Protein 3S5B (pdb70)

Structure (mmCIF, N/CA/C/O backbone):
data_3S5B
#
_entry.id   3S5B
#
_cell.length_a   69.221
_cell.length_b   45.379
_cell.length_c   80.310
_cell.angle_alpha   90.000
_cell.angle_beta   104.170
_cell.angle_gamma   90.000
#
_symmetry.space_group_name_H-M   'P 1 21 1'
#
loop_
_entity.id
_entity.type
_entity.pdbx_description
1 polymer 'Endonuclease G'
2 non-polymer 'MAGNESIUM ION'
3 water water
#
loop_
_atom_site.group_PDB
_atom_site.id
_atom_site.type_symbol
_atom_site.label_atom_id
_atom_site.label_alt_id
_atom_site.label_comp_id
_atom_site.label_asym_id
_atom_site.label_entity_id
_atom_site.label_seq_id
_atom_site.pdbx_PDB_ins_code
_atom_site.Cartn_x
_atom_site.Cartn_y
_atom_site.Cartn_z
_atom_site.occupancy
_atom_site.B_iso_or_equiv
_atom_site.auth_seq_id
_atom_site.auth_comp_id
_atom_site.auth_asym_id
_atom_site.auth_atom_id
_atom_site.pdbx_PDB_model_num
ATOM 1 N N . PRO A 1 9 ? 10.892 14.565 11.503 1.00 53.61 63 PRO A N 1
ATOM 2 C CA . PRO A 1 9 ? 10.470 15.703 12.329 1.00 54.31 63 PRO A CA 1
ATOM 3 C C . PRO A 1 9 ? 9.227 15.348 13.138 1.00 53.62 63 PRO A C 1
ATOM 4 O O . PRO A 1 9 ? 9.338 14.837 14.253 1.00 55.12 63 PRO A O 1
ATOM 8 N N . SER A 1 10 ? 8.054 15.619 12.577 1.00 49.17 64 SER A N 1
ATOM 9 C CA . SER A 1 10 ? 6.808 15.159 13.171 1.00 45.99 64 SER A CA 1
ATOM 10 C C . SER A 1 10 ? 6.544 13.736 12.701 1.00 36.95 64 SER A C 1
ATOM 11 O O . SER A 1 10 ? 5.932 12.939 13.408 1.00 28.28 64 SER A O 1
ATOM 14 N N . ARG A 1 11 ? 7.013 13.420 11.498 1.00 28.73 65 ARG A N 1
ATOM 15 C CA . ARG A 1 11 ? 6.868 12.073 10.973 1.00 24.23 65 ARG A CA 1
ATOM 16 C C . ARG A 1 11 ? 7.667 11.085 11.819 1.00 22.40 65 ARG A C 1
ATOM 17 O O . ARG A 1 11 ? 7.210 9.970 12.078 1.00 21.97 65 ARG A O 1
ATOM 25 N N . SER A 1 12 ? 8.860 11.487 12.249 1.00 18.78 66 SER A N 1
ATOM 26 C CA . SER A 1 12 ? 9.688 10.588 13.051 1.00 23.43 66 SER A CA 1
ATOM 27 C C . SER A 1 12 ? 9.042 10.299 14.406 1.00 20.26 66 SER A C 1
ATOM 28 O O . SER A 1 12 ? 9.085 9.173 14.888 1.00 19.60 66 SER A O 1
ATOM 31 N N . ALA A 1 13 ? 8.416 11.305 15.008 1.00 27.17 67 ALA A N 1
ATOM 32 C CA . ALA A 1 13 ? 7.684 11.096 16.258 1.00 20.45 67 ALA A CA 1
ATOM 33 C C . ALA A 1 13 ? 6.475 10.174 16.064 1.00 17.13 67 ALA A C 1
ATOM 34 O O . ALA A 1 13 ? 6.119 9.412 16.961 1.00 21.34 67 ALA A O 1
ATOM 36 N N . GLU A 1 14 ? 5.839 10.245 14.900 1.00 14.08 68 GLU A N 1
ATOM 37 C CA . GLU A 1 14 ? 4.743 9.326 14.583 1.00 17.56 68 GLU A CA 1
ATOM 38 C C . GLU A 1 14 ? 5.284 7.905 14.506 1.00 19.61 68 GLU A C 1
ATOM 39 O O . GLU A 1 14 ? 4.728 6.975 15.090 1.00 15.98 68 GLU A O 1
ATOM 45 N N . ILE A 1 15 ? 6.382 7.746 13.779 1.00 14.28 69 ILE A N 1
ATOM 46 C CA . ILE A 1 15 ? 6.999 6.433 13.623 1.00 9.55 69 ILE A CA 1
ATOM 47 C C . ILE A 1 15 ? 7.460 5.872 14.977 1.00 12.65 69 ILE A C 1
ATOM 48 O O . ILE A 1 15 ? 7.295 4.679 15.258 1.00 11.56 69 ILE A O 1
ATOM 53 N N . MET A 1 16 ? 7.994 6.744 15.830 1.00 11.24 70 MET A N 1
ATOM 54 C CA . MET A 1 16 ? 8.627 6.308 17.078 1.00 11.85 70 MET A CA 1
ATOM 55 C C . MET A 1 16 ? 7.720 6.468 18.298 1.00 13.45 70 MET A C 1
ATOM 56 O O . MET A 1 16 ? 8.189 6.434 19.435 1.00 11.17 70 MET A O 1
ATOM 61 N N . LYS A 1 17 ? 6.427 6.646 18.047 1.00 15.92 71 LYS A N 1
ATOM 62 C CA . LYS A 1 17 ? 5.435 6.899 19.097 1.00 17.67 71 LYS A CA 1
ATOM 63 C C . LYS A 1 17 ? 5.598 6.016 20.334 1.00 18.64 71 LYS A C 1
ATOM 64 O O . LYS A 1 17 ? 5.455 6.487 21.463 1.00 18.83 71 LYS A O 1
ATOM 70 N N . HIS A 1 18 ? 5.884 4.734 20.125 1.00 14.73 72 HIS A N 1
ATOM 71 C CA . HIS A 1 18 ? 5.861 3.777 21.232 1.00 13.73 72 HIS A CA 1
ATOM 72 C C . HIS A 1 18 ? 7.234 3.517 21.858 1.00 17.82 72 HIS A C 1
ATOM 73 O O . HIS A 1 18 ? 7.378 2.675 22.737 1.00 15.22 72 HIS A O 1
ATOM 80 N N . GLY A 1 19 ? 8.237 4.274 21.424 1.00 14.69 73 GLY A N 1
ATOM 81 C CA . GLY A 1 19 ? 9.546 4.203 22.050 1.00 11.44 73 GLY A CA 1
ATOM 82 C C . GLY A 1 19 ? 10.673 3.857 21.103 1.00 12.72 73 GLY A C 1
ATOM 83 O O . GLY A 1 19 ? 10.460 3.184 20.090 1.00 13.14 73 GLY A O 1
ATOM 84 N N . TYR A 1 20 ? 11.874 4.320 21.450 1.00 10.98 74 TYR A N 1
ATOM 85 C CA . TYR A 1 20 ? 13.112 3.958 20.764 1.00 10.73 74 TYR A CA 1
ATOM 86 C C . TYR A 1 20 ? 13.691 2.683 21.359 1.00 10.58 74 TYR A C 1
ATOM 87 O O . TYR A 1 20 ? 13.919 2.613 22.557 1.00 10.94 74 TYR A O 1
ATOM 96 N N . PRO A 1 21 ? 13.936 1.671 20.523 1.00 9.90 75 PRO A N 1
ATOM 97 C CA . PRO A 1 21 ? 14.573 0.454 21.051 1.00 7.42 75 PRO A CA 1
ATOM 98 C C . PRO A 1 21 ? 15.956 0.752 21.640 1.00 8.96 75 PRO A C 1
ATOM 99 O O . PRO A 1 21 ? 16.433 0.043 22.523 1.00 12.04 75 PRO A O 1
ATOM 103 N N . GLY A 1 22 ? 16.591 1.803 21.137 1.00 12.31 76 GLY A N 1
ATOM 104 C CA . GLY A 1 22 ? 17.910 2.213 21.580 1.00 11.08 76 GLY A CA 1
ATOM 105 C C . GLY A 1 22 ? 18.201 3.553 20.939 1.00 9.12 76 GLY A C 1
ATOM 106 O O . GLY A 1 22 ? 17.404 4.024 20.125 1.00 10.52 76 GLY A O 1
ATOM 107 N N . PHE A 1 23 ? 19.331 4.166 21.286 1.00 9.27 77 PHE A N 1
ATOM 108 C CA . PHE A 1 23 ? 19.618 5.517 20.804 1.00 9.61 77 PHE A CA 1
ATOM 109 C C . PHE A 1 23 ? 20.942 5.626 20.055 1.00 10.77 77 PHE A C 1
ATOM 110 O O . PHE A 1 23 ? 21.488 6.720 19.918 1.00 12.84 77 PHE A O 1
ATOM 118 N N . THR A 1 24 ? 21.453 4.497 19.566 1.00 10.58 78 THR A N 1
ATOM 119 C CA . THR A 1 24 ? 22.801 4.454 19.000 1.00 11.21 78 THR A CA 1
ATOM 120 C C . THR A 1 24 ? 22.796 4.818 17.525 1.00 10.50 78 THR A C 1
ATOM 121 O O . THR A 1 24 ? 22.106 4.178 16.727 1.00 11.38 78 THR A O 1
ATOM 125 N N . ASN A 1 25 ? 23.550 5.855 17.171 1.00 8.82 79 ASN A N 1
ATOM 126 C CA . ASN A 1 25 ? 23.699 6.248 15.774 1.00 7.29 79 ASN A CA 1
ATOM 127 C C . ASN A 1 25 ? 22.379 6.236 15.017 1.00 8.93 79 ASN A C 1
ATOM 128 O O . ASN A 1 25 ? 22.223 5.563 13.992 1.00 9.88 79 ASN A O 1
ATOM 133 N N . VAL A 1 26 ? 21.432 7.005 15.530 1.00 10.47 80 VAL A N 1
ATOM 134 C CA . VAL A 1 26 ? 20.096 7.047 14.965 1.00 14.86 80 VAL A CA 1
ATOM 135 C C . VAL A 1 26 ? 20.054 7.953 13.738 1.00 15.45 80 VAL A C 1
ATOM 136 O O . VAL A 1 26 ? 20.628 9.048 13.732 1.00 13.50 80 VAL A O 1
ATOM 140 N N . ARG A 1 27 ? 19.388 7.484 12.690 1.00 12.98 81 ARG A N 1
ATOM 141 C CA . ARG A 1 27 ? 19.150 8.289 11.502 1.00 13.80 81 ARG A CA 1
ATOM 142 C C . ARG A 1 27 ? 17.669 8.240 11.185 1.00 14.61 81 ARG A C 1
ATOM 143 O O . ARG A 1 27 ? 17.049 7.174 11.234 1.00 14.18 81 ARG A O 1
ATOM 151 N N . THR A 1 28 ? 17.105 9.392 10.850 1.00 18.24 82 THR A N 1
ATOM 152 C CA . THR A 1 28 ? 15.702 9.457 10.486 1.00 13.28 82 THR A CA 1
ATOM 153 C C . THR A 1 28 ? 15.606 9.691 8.989 1.00 20.79 82 THR A C 1
ATOM 154 O O . THR A 1 28 ? 16.182 10.643 8.455 1.00 23.47 82 THR A O 1
ATOM 158 N N . TYR A 1 29 ? 14.907 8.792 8.310 1.00 11.91 83 TYR A N 1
ATOM 159 C CA . TYR A 1 29 ? 14.686 8.933 6.881 1.00 18.33 83 TYR A CA 1
ATOM 160 C C . TYR A 1 29 ? 13.289 9.463 6.616 1.00 17.51 83 TYR A C 1
ATOM 161 O O . TYR A 1 29 ? 12.546 9.765 7.548 1.00 19.41 83 TYR A O 1
ATOM 170 N N . GLU A 1 30 ? 12.947 9.599 5.342 1.00 16.81 84 GLU A N 1
ATOM 171 C CA . GLU A 1 30 ? 11.629 10.082 4.948 1.00 19.05 84 GLU A CA 1
ATOM 172 C C . GLU A 1 30 ? 10.517 9.280 5.629 1.00 25.17 84 GLU A C 1
ATOM 173 O O . GLU A 1 30 ? 9.567 9.850 6.182 1.00 20.95 84 GLU A O 1
ATOM 179 N N . ASP A 1 31 ? 10.631 7.955 5.597 1.00 14.88 85 ASP A N 1
ATOM 180 C CA . ASP A 1 31 ? 9.518 7.128 6.065 1.00 14.29 85 ASP A CA 1
ATOM 181 C C . ASP A 1 31 ? 9.932 5.940 6.935 1.00 14.18 85 ASP A C 1
ATOM 182 O O . ASP A 1 31 ? 9.177 4.988 7.084 1.00 15.61 85 ASP A O 1
ATOM 187 N N . PHE A 1 32 ? 11.126 5.998 7.512 1.00 13.72 86 PHE A N 1
ATOM 188 C CA . PHE A 1 32 ? 11.488 5.043 8.562 1.00 16.09 86 PHE A CA 1
ATOM 189 C C . PHE A 1 32 ? 12.622 5.585 9.425 1.00 15.36 86 PHE A C 1
ATOM 190 O O . PHE A 1 32 ? 13.250 6.593 9.088 1.00 12.58 86 PHE A O 1
ATOM 198 N N . VAL A 1 33 ? 12.846 4.936 10.560 1.00 13.76 87 VAL A N 1
ATOM 199 C CA . VAL A 1 33 ? 13.899 5.332 11.481 1.00 11.08 87 VAL A CA 1
ATOM 200 C C . VAL A 1 33 ? 14.838 4.141 11.713 1.00 11.92 87 VAL A C 1
ATOM 201 O O . VAL A 1 33 ? 14.394 3.001 11.844 1.00 9.92 87 VAL A O 1
ATOM 205 N N . LEU A 1 34 ? 16.136 4.419 11.746 1.00 10.05 88 LEU A N 1
ATOM 206 C CA . LEU A 1 34 ? 17.156 3.378 11.780 1.00 14.25 88 LEU A CA 1
ATOM 207 C C . LEU A 1 34 ? 18.245 3.697 12.806 1.00 10.46 88 LEU A C 1
ATOM 208 O O . LEU A 1 34 ? 18.647 4.853 12.968 1.00 12.16 88 LEU A O 1
ATOM 213 N N . SER A 1 35 ? 18.718 2.664 13.502 1.00 9.42 89 SER A N 1
ATOM 214 C CA . SER A 1 35 ? 19.872 2.783 14.391 1.00 8.93 89 SER A CA 1
ATOM 215 C C . SER A 1 35 ? 20.991 1.930 13.822 1.00 9.05 89 SER A C 1
ATOM 216 O O . SER A 1 35 ? 20.782 0.755 13.557 1.00 8.18 89 SER A O 1
ATOM 219 N N . TYR A 1 36 ? 22.175 2.516 13.630 1.00 10.57 90 TYR A N 1
ATOM 220 C CA . TYR A 1 36 ? 23.251 1.844 12.893 1.00 10.71 90 TYR A CA 1
ATOM 221 C C . TYR A 1 36 ? 24.377 1.397 13.825 1.00 13.58 90 TYR A C 1
ATOM 222 O O . TYR A 1 36 ? 24.744 2.111 14.755 1.00 10.09 90 TYR A O 1
ATOM 231 N N . ASP A 1 37 ? 24.920 0.210 13.558 1.00 8.99 91 ASP A N 1
ATOM 232 C CA . ASP A 1 37 ? 25.961 -0.395 14.385 1.00 6.49 91 ASP A CA 1
ATOM 233 C C . ASP A 1 37 ? 27.300 -0.272 13.665 1.00 11.65 91 ASP A C 1
ATOM 234 O O . ASP A 1 37 ? 27.500 -0.899 12.626 1.00 8.30 91 ASP A O 1
ATOM 239 N N . TYR A 1 38 ? 28.210 0.534 14.209 1.00 9.16 92 TYR A N 1
ATOM 240 C CA . TYR A 1 38 ? 29.503 0.781 13.559 1.00 10.83 92 TYR A CA 1
ATOM 241 C C . TYR A 1 38 ? 30.371 -0.469 13.524 1.00 9.02 92 TYR A C 1
ATOM 242 O O . TYR A 1 38 ? 31.270 -0.598 12.689 1.00 10.99 92 TYR A O 1
ATOM 251 N N . LYS A 1 39 ? 30.119 -1.374 14.454 1.00 9.57 93 LYS A N 1
ATOM 252 C CA . LYS A 1 39 ? 30.918 -2.592 14.560 1.00 14.28 93 LYS A CA 1
ATOM 253 C C . LYS A 1 39 ? 30.487 -3.625 13.507 1.00 10.68 93 LYS A C 1
ATOM 254 O O . LYS A 1 39 ? 31.317 -4.242 12.838 1.00 12.64 93 LYS A O 1
ATOM 260 N N . THR A 1 40 ? 29.183 -3.802 13.338 1.00 4.86 94 THR A N 1
ATOM 261 C CA . THR A 1 40 ? 28.687 -4.819 12.402 1.00 6.35 94 THR A CA 1
ATOM 262 C C . THR A 1 40 ? 28.465 -4.308 10.978 1.00 8.60 94 THR A C 1
ATOM 263 O O . THR A 1 40 ? 28.328 -5.104 10.040 1.00 9.58 94 THR A O 1
ATOM 267 N N . ARG A 1 41 ? 28.431 -2.987 10.821 1.00 8.39 95 ARG A N 1
ATOM 268 C CA . ARG A 1 41 ? 28.158 -2.344 9.527 1.00 5.67 95 ARG A CA 1
ATOM 269 C C . ARG A 1 41 ? 26.797 -2.748 8.960 1.00 9.38 95 ARG A C 1
ATOM 270 O O . ARG A 1 41 ? 26.585 -2.840 7.746 1.00 10.51 95 ARG A O 1
ATOM 278 N N . THR A 1 42 ? 25.875 -2.984 9.879 1.00 8.36 96 THR A N 1
ATOM 279 C CA . THR A 1 42 ? 24.474 -3.107 9.534 1.00 10.56 96 THR A CA 1
ATOM 280 C C . THR A 1 42 ? 23.695 -2.527 10.713 1.00 14.66 96 THR A C 1
ATOM 281 O O . THR A 1 42 ? 24.287 -2.117 11.713 1.00 10.68 96 THR A O 1
ATOM 285 N N . ALA A 1 43 ? 22.378 -2.472 10.603 1.00 9.38 97 ALA A N 1
ATOM 286 C CA . ALA A 1 43 ? 21.581 -1.796 11.626 1.00 5.57 97 ALA A CA 1
ATOM 287 C C . ALA A 1 43 ? 21.516 -2.575 12.943 1.00 16.96 97 ALA A C 1
ATOM 288 O O . ALA A 1 43 ? 21.601 -3.803 12.952 1.00 15.79 97 ALA A O 1
ATOM 290 N N . HIS A 1 44 ? 21.369 -1.849 14.051 1.00 9.28 98 HIS A N 1
ATOM 291 C CA . HIS A 1 44 ? 20.847 -2.424 15.297 1.00 6.80 98 HIS A CA 1
ATOM 292 C C . HIS A 1 44 ? 19.354 -2.726 15.168 1.00 7.45 98 HIS A C 1
ATOM 293 O O . HIS A 1 44 ? 18.882 -3.771 15.605 1.00 9.24 98 HIS A O 1
ATOM 300 N N . TRP A 1 45 ? 18.608 -1.766 14.637 1.00 8.73 99 TRP A N 1
ATOM 301 C CA . TRP A 1 45 ? 17.165 -1.912 14.449 1.00 9.73 99 TRP A CA 1
ATOM 302 C C . TRP A 1 45 ? 16.662 -0.867 13.462 1.00 11.07 99 TRP A C 1
ATOM 303 O O . TRP A 1 45 ? 17.326 0.151 13.222 1.00 7.46 99 TRP A O 1
ATOM 314 N N . VAL A 1 46 ? 15.506 -1.143 12.866 1.00 6.66 100 VAL A N 1
ATOM 315 C CA . VAL A 1 46 ? 14.743 -0.138 12.130 1.00 5.44 100 VAL A CA 1
ATOM 316 C C . VAL A 1 46 ? 13.331 -0.168 12.666 1.00 6.61 100 VAL A C 1
ATOM 317 O O . VAL A 1 46 ? 12.848 -1.212 13.109 1.00 7.94 100 VAL A O 1
ATOM 321 N N . CYS A 1 47 ? 12.679 0.986 12.642 1.00 9.99 101 CYS A N 1
ATOM 322 C CA . CYS A 1 47 ? 11.288 1.086 13.041 1.00 10.97 101 CYS A CA 1
ATOM 323 C C . CYS A 1 47 ? 10.467 1.709 11.919 1.00 8.85 101 CYS A C 1
ATOM 324 O O . CYS A 1 47 ? 10.872 2.712 11.307 1.00 10.01 101 CYS A O 1
ATOM 327 N N . GLU A 1 48 ? 9.308 1.108 11.670 1.00 6.11 102 GLU A N 1
ATOM 328 C CA . GLU A 1 48 ? 8.371 1.541 10.637 1.00 10.00 102 GLU A CA 1
ATOM 329 C C . GLU A 1 48 ? 6.964 1.696 11.210 1.00 10.22 102 GLU A C 1
ATOM 330 O O . GLU A 1 48 ? 6.543 0.914 12.063 1.00 11.08 102 GLU A O 1
ATOM 336 N N . HIS A 1 49 ? 6.235 2.695 10.718 1.00 15.39 103 HIS A N 1
ATOM 337 C CA . HIS A 1 49 ? 4.827 2.869 11.053 1.00 12.17 103 HIS A CA 1
ATOM 338 C C . HIS A 1 49 ? 3.978 2.770 9.789 1.00 17.70 103 HIS A C 1
ATOM 339 O O . HIS A 1 49 ? 4.129 3.574 8.863 1.00 15.41 103 HIS A O 1
ATOM 346 N N . LEU A 1 50 ? 3.105 1.765 9.745 1.00 13.76 104 LEU A N 1
ATOM 347 C CA . LEU A 1 50 ? 2.258 1.529 8.574 1.00 16.52 104 LEU A CA 1
ATOM 348 C C . LEU A 1 50 ? 0.795 1.838 8.873 1.00 15.65 104 LEU A C 1
ATOM 349 O O . LEU A 1 50 ? 0.332 1.650 9.992 1.00 15.22 104 LEU A O 1
ATOM 354 N N . THR A 1 51 ? 0.081 2.333 7.862 1.00 18.23 105 THR A N 1
ATOM 355 C CA . THR A 1 51 ? -1.366 2.479 7.905 1.00 21.31 105 THR A CA 1
ATOM 356 C C . THR A 1 51 ? -1.905 1.974 6.578 1.00 20.16 105 THR A C 1
ATOM 357 O O . THR A 1 51 ? -1.164 1.863 5.600 1.00 18.96 105 THR A O 1
ATOM 361 N N . PRO A 1 52 ? -3.197 1.645 6.539 1.00 20.81 106 PRO A N 1
ATOM 362 C CA . PRO A 1 52 ? -3.798 1.229 5.270 1.00 21.31 106 PRO A CA 1
ATOM 363 C C . PRO A 1 52 ? -3.525 2.246 4.166 1.00 27.56 106 PRO A C 1
ATOM 364 O O . PRO A 1 52 ? -3.176 1.869 3.048 1.00 29.97 106 PRO A O 1
ATOM 368 N N . GLU A 1 53 ? -3.671 3.527 4.491 1.00 31.12 107 GLU A N 1
ATOM 369 C CA . GLU A 1 53 ? -3.484 4.594 3.513 1.00 31.41 107 GLU A CA 1
ATOM 370 C C . GLU A 1 53 ? -2.039 4.659 3.029 1.00 31.09 107 GLU A C 1
ATOM 371 O O . GLU A 1 53 ? -1.782 4.868 1.843 1.00 31.57 107 GLU A O 1
ATOM 373 N N . ARG A 1 54 ? -1.097 4.480 3.948 1.00 28.62 108 ARG A N 1
ATOM 374 C CA . ARG A 1 54 ? 0.322 4.516 3.599 1.00 22.16 108 ARG A CA 1
ATOM 375 C C . ARG A 1 54 ? 0.764 3.278 2.813 1.00 26.20 108 ARG A C 1
ATOM 376 O O . ARG A 1 54 ? 1.808 3.288 2.166 1.00 25.75 108 ARG A O 1
ATOM 384 N N . LEU A 1 55 ? -0.034 2.216 2.865 1.00 25.97 109 LEU A N 1
ATOM 385 C CA . LEU A 1 55 ? 0.282 1.003 2.118 1.00 30.17 109 LEU A CA 1
ATOM 386 C C . LEU A 1 55 ? -0.400 0.988 0.755 1.00 43.28 109 LEU A C 1
ATOM 387 O O . LEU A 1 55 ? 0.154 0.464 -0.211 1.00 49.22 109 LEU A O 1
ATOM 392 N N . VAL A 1 61 ? 5.508 5.872 -8.756 1.00 26.29 115 VAL A N 1
ATOM 393 C CA . VAL A 1 61 ? 6.650 5.319 -8.025 1.00 36.92 115 VAL A CA 1
ATOM 394 C C . VAL A 1 61 ? 7.135 4.034 -8.691 1.00 40.95 115 VAL A C 1
ATOM 395 O O . VAL A 1 61 ? 6.337 3.146 -9.006 1.00 45.78 115 VAL A O 1
ATOM 399 N N . ASP A 1 62 ? 8.445 3.948 -8.907 1.00 33.40 116 ASP A N 1
ATOM 400 C CA . ASP A 1 62 ? 9.038 2.856 -9.673 1.00 38.39 116 ASP A CA 1
ATOM 401 C C . ASP A 1 62 ? 10.253 2.292 -8.941 1.00 37.84 116 ASP A C 1
ATOM 402 O O . ASP A 1 62 ? 11.327 2.892 -8.963 1.00 36.58 116 ASP A O 1
ATOM 407 N N . ARG A 1 63 ? 10.079 1.141 -8.298 1.00 35.75 117 ARG A N 1
ATOM 408 C CA . ARG A 1 63 ? 11.148 0.534 -7.505 1.00 36.75 117 ARG A CA 1
ATOM 409 C C . ARG A 1 63 ? 12.370 0.219 -8.355 1.00 43.75 117 ARG A C 1
ATOM 410 O O . ARG A 1 63 ? 13.473 0.054 -7.834 1.00 39.29 117 ARG A O 1
ATOM 412 N N . LYS A 1 64 ? 12.169 0.145 -9.667 1.00 48.22 118 LYS A N 1
ATOM 413 C CA . LYS A 1 64 ? 13.256 -0.146 -10.596 1.00 52.00 118 LYS A CA 1
ATOM 414 C C . LYS A 1 64 ? 14.266 0.996 -10.654 1.00 47.76 118 LYS A C 1
ATOM 415 O O . LYS A 1 64 ? 15.424 0.796 -11.020 1.00 47.09 118 LYS A O 1
ATOM 417 N N . LEU A 1 65 ? 13.822 2.194 -10.292 1.00 41.46 119 LEU A N 1
ATOM 418 C CA . LEU A 1 65 ? 14.695 3.359 -10.311 1.00 38.73 119 LEU A CA 1
ATOM 419 C C . LEU A 1 65 ? 15.620 3.381 -9.099 1.00 31.75 119 LEU A C 1
ATOM 420 O O . LEU A 1 65 ? 16.522 4.212 -9.014 1.00 34.99 119 LEU A O 1
ATOM 425 N N . CYS A 1 66 ? 15.393 2.463 -8.166 1.00 28.34 120 CYS A N 1
ATOM 426 C CA . CYS A 1 66 ? 16.148 2.443 -6.915 1.00 21.46 120 CYS A CA 1
ATOM 427 C C . CYS A 1 66 ? 17.557 1.888 -7.079 1.00 25.43 120 CYS A C 1
ATOM 428 O O . CYS A 1 66 ? 17.820 1.070 -7.960 1.00 35.15 120 CYS A O 1
ATOM 431 N N . GLU A 1 67 ? 18.449 2.327 -6.197 1.00 23.43 121 GLU A N 1
ATOM 432 C CA . GLU A 1 67 ? 19.864 1.991 -6.281 1.00 24.46 121 GLU A CA 1
ATOM 433 C C . GLU A 1 67 ? 20.403 1.589 -4.914 1.00 17.54 121 GLU A C 1
ATOM 434 O O . GLU A 1 67 ? 20.288 2.342 -3.952 1.00 15.73 121 GLU A O 1
ATOM 440 N N . PHE A 1 68 ? 20.980 0.393 -4.825 1.00 14.42 122 PHE A N 1
ATOM 441 C CA . PHE A 1 68 ? 21.714 0.014 -3.625 1.00 13.21 122 PHE A CA 1
ATOM 442 C C . PHE A 1 68 ? 22.928 0.936 -3.523 1.00 21.21 122 PHE A C 1
ATOM 443 O O . PHE A 1 68 ? 23.766 0.969 -4.429 1.00 19.04 122 PHE A O 1
ATOM 451 N N . LYS A 1 69 ? 23.029 1.675 -2.424 1.00 18.89 123 LYS A N 1
ATOM 452 C CA . LYS A 1 69 ? 24.185 2.536 -2.202 1.00 16.34 123 LYS A CA 1
ATOM 453 C C . LYS A 1 69 ? 24.335 2.844 -0.718 1.00 12.51 123 LYS A C 1
ATOM 454 O O . LYS A 1 69 ? 23.372 2.727 0.041 1.00 15.71 123 LYS A O 1
ATOM 460 N N . PRO A 1 70 ? 25.545 3.247 -0.298 1.00 16.45 124 PRO A N 1
ATOM 461 C CA . PRO A 1 70 ? 25.795 3.559 1.115 1.00 11.41 124 PRO A CA 1
ATOM 462 C C . PRO A 1 70 ? 25.134 4.868 1.518 1.00 15.19 124 PRO A C 1
ATOM 463 O O . PRO A 1 70 ? 24.982 5.759 0.676 1.00 14.72 124 PRO A O 1
ATOM 467 N N . ASP A 1 71 ? 24.727 4.969 2.781 1.00 13.17 125 ASP A N 1
ATOM 468 C CA . ASP A 1 71 ? 24.279 6.234 3.341 1.00 19.89 125 ASP A CA 1
ATOM 469 C C . ASP A 1 71 ? 25.523 6.909 3.874 1.00 21.98 125 ASP A C 1
ATOM 470 O O . ASP A 1 71 ? 26.074 6.489 4.890 1.00 17.65 125 ASP A O 1
ATOM 475 N N . ILE A 1 72 ? 25.974 7.952 3.188 1.00 19.80 126 ILE A N 1
ATOM 476 C CA . ILE A 1 72 ? 27.257 8.557 3.530 1.00 17.25 126 ILE A CA 1
ATOM 477 C C . ILE A 1 72 ? 27.171 9.632 4.619 1.00 19.13 126 ILE A C 1
ATOM 478 O O . ILE A 1 72 ? 28.120 10.382 4.828 1.00 24.96 126 ILE A O 1
ATOM 483 N N . THR A 1 73 ? 26.043 9.702 5.320 1.00 17.87 127 THR A N 1
ATOM 484 C CA . THR A 1 73 ? 25.961 10.547 6.505 1.00 24.96 127 THR A CA 1
ATOM 485 C C . THR A 1 73 ? 26.666 9.883 7.684 1.00 22.24 127 THR A C 1
ATOM 486 O O . THR A 1 73 ? 26.902 10.527 8.703 1.00 18.37 127 THR A O 1
ATOM 490 N N . PHE A 1 74 ? 26.991 8.597 7.551 1.00 14.71 128 PHE A N 1
ATOM 491 C CA . PHE A 1 74 ? 27.818 7.916 8.557 1.00 13.75 128 PHE A CA 1
ATOM 492 C C . PHE A 1 74 ? 29.290 8.048 8.183 1.00 16.96 128 PHE A C 1
ATOM 493 O O . PHE A 1 74 ? 29.617 8.265 7.015 1.00 17.50 128 PHE A O 1
ATOM 501 N N . PRO A 1 75 ? 30.188 7.903 9.170 1.00 18.07 129 PRO A N 1
ATOM 502 C CA . PRO A 1 75 ? 31.622 8.026 8.890 1.00 17.33 129 PRO A CA 1
ATOM 503 C C . PRO A 1 75 ? 32.073 6.977 7.891 1.00 13.79 129 PRO A C 1
ATOM 504 O O . PRO A 1 75 ? 31.606 5.846 7.942 1.00 15.47 129 PRO A O 1
ATOM 508 N N . GLN A 1 76 ? 32.976 7.357 6.993 1.00 9.07 130 GLN A N 1
ATOM 509 C CA . GLN A 1 76 ? 33.419 6.486 5.916 1.00 15.30 130 GLN A CA 1
ATOM 510 C C . GLN A 1 76 ? 33.979 5.173 6.420 1.00 13.10 130 GLN A C 1
ATOM 511 O O . GLN A 1 76 ? 33.760 4.120 5.818 1.00 14.82 130 GLN A O 1
ATOM 517 N N . LYS A 1 77 ? 34.695 5.231 7.533 1.00 14.04 131 LYS A N 1
ATOM 518 C CA . LYS A 1 77 ? 35.366 4.046 8.043 1.00 15.96 131 LYS A CA 1
ATOM 519 C C . LYS A 1 77 ? 34.381 2.988 8.526 1.00 14.79 131 LYS A C 1
ATOM 520 O O . LYS A 1 77 ? 34.760 1.837 8.720 1.00 11.77 131 LYS A O 1
ATOM 526 N N . PHE A 1 78 ? 33.122 3.382 8.712 1.00 12.64 132 PHE A N 1
ATOM 527 C CA . PHE A 1 78 ? 32.098 2.468 9.212 1.00 14.10 132 PHE A CA 1
ATOM 528 C C . PHE A 1 78 ? 31.032 2.092 8.190 1.00 9.76 132 PHE A C 1
ATOM 529 O O . PHE A 1 78 ? 30.000 1.518 8.553 1.00 11.31 132 PHE A O 1
ATOM 537 N N . LEU A 1 79 ? 31.277 2.398 6.919 1.00 9.76 133 LEU A N 1
ATOM 538 C CA . LEU A 1 79 ? 30.333 2.049 5.865 1.00 12.71 133 LEU A CA 1
ATOM 539 C C . LEU A 1 79 ? 30.520 0.636 5.332 1.00 14.75 133 LEU A C 1
ATOM 540 O O . LEU A 1 79 ? 31.633 0.109 5.306 1.00 15.41 133 LEU A O 1
ATOM 545 N N . SER A 1 80 ? 29.414 0.033 4.908 1.00 9.49 134 SER A N 1
ATOM 546 C CA . SER A 1 80 ? 29.459 -1.162 4.073 1.00 11.83 134 SER A CA 1
ATOM 547 C C . SER A 1 80 ? 29.239 -0.718 2.631 1.00 17.21 134 SER A C 1
ATOM 548 O O . SER A 1 80 ? 28.758 0.397 2.392 1.00 14.59 134 SER A O 1
ATOM 551 N N . GLN A 1 81 ? 29.574 -1.587 1.676 1.00 15.56 135 GLN A N 1
ATOM 552 C CA . GLN A 1 81 ? 29.518 -1.244 0.254 1.00 12.00 135 GLN A CA 1
ATOM 553 C C . GLN A 1 81 ? 28.953 -2.403 -0.566 1.00 12.06 135 GLN A C 1
ATOM 554 O O . GLN A 1 81 ? 28.911 -3.542 -0.097 1.00 15.60 135 GLN A O 1
ATOM 560 N N . ASN A 1 82 ? 28.549 -2.139 -1.806 1.00 8.37 136 ASN A N 1
ATOM 561 C CA . ASN A 1 82 ? 28.018 -3.233 -2.610 1.00 8.91 136 ASN A CA 1
ATOM 562 C C . ASN A 1 82 ? 29.057 -4.327 -2.813 1.00 15.62 136 ASN A C 1
ATOM 563 O O . ASN A 1 82 ? 28.722 -5.511 -2.880 1.00 19.05 136 ASN A O 1
ATOM 568 N N . THR A 1 83 ? 30.324 -3.935 -2.892 1.00 10.42 137 THR A N 1
ATOM 569 C CA . THR A 1 83 ? 31.379 -4.917 -3.088 1.00 14.55 137 THR A CA 1
ATOM 570 C C . THR A 1 83 ? 31.467 -5.927 -1.935 1.00 17.89 137 THR A C 1
ATOM 571 O O . THR A 1 83 ? 31.947 -7.044 -2.124 1.00 14.40 137 THR A O 1
ATOM 575 N N . ASP A 1 84 ? 31.006 -5.547 -0.745 1.00 12.82 138 ASP A N 1
ATOM 576 C CA . ASP A 1 84 ? 31.031 -6.474 0.389 1.00 12.57 138 ASP A CA 1
ATOM 577 C C . ASP A 1 84 ? 30.020 -7.598 0.207 1.00 14.97 138 ASP A C 1
ATOM 578 O O . ASP A 1 84 ? 30.280 -8.734 0.603 1.00 14.57 138 ASP A O 1
ATOM 583 N N . TYR A 1 85 ? 28.885 -7.273 -0.405 1.00 12.68 139 TYR A N 1
ATOM 584 C CA . TYR A 1 85 ? 27.812 -8.234 -0.665 1.00 13.27 139 TYR A CA 1
ATOM 585 C C . TYR A 1 85 ? 28.007 -8.997 -1.974 1.00 15.95 139 TYR A C 1
ATOM 586 O O . TYR A 1 85 ? 27.518 -10.113 -2.124 1.00 14.17 139 TYR A O 1
ATOM 595 N N . LYS A 1 86 ? 28.713 -8.390 -2.927 1.00 12.86 140 LYS A N 1
ATOM 596 C CA . LYS A 1 86 ? 28.917 -9.011 -4.232 1.00 15.96 140 LYS A CA 1
ATOM 597 C C . LYS A 1 86 ? 29.795 -10.257 -4.118 1.00 15.30 140 LYS A C 1
ATOM 598 O O . LYS A 1 86 ? 30.844 -10.224 -3.483 1.00 24.24 140 LYS A O 1
ATOM 604 N N . CYS A 1 87 ? 29.357 -11.353 -4.730 1.00 20.93 141 CYS A N 1
ATOM 605 C CA . CYS A 1 87 ? 30.109 -12.609 -4.697 1.00 28.38 141 CYS A CA 1
ATOM 606 C C . CYS A 1 87 ? 30.299 -13.159 -3.281 1.00 25.20 141 CYS A C 1
ATOM 607 O O . CYS A 1 87 ? 31.216 -13.946 -3.032 1.00 27.32 141 CYS A O 1
ATOM 610 N N . SER A 1 88 ? 29.433 -12.752 -2.358 1.00 12.78 142 SER A N 1
ATOM 611 C CA . SER A 1 88 ? 29.549 -13.186 -0.962 1.00 16.46 142 SER A CA 1
ATOM 612 C C . SER A 1 88 ? 28.725 -14.437 -0.689 1.00 18.18 142 SER A C 1
ATOM 613 O O . SER A 1 88 ? 28.968 -15.141 0.297 1.00 23.27 142 SER A O 1
ATOM 616 N N . GLY A 1 89 ? 27.741 -14.693 -1.547 1.00 18.94 143 GLY A N 1
ATOM 617 C CA . GLY A 1 89 ? 26.787 -15.771 -1.335 1.00 19.29 143 GLY A CA 1
ATOM 618 C C . GLY A 1 89 ? 25.550 -15.304 -0.579 1.00 22.62 143 GLY A C 1
ATOM 619 O O . GLY A 1 89 ? 24.665 -16.103 -0.249 1.00 23.91 143 GLY A O 1
ATOM 620 N N . PHE A 1 90 ? 25.493 -14.006 -0.292 1.00 18.20 144 PHE A N 1
ATOM 621 C CA . PHE A 1 90 ? 24.358 -13.416 0.428 1.00 12.53 144 PHE A CA 1
ATOM 622 C C . PHE A 1 90 ? 23.699 -12.304 -0.368 1.00 18.96 144 PHE A C 1
ATOM 623 O O . PHE A 1 90 ? 24.346 -11.633 -1.166 1.00 17.44 144 PHE A O 1
ATOM 631 N N . ASP A 1 91 ? 22.402 -12.122 -0.154 1.00 14.48 145 ASP A N 1
ATOM 632 C CA . ASP A 1 91 ? 21.698 -10.980 -0.719 1.00 15.66 145 ASP A CA 1
ATOM 633 C C . ASP A 1 91 ? 21.867 -9.760 0.173 1.00 9.79 145 ASP A C 1
ATOM 634 O O . ASP A 1 91 ? 22.103 -9.879 1.374 1.00 10.80 145 ASP A O 1
ATOM 639 N N . ARG A 1 92 ? 21.734 -8.585 -0.428 1.00 11.29 146 ARG A N 1
ATOM 640 C CA . ARG A 1 92 ? 21.483 -7.364 0.318 1.00 9.08 146 ARG A CA 1
ATOM 641 C C . ARG A 1 92 ? 20.032 -7.405 0.770 1.00 10.34 146 ARG A C 1
ATOM 642 O O . ARG A 1 92 ? 19.130 -7.162 -0.029 1.00 15.81 146 ARG A O 1
ATOM 650 N N . GLY A 1 93 ? 19.816 -7.730 2.045 1.00 10.11 147 GLY A N 1
ATOM 651 C CA . GLY A 1 93 ? 18.471 -7.919 2.573 1.00 7.50 147 GLY A CA 1
ATOM 652 C C . GLY A 1 93 ? 17.998 -6.708 3.347 1.00 10.00 147 GLY A C 1
ATOM 653 O O . GLY A 1 93 ? 18.560 -6.382 4.391 1.00 9.33 147 GLY A O 1
ATOM 654 N N . HIS A 1 94 ? 16.967 -6.036 2.837 1.00 8.87 148 HIS A N 1
ATOM 655 C CA . HIS A 1 94 ? 16.466 -4.807 3.462 1.00 11.90 148 HIS A CA 1
ATOM 656 C C . HIS A 1 94 ? 15.649 -5.097 4.717 1.00 11.84 148 HIS A C 1
ATOM 657 O O . HIS A 1 94 ? 14.761 -5.953 4.703 1.00 11.48 148 HIS A O 1
ATOM 659 N N . LEU A 1 95 ? 15.967 -4.383 5.799 1.00 13.15 149 LEU A N 1
ATOM 660 C CA . LEU A 1 95 ? 15.286 -4.545 7.074 1.00 8.83 149 LEU A CA 1
ATOM 661 C C . LEU A 1 95 ? 13.951 -3.814 7.022 1.00 14.11 149 LEU A C 1
ATOM 662 O O . LEU A 1 95 ? 12.907 -4.392 7.318 1.00 13.20 149 LEU A O 1
ATOM 667 N N . ALA A 1 96 ? 13.987 -2.544 6.624 1.00 8.71 150 ALA A N 1
ATOM 668 C CA . ALA A 1 96 ? 12.762 -1.810 6.340 1.00 5.66 150 ALA A CA 1
ATOM 669 C C . ALA A 1 96 ? 12.458 -2.084 4.883 1.00 8.37 150 ALA A C 1
ATOM 670 O O . ALA A 1 96 ? 13.177 -1.608 4.010 1.00 11.48 150 ALA A O 1
ATOM 672 N N . ALA A 1 97 ? 11.411 -2.868 4.633 1.00 8.68 151 ALA A N 1
ATOM 673 C CA . ALA A 1 97 ? 11.141 -3.425 3.302 1.00 14.86 151 ALA A CA 1
ATOM 674 C C . ALA A 1 97 ? 10.722 -2.347 2.319 1.00 17.40 151 ALA A C 1
ATOM 675 O O . ALA A 1 97 ? 9.959 -1.456 2.667 1.00 12.53 151 ALA A O 1
ATOM 677 N N . ALA A 1 98 ? 11.217 -2.432 1.086 1.00 16.05 152 ALA A N 1
ATOM 678 C CA . ALA A 1 98 ? 10.829 -1.473 0.061 1.00 16.79 152 ALA A CA 1
ATOM 679 C C . ALA A 1 98 ? 9.308 -1.490 -0.112 1.00 20.64 152 ALA A C 1
ATOM 680 O O . ALA A 1 98 ? 8.677 -0.450 -0.356 1.00 18.99 152 ALA A O 1
ATOM 682 N N . GLY A 1 99 ? 8.713 -2.673 0.041 1.00 18.60 153 GLY A N 1
ATOM 683 C CA . GLY A 1 99 ? 7.285 -2.825 -0.178 1.00 15.32 153 GLY A CA 1
ATOM 684 C C . GLY A 1 99 ? 6.429 -2.069 0.831 1.00 17.76 153 GLY A C 1
ATOM 685 O O . GLY A 1 99 ? 5.221 -1.894 0.632 1.00 19.94 153 GLY A O 1
ATOM 686 N N . ASN A 1 100 ? 7.048 -1.623 1.919 1.00 13.14 154 ASN A N 1
ATOM 687 C CA . ASN A 1 100 ? 6.320 -0.906 2.967 1.00 13.52 154 ASN A CA 1
ATOM 688 C C . ASN A 1 100 ? 6.315 0.590 2.739 1.00 17.36 154 ASN A C 1
ATOM 689 O O . ASN A 1 100 ? 5.668 1.324 3.488 1.00 14.27 154 ASN A O 1
ATOM 694 N N . HIS A 1 101 ? 7.053 1.052 1.731 1.00 18.62 155 HIS A N 1
ATOM 695 C CA . HIS A 1 101 ? 7.257 2.488 1.556 1.00 19.36 155 HIS A CA 1
ATOM 696 C C . HIS A 1 101 ? 7.123 2.931 0.108 1.00 28.07 155 HIS A C 1
ATOM 697 O O . HIS A 1 101 ? 8.082 3.394 -0.504 1.00 36.99 155 HIS A O 1
ATOM 704 N N . ARG A 1 102 ? 5.915 2.796 -0.427 1.00 31.66 156 ARG A N 1
ATOM 705 C CA . ARG A 1 102 ? 5.673 3.048 -1.842 1.00 38.37 156 ARG A CA 1
ATOM 706 C C . ARG A 1 102 ? 4.899 4.340 -2.074 1.00 36.29 156 ARG A C 1
ATOM 707 O O . ARG A 1 102 ? 4.348 4.553 -3.152 1.00 41.32 156 ARG A O 1
ATOM 709 N N . LYS A 1 103 ? 4.868 5.204 -1.064 1.00 37.65 157 LYS A N 1
ATOM 710 C CA . LYS A 1 103 ? 4.129 6.459 -1.157 1.00 42.56 157 LYS A CA 1
ATOM 711 C C . LYS A 1 103 ? 4.855 7.512 -2.000 1.00 40.49 157 LYS A C 1
ATOM 712 O O . LYS A 1 103 ? 4.217 8.362 -2.616 1.00 41.05 157 LYS A O 1
ATOM 718 N N . SER A 1 104 ? 6.183 7.458 -2.023 1.00 36.72 158 SER A N 1
ATOM 719 C CA . SER A 1 104 ? 6.973 8.363 -2.859 1.00 34.68 158 SER A CA 1
ATOM 720 C C . SER A 1 104 ? 8.291 7.724 -3.284 1.00 31.62 158 SER A C 1
ATOM 721 O O . SER A 1 104 ? 8.768 6.785 -2.649 1.00 26.73 158 SER A O 1
ATOM 724 N N . GLN A 1 105 ? 8.876 8.228 -4.365 1.00 26.12 159 GLN A N 1
ATOM 725 C CA . GLN A 1 105 ? 10.142 7.687 -4.850 1.00 26.27 159 GLN A CA 1
ATOM 726 C C . GLN A 1 105 ? 11.255 7.863 -3.824 1.00 20.59 159 GLN A C 1
ATOM 727 O O . GLN A 1 105 ? 12.139 7.014 -3.703 1.00 24.77 159 GLN A O 1
ATOM 733 N N . LEU A 1 106 ? 11.227 8.978 -3.098 1.00 17.92 160 LEU A N 1
ATOM 734 C CA . LEU A 1 106 ? 12.250 9.244 -2.086 1.00 20.95 160 LEU A CA 1
ATOM 735 C C . LEU A 1 106 ? 12.175 8.247 -0.937 1.00 20.14 160 LEU A C 1
ATOM 736 O O . LEU A 1 106 ? 13.207 7.795 -0.430 1.00 18.79 160 LEU A O 1
ATOM 741 N N . ALA A 1 107 ? 10.957 7.908 -0.522 1.00 25.56 161 ALA A N 1
ATOM 742 C CA . ALA A 1 107 ? 10.769 6.964 0.585 1.00 17.14 161 ALA A CA 1
ATOM 743 C C . ALA A 1 107 ? 11.353 5.596 0.248 1.00 14.61 161 ALA A C 1
ATOM 744 O O . ALA A 1 107 ? 12.129 5.027 1.025 1.00 15.87 161 ALA A O 1
ATOM 746 N N . VAL A 1 108 ? 10.972 5.069 -0.912 1.00 20.48 162 VAL A N 1
ATOM 747 C CA . VAL A 1 108 ? 11.435 3.752 -1.346 1.00 19.39 162 VAL A CA 1
ATOM 748 C C . VAL A 1 108 ? 12.924 3.762 -1.724 1.00 14.81 162 VAL A C 1
ATOM 749 O O . VAL A 1 108 ? 13.646 2.818 -1.425 1.00 14.27 162 VAL A O 1
ATOM 753 N N . ASP A 1 109 ? 13.389 4.823 -2.380 1.00 11.55 163 ASP A N 1
ATOM 754 C CA . ASP A 1 109 ? 14.823 4.958 -2.648 1.00 17.21 163 ASP A CA 1
ATOM 755 C C . ASP A 1 109 ? 15.670 4.713 -1.404 1.00 20.48 163 ASP A C 1
ATOM 756 O O . ASP A 1 109 ? 16.691 4.027 -1.474 1.00 17.72 163 ASP A O 1
ATOM 761 N N . GLN A 1 110 ? 15.255 5.300 -0.280 1.00 16.05 164 GLN A N 1
ATOM 762 C CA . GLN A 1 110 ? 16.027 5.240 0.968 1.00 17.14 164 GLN A CA 1
ATOM 763 C C . GLN A 1 110 ? 16.046 3.856 1.622 1.00 14.57 164 GLN A C 1
ATOM 764 O O . GLN A 1 110 ? 16.912 3.569 2.451 1.00 17.58 164 GLN A O 1
ATOM 770 N N . THR A 1 111 ? 15.103 2.995 1.258 1.00 12.29 165 THR A N 1
ATOM 771 C CA . THR A 1 111 ? 15.138 1.624 1.762 1.00 13.07 165 THR A CA 1
ATOM 772 C C . THR A 1 111 ? 16.289 0.846 1.127 1.00 10.89 165 THR A C 1
ATOM 773 O O . THR A 1 111 ? 16.651 -0.239 1.596 1.00 11.63 165 THR A O 1
ATOM 777 N N . PHE A 1 112 ? 16.866 1.406 0.063 1.00 13.94 166 PHE A N 1
ATOM 778 C CA . PHE A 1 112 ? 17.988 0.754 -0.612 1.00 15.03 166 PHE A CA 1
ATOM 779 C C . PHE A 1 112 ? 19.357 1.247 -0.131 1.00 14.66 166 PHE A C 1
ATOM 780 O O . PHE A 1 112 ? 20.379 0.878 -0.703 1.00 15.48 166 PHE A O 1
ATOM 788 N N . TYR A 1 113 ? 19.371 2.065 0.923 1.00 10.16 167 TYR A N 1
ATOM 789 C CA . TYR A 1 113 ? 20.628 2.440 1.583 1.00 15.73 167 TYR A CA 1
ATOM 790 C C . TYR A 1 113 ? 21.213 1.215 2.280 1.00 15.05 167 TYR A C 1
ATOM 791 O O . TYR A 1 113 ? 20.490 0.451 2.907 1.00 11.15 167 TYR A O 1
ATOM 800 N N . LEU A 1 114 ? 22.525 1.040 2.178 1.00 14.71 168 LEU A N 1
ATOM 801 C CA . LEU A 1 114 ? 23.184 -0.132 2.745 1.00 15.26 168 LEU A CA 1
ATOM 802 C C . LEU A 1 114 ? 23.118 -0.180 4.268 1.00 12.90 168 LEU A C 1
ATOM 803 O O . LEU A 1 114 ? 23.336 -1.222 4.872 1.00 13.83 168 LEU A O 1
ATOM 808 N N . SER A 1 115 ? 22.810 0.952 4.887 1.00 9.00 169 SER A N 1
ATOM 809 C CA . SER A 1 115 ? 22.633 0.989 6.335 1.00 11.15 169 SER A CA 1
ATOM 810 C C . SER A 1 115 ? 21.402 0.169 6.734 1.00 12.47 169 SER A C 1
ATOM 811 O O . SER A 1 115 ? 21.302 -0.326 7.865 1.00 10.64 169 SER A O 1
ATOM 814 N N . ASN A 1 116 ? 20.477 0.041 5.788 1.00 11.29 170 ASN A N 1
ATOM 815 C CA . ASN A 1 116 ? 19.217 -0.672 5.983 1.00 10.53 170 ASN A CA 1
ATOM 816 C C . ASN A 1 116 ? 19.321 -2.106 5.476 1.00 9.63 170 ASN A C 1
ATOM 817 O O . ASN A 1 116 ? 18.322 -2.818 5.395 1.00 11.39 170 ASN A O 1
ATOM 822 N N . MET A 1 117 ? 20.532 -2.527 5.121 1.00 9.53 171 MET A N 1
ATOM 823 C CA . MET A 1 117 ? 20.745 -3.884 4.621 1.00 9.18 171 MET A CA 1
ATOM 824 C C . MET A 1 117 ? 21.522 -4.738 5.612 1.00 9.70 171 MET A C 1
ATOM 825 O O . MET A 1 117 ? 22.386 -4.235 6.327 1.00 9.32 171 MET A O 1
ATOM 830 N N . SER A 1 118 ? 21.190 -6.026 5.659 1.00 7.45 172 SER A N 1
ATOM 831 C CA . SER A 1 118 ? 22.022 -7.026 6.326 1.00 3.91 172 SER A CA 1
ATOM 832 C C . SER A 1 118 ? 22.239 -8.159 5.338 1.00 4.37 172 SER A C 1
ATOM 833 O O . SER A 1 118 ? 21.383 -8.408 4.478 1.00 8.52 172 SER A O 1
ATOM 836 N N . PRO A 1 119 ? 23.367 -8.875 5.461 1.00 6.28 173 PRO A N 1
ATOM 837 C CA . PRO A 1 119 ? 23.556 -10.021 4.568 1.00 6.18 173 PRO A CA 1
ATOM 838 C C . PRO A 1 119 ? 22.542 -11.117 4.874 1.00 8.78 173 PRO A C 1
ATOM 839 O O . PRO A 1 119 ? 22.463 -11.571 6.017 1.00 10.95 173 PRO A O 1
ATOM 843 N N . GLN A 1 120 ? 21.755 -11.513 3.876 1.00 7.67 174 GLN A N 1
ATOM 844 C CA . GLN A 1 120 ? 20.730 -12.522 4.091 1.00 6.47 174 GLN A CA 1
ATOM 845 C C . GLN A 1 120 ? 20.848 -13.663 3.099 1.00 14.64 174 GLN A C 1
ATOM 846 O O . GLN A 1 120 ? 21.158 -13.446 1.937 1.00 14.19 174 GLN A O 1
ATOM 852 N N . VAL A 1 121 ? 20.602 -14.881 3.568 1.00 10.51 175 VAL A N 1
ATOM 853 C CA . VAL A 1 121 ? 20.437 -16.005 2.654 1.00 12.86 175 VAL A CA 1
ATOM 854 C C . VAL A 1 121 ? 19.328 -15.623 1.678 1.00 14.30 175 VAL A C 1
ATOM 855 O O . VAL A 1 121 ? 18.330 -15.011 2.066 1.00 16.11 175 VAL A O 1
ATOM 859 N N . GLY A 1 122 ? 19.525 -15.944 0.402 1.00 12.23 176 GLY A N 1
ATOM 860 C CA . GLY A 1 122 ? 18.640 -15.466 -0.644 1.00 12.04 176 GLY A CA 1
ATOM 861 C C . GLY A 1 122 ? 17.461 -16.394 -0.843 1.00 17.18 176 GLY A C 1
ATOM 862 O O . GLY A 1 122 ? 16.430 -16.255 -0.182 1.00 16.30 176 GLY A O 1
ATOM 863 N N . ARG A 1 123 ? 17.609 -17.349 -1.753 1.00 16.52 177 ARG A N 1
ATOM 864 C CA . ARG A 1 123 ? 16.584 -18.377 -1.904 1.00 18.79 177 ARG A CA 1
ATOM 865 C C . ARG A 1 123 ? 16.404 -19.141 -0.599 1.00 17.14 177 ARG A C 1
ATOM 866 O O . ARG A 1 123 ? 17.376 -19.567 0.040 1.00 20.24 177 ARG A O 1
ATOM 874 N N . GLY A 1 124 ? 15.151 -19.297 -0.187 1.00 14.84 178 GLY A N 1
ATOM 875 C CA . GLY A 1 124 ? 14.861 -19.974 1.057 1.00 10.15 178 GLY A CA 1
ATOM 876 C C . GLY A 1 124 ? 14.741 -19.027 2.240 1.00 11.86 178 GLY A C 1
ATOM 877 O O . GLY A 1 124 ? 14.354 -19.440 3.320 1.00 16.51 178 GLY A O 1
ATOM 878 N N . PHE A 1 125 ? 15.101 -17.760 2.054 1.00 18.09 179 PHE A N 1
ATOM 879 C CA . PHE A 1 125 ? 14.979 -16.802 3.155 1.00 17.44 179 PHE A CA 1
ATOM 880 C C . PHE A 1 125 ? 14.530 -15.425 2.677 1.00 18.24 179 PHE A C 1
ATOM 881 O O . PHE A 1 125 ? 13.333 -15.153 2.639 1.00 14.72 179 PHE A O 1
ATOM 889 N N . ASN A 1 126 ? 15.481 -14.571 2.303 1.00 19.23 180 ASN A N 1
ATOM 890 C CA . ASN A 1 126 ? 15.171 -13.215 1.839 1.00 14.06 180 ASN A CA 1
ATOM 891 C C . ASN A 1 126 ? 14.093 -13.218 0.756 1.00 16.01 180 ASN A C 1
ATOM 892 O O . ASN A 1 126 ? 13.147 -12.423 0.794 1.00 14.23 180 ASN A O 1
ATOM 897 N N . ARG A 1 127 ? 14.231 -14.139 -0.191 1.00 15.59 181 ARG A N 1
ATOM 898 C CA . ARG A 1 127 ? 13.342 -14.194 -1.344 1.00 15.79 181 ARG A CA 1
ATOM 899 C C . ARG A 1 127 ? 12.068 -14.983 -1.080 1.00 18.49 181 ARG A C 1
ATOM 900 O O . ARG A 1 127 ? 11.112 -14.906 -1.858 1.00 21.87 181 ARG A O 1
ATOM 908 N N . ASP A 1 128 ? 12.052 -15.717 0.025 1.00 16.62 182 ASP A N 1
ATOM 909 C CA . ASP A 1 128 ? 10.963 -16.632 0.323 1.00 14.29 182 ASP A CA 1
ATOM 910 C C . ASP A 1 128 ? 10.382 -16.430 1.733 1.00 15.50 182 ASP A C 1
ATOM 911 O O . ASP A 1 128 ? 9.552 -15.541 1.939 1.00 14.29 182 ASP A O 1
ATOM 916 N N . LYS A 1 129 ? 10.823 -17.224 2.707 1.00 18.48 183 LYS A N 1
ATOM 917 C CA . LYS A 1 129 ? 10.143 -17.238 4.008 1.00 17.05 183 LYS A CA 1
ATOM 918 C C . LYS A 1 129 ? 10.181 -15.893 4.738 1.00 19.33 183 LYS A C 1
ATOM 919 O O . LYS A 1 129 ? 9.201 -15.501 5.380 1.00 13.74 183 LYS A O 1
ATOM 925 N N . TRP A 1 130 ? 11.314 -15.197 4.662 1.00 10.82 184 TRP A N 1
ATOM 926 C CA . TRP A 1 130 ? 11.403 -13.872 5.262 1.00 11.19 184 TRP A CA 1
ATOM 927 C C . TRP A 1 130 ? 10.430 -12.927 4.560 1.00 12.62 184 TRP A C 1
ATOM 928 O O . TRP A 1 130 ? 9.751 -12.128 5.200 1.00 12.22 184 TRP A O 1
ATOM 939 N N . ASN A 1 131 ? 10.353 -13.032 3.239 1.00 14.77 185 ASN A N 1
ATOM 940 C CA . ASN A 1 131 ? 9.406 -12.230 2.465 1.00 9.85 185 ASN A CA 1
ATOM 941 C C . ASN A 1 131 ? 7.964 -12.564 2.870 1.00 13.19 185 ASN A C 1
ATOM 942 O O . ASN A 1 131 ? 7.104 -11.682 2.926 1.00 18.39 185 ASN A O 1
ATOM 947 N N . ASP A 1 132 ? 7.711 -13.836 3.165 1.00 8.83 186 ASP A N 1
ATOM 948 C CA . ASP A 1 132 ? 6.383 -14.272 3.590 1.00 14.03 186 ASP A CA 1
ATOM 949 C C . ASP A 1 132 ? 5.981 -13.495 4.836 1.00 16.78 186 ASP A C 1
ATOM 950 O O . ASP A 1 132 ? 4.849 -13.018 4.952 1.00 14.93 186 ASP A O 1
ATOM 955 N N . LEU A 1 133 ? 6.924 -13.367 5.765 1.00 11.63 187 LEU A N 1
ATOM 956 C CA . LEU A 1 133 ? 6.671 -12.655 7.012 1.00 11.59 187 LEU A CA 1
ATOM 957 C C . LEU A 1 133 ? 6.393 -11.174 6.759 1.00 11.22 187 LEU A C 1
ATOM 958 O O . LEU A 1 133 ? 5.483 -10.591 7.346 1.00 12.93 187 LEU A O 1
ATOM 963 N N . GLU A 1 134 ? 7.190 -10.563 5.890 1.00 11.90 188 GLU A N 1
ATOM 964 C CA . GLU A 1 134 ? 6.950 -9.186 5.484 1.00 12.61 188 GLU A CA 1
ATOM 965 C C . GLU A 1 134 ? 5.555 -9.016 4.889 1.00 17.26 188 GLU A C 1
ATOM 966 O O . GLU A 1 134 ? 4.834 -8.078 5.224 1.00 14.48 188 GLU A O 1
ATOM 972 N N . MET A 1 135 ? 5.176 -9.927 4.001 1.00 13.19 189 MET A N 1
ATOM 973 C CA . MET A 1 135 ? 3.851 -9.867 3.393 1.00 13.18 189 MET A CA 1
ATOM 974 C C . MET A 1 135 ? 2.752 -10.006 4.440 1.00 16.12 189 MET A C 1
ATOM 975 O O . MET A 1 135 ? 1.726 -9.323 4.372 1.00 14.03 189 MET A O 1
ATOM 980 N N . HIS A 1 136 ? 2.970 -10.883 5.413 1.00 15.26 190 HIS A N 1
ATOM 981 C CA . HIS A 1 136 ? 2.014 -11.033 6.498 1.00 13.97 190 HIS A CA 1
ATOM 982 C C . HIS A 1 136 ? 1.755 -9.722 7.240 1.00 16.07 190 HIS A C 1
ATOM 983 O O . HIS A 1 136 ? 0.605 -9.384 7.531 1.00 14.23 190 HIS A O 1
ATOM 990 N N . CYS A 1 137 ? 2.821 -8.994 7.559 1.00 15.49 191 CYS A N 1
ATOM 991 C CA . CYS A 1 137 ? 2.688 -7.766 8.335 1.00 10.09 191 CYS A CA 1
ATOM 992 C C . CYS A 1 137 ? 1.913 -6.706 7.569 1.00 11.83 191 CYS A C 1
ATOM 993 O O . CYS A 1 137 ? 1.167 -5.933 8.156 1.00 13.55 191 CYS A O 1
ATOM 996 N N . ARG A 1 138 ? 2.106 -6.684 6.258 1.00 17.26 192 ARG A N 1
ATOM 997 C CA . ARG A 1 138 ? 1.398 -5.771 5.377 1.00 20.22 192 ARG A CA 1
ATOM 998 C C . ARG A 1 138 ? -0.074 -6.175 5.286 1.00 19.34 192 ARG A C 1
ATOM 999 O O . ARG A 1 138 ? -0.965 -5.330 5.363 1.00 16.71 192 ARG A O 1
ATOM 1007 N N . ARG A 1 139 ? -0.329 -7.473 5.133 1.00 15.96 193 ARG A N 1
ATOM 1008 C CA . ARG A 1 139 ? -1.704 -7.964 5.029 1.00 17.22 193 ARG A CA 1
ATOM 1009 C C . ARG A 1 139 ? -2.514 -7.547 6.253 1.00 18.35 193 ARG A C 1
ATOM 1010 O O . ARG A 1 139 ? -3.650 -7.068 6.138 1.00 20.88 193 ARG A O 1
ATOM 1018 N N . VAL A 1 140 ? -1.925 -7.752 7.425 1.00 15.28 194 VAL A N 1
ATOM 1019 C CA . VAL A 1 140 ? -2.587 -7.430 8.682 1.00 20.50 194 VAL A CA 1
ATOM 1020 C C . VAL A 1 140 ? -2.662 -5.917 8.863 1.00 18.15 194 VAL A C 1
ATOM 1021 O O . VAL A 1 140 ? -3.702 -5.378 9.255 1.00 18.62 194 VAL A O 1
ATOM 1025 N N . ALA A 1 141 ? -1.561 -5.234 8.556 1.00 16.19 195 ALA A N 1
ATOM 1026 C CA . ALA A 1 141 ? -1.507 -3.781 8.658 1.00 15.29 195 ALA A CA 1
ATOM 1027 C C . ALA A 1 141 ? -2.645 -3.107 7.888 1.00 22.92 195 ALA A C 1
ATOM 1028 O O . ALA A 1 141 ? -3.175 -2.078 8.312 1.00 20.32 195 ALA A O 1
ATOM 1030 N N . LYS A 1 142 ? -3.027 -3.684 6.755 1.00 20.90 196 LYS A N 1
ATOM 1031 C CA . LYS A 1 142 ? -4.107 -3.098 5.961 1.00 28.45 196 LYS A CA 1
ATOM 1032 C C . LYS A 1 142 ? -5.483 -3.192 6.633 1.00 26.77 196 LYS A C 1
ATOM 1033 O O . LYS A 1 142 ? -6.413 -2.484 6.248 1.00 32.27 196 LYS A O 1
ATOM 1039 N N . LYS A 1 143 ? -5.610 -4.060 7.633 1.00 17.56 197 LYS A N 1
ATOM 1040 C CA . LYS A 1 143 ? -6.876 -4.215 8.354 1.00 21.60 197 LYS A CA 1
ATOM 1041 C C . LYS A 1 143 ? -6.819 -3.531 9.720 1.00 21.70 197 LYS A C 1
ATOM 1042 O O . LYS A 1 143 ? -7.745 -3.653 10.527 1.00 24.02 197 LYS A O 1
ATOM 1048 N N . MET A 1 144 ? -5.719 -2.834 9.982 1.00 21.42 198 MET A N 1
ATOM 1049 C CA . MET A 1 144 ? -5.488 -2.233 11.289 1.00 20.40 198 MET A CA 1
ATOM 1050 C C . MET A 1 144 ? -5.500 -0.716 11.203 1.00 25.82 198 MET A C 1
ATOM 1051 O O . MET A 1 144 ? -5.448 -0.146 10.111 1.00 27.01 198 MET A O 1
ATOM 1056 N N . ILE A 1 145 ? -5.565 -0.069 12.360 1.00 20.13 199 ILE A N 1
ATOM 1057 C CA . ILE A 1 145 ? -5.574 1.385 12.422 1.00 21.84 199 ILE A CA 1
ATOM 1058 C C . ILE A 1 145 ? -4.175 1.941 12.191 1.00 21.65 199 ILE A C 1
ATOM 1059 O O . ILE A 1 145 ? -3.943 2.750 11.288 1.00 23.93 199 ILE A O 1
ATOM 1064 N N . ASN A 1 146 ? -3.258 1.512 13.046 1.00 19.23 200 ASN A N 1
ATOM 1065 C CA . ASN A 1 146 ? -1.840 1.826 12.936 1.00 16.27 200 ASN A CA 1
ATOM 1066 C C . ASN A 1 146 ? -1.074 0.525 13.155 1.00 15.12 200 ASN A C 1
ATOM 1067 O O . ASN A 1 146 ? -1.522 -0.336 13.914 1.00 17.07 200 ASN A O 1
ATOM 1072 N N . SER A 1 147 ? 0.062 0.365 12.485 1.00 14.09 201 SER A N 1
ATOM 1073 C CA . SER A 1 147 ? 0.951 -0.759 12.771 1.00 10.23 201 SER A CA 1
ATOM 1074 C C . SER A 1 147 ? 2.383 -0.281 12.924 1.00 13.42 201 SER A C 1
ATOM 1075 O O . SER A 1 147 ? 2.813 0.640 12.227 1.00 14.58 201 SER A O 1
ATOM 1078 N N . TYR A 1 148 ? 3.110 -0.908 13.842 1.00 13.64 202 TYR A N 1
ATOM 1079 C CA . TYR A 1 148 ? 4.504 -0.563 14.107 1.00 11.21 202 TYR A CA 1
ATOM 1080 C C . TYR A 1 148 ? 5.342 -1.812 14.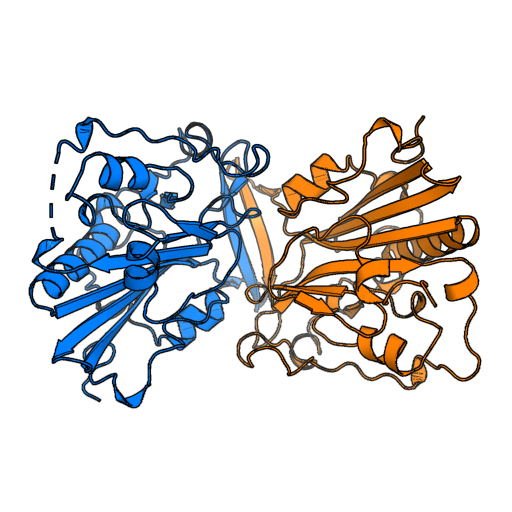032 1.00 15.18 202 TYR A C 1
ATOM 1081 O O . TYR A 1 148 ? 5.037 -2.811 14.672 1.00 13.41 202 TYR A O 1
ATOM 1090 N N . ILE A 1 149 ? 6.410 -1.748 13.254 1.00 10.98 203 ILE A N 1
ATOM 1091 C CA . ILE A 1 149 ? 7.255 -2.911 13.064 1.00 7.35 203 ILE A CA 1
ATOM 1092 C C . ILE A 1 149 ? 8.691 -2.575 13.450 1.00 9.80 203 ILE A C 1
ATOM 1093 O O . ILE A 1 149 ? 9.254 -1.609 12.924 1.00 9.53 203 ILE A O 1
ATOM 1098 N N . ILE A 1 150 ? 9.276 -3.350 14.370 1.00 6.03 204 ILE A N 1
ATOM 1099 C CA . ILE A 1 150 ? 10.715 -3.234 14.656 1.00 7.62 204 ILE A CA 1
ATOM 1100 C C . ILE A 1 150 ? 11.405 -4.450 14.044 1.00 12.11 204 ILE A C 1
ATOM 1101 O O . ILE A 1 150 ? 10.978 -5.569 14.268 1.00 9.41 204 ILE A O 1
ATOM 1106 N N . THR A 1 151 ? 12.488 -4.238 13.303 1.00 10.23 205 THR A N 1
ATOM 1107 C CA . THR A 1 151 ? 13.175 -5.339 12.621 1.00 5.44 205 THR A CA 1
ATOM 1108 C C . THR A 1 151 ? 14.663 -5.186 12.861 1.00 3.18 205 THR A C 1
ATOM 1109 O O . THR A 1 151 ? 15.172 -4.067 12.850 1.00 8.23 205 THR A O 1
ATOM 1113 N N . GLY A 1 152 ? 15.377 -6.289 13.059 1.00 8.56 206 GLY A N 1
ATOM 1114 C CA . GLY A 1 152 ? 16.814 -6.176 13.275 1.00 7.41 206 GLY A CA 1
ATOM 1115 C C . GLY A 1 152 ? 17.527 -7.505 13.274 1.00 6.94 206 GLY A C 1
ATOM 1116 O O . GLY A 1 152 ? 16.888 -8.549 13.323 1.00 8.27 206 GLY A O 1
ATOM 1117 N N . PRO A 1 153 ? 18.860 -7.475 13.206 1.00 8.81 207 PRO A N 1
ATOM 1118 C CA . PRO A 1 153 ? 19.666 -8.701 13.211 1.00 11.66 207 PRO A CA 1
ATOM 1119 C C . PRO A 1 153 ? 19.948 -9.209 14.624 1.00 11.22 207 PRO A C 1
ATOM 1120 O O . PRO A 1 153 ? 19.924 -8.440 15.578 1.00 11.03 207 PRO A O 1
ATOM 1124 N N . LEU A 1 154 ? 20.201 -10.507 14.747 1.00 6.79 208 LEU A N 1
ATOM 1125 C CA . LEU A 1 154 ? 20.609 -11.098 16.010 1.00 5.37 208 LEU A CA 1
ATOM 1126 C C . LEU A 1 154 ? 21.861 -11.938 15.791 1.00 3.63 208 LEU A C 1
ATOM 1127 O O . LEU A 1 154 ? 22.125 -12.404 14.686 1.00 6.87 208 LEU A O 1
ATOM 1132 N N . TYR A 1 155 ? 22.631 -12.140 16.855 1.00 7.50 209 TYR A N 1
ATOM 1133 C CA . TYR A 1 155 ? 23.826 -12.954 16.759 1.00 3.81 209 TYR A CA 1
ATOM 1134 C C . TYR A 1 155 ? 23.741 -13.883 17.948 1.00 7.11 209 TYR A C 1
ATOM 1135 O O . TYR A 1 155 ? 24.098 -13.510 19.070 1.00 7.74 209 TYR A O 1
ATOM 1144 N N . LEU A 1 156 ? 23.209 -15.083 17.713 1.00 6.68 210 LEU A N 1
ATOM 1145 C CA . LEU A 1 156 ? 22.818 -15.969 18.815 1.00 4.78 210 LEU A CA 1
ATOM 1146 C C . LEU A 1 156 ? 23.823 -17.094 19.066 1.00 5.92 210 LEU A C 1
ATOM 1147 O O . LEU A 1 156 ? 24.408 -17.651 18.127 1.00 9.41 210 LEU A O 1
ATOM 1152 N N . PRO A 1 157 ? 24.022 -17.428 20.344 1.00 7.51 211 PRO A N 1
ATOM 1153 C CA . PRO A 1 157 ? 24.980 -18.473 20.700 1.00 11.23 211 PRO A CA 1
ATOM 1154 C C . PRO A 1 157 ? 24.421 -19.851 20.408 1.00 13.74 211 PRO A C 1
ATOM 1155 O O . PRO A 1 157 ? 23.197 -20.033 20.362 1.00 10.51 211 PRO A O 1
ATOM 1159 N N . LYS A 1 158 ? 25.320 -20.805 20.185 1.00 10.37 212 LYS A N 1
ATOM 1160 C CA . LYS A 1 158 ? 24.958 -22.209 20.084 1.00 10.93 212 LYS A CA 1
ATOM 1161 C C . LYS A 1 158 ? 25.921 -23.017 20.940 1.00 16.62 212 LYS A C 1
ATOM 1162 O O . LYS A 1 158 ? 27.074 -22.633 21.117 1.00 9.09 212 LYS A O 1
ATOM 1168 N N . LEU A 1 159 ? 25.441 -24.141 21.460 1.00 9.04 213 LEU A N 1
ATOM 1169 C CA . LEU A 1 159 ? 26.290 -25.053 22.203 1.00 8.10 213 LEU A CA 1
ATOM 1170 C C . LEU A 1 159 ? 27.205 -25.801 21.249 1.00 13.82 213 LEU A C 1
ATOM 1171 O O . LEU A 1 159 ? 26.769 -26.237 20.190 1.00 13.70 213 LEU A O 1
ATOM 1176 N N . GLU A 1 160 ? 28.473 -25.953 21.617 1.00 13.09 214 GLU A N 1
ATOM 1177 C CA . GLU A 1 160 ? 29.407 -26.702 20.780 1.00 11.60 214 GLU A CA 1
ATOM 1178 C C . GLU A 1 160 ? 29.873 -27.973 21.463 1.00 9.84 214 GLU A C 1
ATOM 1179 O O . GLU A 1 160 ? 29.462 -28.255 22.581 1.00 9.29 214 GLU A O 1
ATOM 1185 N N . GLY A 1 161 ? 30.719 -28.732 20.771 1.00 9.62 215 GLY A N 1
ATOM 1186 C CA . GLY A 1 161 ? 31.158 -30.046 21.233 1.00 8.84 215 GLY A CA 1
ATOM 1187 C C . GLY A 1 161 ? 31.942 -30.102 22.530 1.00 12.32 215 GLY A C 1
ATOM 1188 O O . GLY A 1 161 ? 32.122 -31.183 23.103 1.00 9.44 215 GLY A O 1
ATOM 1189 N N . ASP A 1 162 ? 32.399 -28.957 23.018 1.00 11.02 216 ASP A N 1
ATOM 1190 C CA . ASP A 1 162 ? 33.099 -28.933 24.299 1.00 8.49 216 ASP A CA 1
ATOM 1191 C C . ASP A 1 162 ? 32.153 -28.625 25.460 1.00 11.57 216 ASP A C 1
ATOM 1192 O O . ASP A 1 162 ? 32.581 -28.513 26.612 1.00 11.79 216 ASP A O 1
ATOM 1197 N N . GLY A 1 163 ? 30.867 -28.500 25.150 1.00 12.12 217 GLY A N 1
ATOM 1198 C CA . GLY A 1 163 ? 29.867 -28.190 26.154 1.00 10.00 217 GLY A CA 1
ATOM 1199 C C . GLY A 1 163 ? 29.734 -26.714 26.469 1.00 12.06 217 GLY A C 1
ATOM 1200 O O . GLY A 1 163 ? 28.949 -26.334 27.338 1.00 13.51 217 GLY A O 1
ATOM 1201 N N . LYS A 1 164 ? 30.494 -25.879 25.759 1.00 8.37 218 LYS A N 1
ATOM 1202 C CA . LYS A 1 164 ? 30.442 -24.433 25.950 1.00 7.42 218 LYS A CA 1
ATOM 1203 C C . LYS A 1 164 ? 29.593 -23.755 24.878 1.00 9.17 218 LYS A C 1
ATOM 1204 O O . LYS A 1 164 ? 29.313 -24.347 23.840 1.00 10.20 218 LYS A O 1
ATOM 1210 N N . LYS A 1 165 ? 29.180 -22.517 25.149 1.00 6.93 219 LYS A N 1
ATOM 1211 C CA . LYS A 1 165 ? 28.346 -21.743 24.223 1.00 5.05 219 LYS A CA 1
ATOM 1212 C C . LYS A 1 165 ? 29.176 -20.705 23.492 1.00 4.82 219 LYS A C 1
ATOM 1213 O O . LYS A 1 165 ? 29.925 -19.952 24.114 1.00 6.20 219 LYS A O 1
ATOM 1219 N N . TYR A 1 166 ? 28.998 -20.635 22.179 1.00 3.81 220 TYR A N 1
ATOM 1220 C CA . TYR A 1 166 ? 29.725 -19.662 21.366 1.00 5.34 220 TYR A CA 1
ATOM 1221 C C . TYR A 1 166 ? 28.790 -18.881 20.456 1.00 8.25 220 TYR A C 1
ATOM 1222 O O . TYR A 1 166 ? 27.827 -19.433 19.915 1.00 7.42 220 TYR A O 1
ATOM 1231 N N . ILE A 1 167 ? 29.077 -17.594 20.286 1.00 3.89 221 ILE A N 1
ATOM 1232 C CA . ILE A 1 167 ? 28.481 -16.840 19.202 1.00 3.94 221 ILE A CA 1
ATOM 1233 C C . ILE A 1 167 ? 29.459 -16.880 18.035 1.00 11.08 221 ILE A C 1
ATOM 1234 O O . ILE A 1 167 ? 30.638 -16.553 18.186 1.00 6.39 221 ILE A O 1
ATOM 1239 N N . LYS A 1 168 ? 28.985 -17.325 16.880 1.00 5.20 222 LYS A N 1
ATOM 1240 C CA . LYS A 1 168 ? 29.856 -17.418 15.720 1.00 5.38 222 LYS A CA 1
ATOM 1241 C C . LYS A 1 168 ? 29.094 -16.909 14.515 1.00 7.06 222 LYS A C 1
ATOM 1242 O O . LYS A 1 168 ? 27.993 -17.370 14.221 1.00 9.08 222 LYS A O 1
ATOM 1248 N N . TYR A 1 169 ? 29.655 -15.919 13.842 1.00 7.66 223 TYR A N 1
ATOM 1249 C CA . TYR A 1 169 ? 29.009 -15.412 12.654 1.00 9.06 223 TYR A CA 1
ATOM 1250 C C . TYR A 1 169 ? 30.039 -15.004 11.612 1.00 11.26 223 TYR A C 1
ATOM 1251 O O . TYR A 1 169 ? 31.143 -14.551 11.945 1.00 6.43 223 TYR A O 1
ATOM 1260 N N . GLN A 1 170 ? 29.674 -15.204 10.354 1.00 7.81 224 GLN A N 1
ATOM 1261 C CA . GLN A 1 170 ? 30.533 -14.833 9.239 1.00 6.60 224 GLN A CA 1
ATOM 1262 C C . GLN A 1 170 ? 30.590 -13.311 9.097 1.00 7.54 224 GLN A C 1
ATOM 1263 O O . GLN A 1 170 ? 29.634 -12.617 9.441 1.00 9.03 224 GLN A O 1
ATOM 1269 N N . VAL A 1 171 ? 31.719 -12.788 8.611 1.00 7.57 225 VAL A N 1
ATOM 1270 C CA . VAL A 1 171 ? 31.780 -11.388 8.188 1.00 10.99 225 VAL A CA 1
ATOM 1271 C C . VAL A 1 171 ? 32.205 -11.400 6.722 1.00 5.45 225 VAL A C 1
ATOM 1272 O O . VAL A 1 171 ? 33.030 -12.220 6.314 1.00 9.77 225 VAL A O 1
ATOM 1276 N N . ILE A 1 172 ? 31.622 -10.522 5.915 1.00 6.70 226 ILE A N 1
ATOM 1277 C CA . ILE A 1 172 ? 31.906 -10.577 4.484 1.00 6.09 226 ILE A CA 1
ATOM 1278 C C . ILE A 1 172 ? 32.502 -9.287 3.931 1.00 11.91 226 ILE A C 1
ATOM 1279 O O . ILE A 1 172 ? 32.227 -8.183 4.426 1.00 10.52 226 ILE A O 1
ATOM 1284 N N . GLY A 1 173 ? 33.318 -9.446 2.891 1.00 11.98 227 GLY A N 1
ATOM 1285 C CA . GLY A 1 173 ? 33.889 -8.321 2.174 1.00 11.69 227 GLY A CA 1
ATOM 1286 C C . GLY A 1 173 ? 35.053 -7.668 2.879 1.00 9.57 227 GLY A C 1
ATOM 1287 O O . GLY A 1 173 ? 35.385 -8.002 4.013 1.00 11.47 227 GLY A O 1
ATOM 1288 N N . ASP A 1 174 ? 35.684 -6.712 2.206 1.00 10.59 228 ASP A N 1
ATOM 1289 C CA . ASP A 1 174 ? 36.792 -5.984 2.815 1.00 12.38 228 ASP A CA 1
ATOM 1290 C C . ASP A 1 174 ? 36.385 -5.273 4.103 1.00 13.55 228 ASP A C 1
ATOM 1291 O O . ASP A 1 174 ? 37.214 -5.032 4.982 1.00 14.45 228 ASP A O 1
ATOM 1296 N N . ASN A 1 175 ? 35.109 -4.927 4.219 1.00 10.56 229 ASN A N 1
ATOM 1297 C CA . ASN A 1 175 ? 34.644 -4.186 5.384 1.00 13.39 229 ASN A CA 1
ATOM 1298 C C . ASN A 1 175 ? 34.149 -5.071 6.528 1.00 12.61 229 ASN A C 1
ATOM 1299 O O . ASN A 1 175 ? 33.740 -4.569 7.579 1.00 12.96 229 ASN A O 1
ATOM 1304 N N . ASN A 1 176 ? 34.194 -6.387 6.333 1.00 8.53 230 ASN A N 1
ATOM 1305 C CA . ASN A 1 176 ? 33.807 -7.306 7.397 1.00 11.12 230 ASN A CA 1
ATOM 1306 C C . ASN A 1 176 ? 32.410 -7.002 7.898 1.00 9.30 230 ASN A C 1
ATOM 1307 O O . ASN A 1 176 ? 32.195 -6.791 9.100 1.00 10.90 230 ASN A O 1
ATOM 1312 N N . VAL A 1 177 ? 31.463 -6.981 6.969 1.00 9.19 231 VAL A N 1
ATOM 1313 C CA . VAL A 1 177 ? 30.065 -6.792 7.323 1.00 10.88 231 VAL A CA 1
ATOM 1314 C C . VAL A 1 177 ? 29.537 -8.071 7.974 1.00 8.55 231 VAL A C 1
ATOM 1315 O O . VAL A 1 177 ? 29.696 -9.162 7.433 1.00 10.10 231 VAL A O 1
ATOM 1319 N N . ALA A 1 178 ? 28.906 -7.935 9.132 1.00 10.10 232 ALA A N 1
ATOM 1320 C CA . ALA A 1 178 ? 28.441 -9.110 9.868 1.00 7.18 232 ALA A CA 1
ATOM 1321 C C . ALA A 1 178 ? 27.274 -9.777 9.168 1.00 11.25 232 ALA A C 1
ATOM 1322 O O . ALA A 1 178 ? 26.354 -9.104 8.695 1.00 11.05 232 ALA A O 1
ATOM 1324 N N . VAL A 1 179 ? 27.310 -11.103 9.131 1.00 10.55 233 VAL A N 1
ATOM 1325 C CA . VAL A 1 179 ? 26.186 -11.899 8.663 1.00 2.48 233 VAL A CA 1
ATOM 1326 C C . VAL A 1 179 ? 25.444 -12.403 9.905 1.00 5.69 233 VAL A C 1
ATOM 1327 O O . VAL A 1 179 ? 25.933 -13.284 10.606 1.00 9.35 233 VAL A O 1
ATOM 1331 N N . PRO A 1 180 ? 24.270 -11.826 10.201 1.00 10.16 234 PRO A N 1
ATOM 1332 C CA . PRO A 1 180 ? 23.522 -12.215 11.404 1.00 4.69 234 PRO A CA 1
ATOM 1333 C C . PRO A 1 180 ? 23.165 -13.697 11.392 1.00 6.64 234 PRO A C 1
ATOM 1334 O O . PRO A 1 180 ? 22.967 -14.298 10.326 1.00 9.15 234 PRO A O 1
ATOM 1338 N N . THR A 1 181 ? 23.094 -14.299 12.572 1.00 7.10 235 THR A N 1
ATOM 1339 C CA . THR A 1 181 ? 22.697 -15.702 12.650 1.00 6.92 235 THR A CA 1
ATOM 1340 C C . THR A 1 181 ? 21.188 -15.817 12.447 1.00 7.58 235 THR A C 1
ATOM 1341 O O . THR A 1 181 ? 20.690 -16.820 11.933 1.00 7.93 235 THR A O 1
ATOM 1345 N N . HIS A 1 182 ? 20.470 -14.784 12.882 1.00 5.38 236 HIS A N 1
ATOM 1346 C CA . HIS A 1 182 ? 19.014 -14.767 12.868 1.00 10.04 236 HIS A CA 1
ATOM 1347 C C . HIS A 1 182 ? 18.537 -13.339 12.683 1.00 12.01 236 HIS A C 1
ATOM 1348 O O . HIS A 1 182 ? 19.305 -12.386 12.847 1.00 11.61 236 HIS A O 1
ATOM 1355 N N . PHE A 1 183 ? 17.256 -13.175 12.374 1.00 6.47 237 PHE A N 1
ATOM 1356 C CA . PHE A 1 183 ? 16.676 -11.836 12.410 1.00 5.72 237 PHE A CA 1
ATOM 1357 C C . PHE A 1 183 ? 15.442 -11.828 13.285 1.00 5.13 237 PHE A C 1
ATOM 1358 O O . PHE A 1 183 ? 14.761 -12.837 13.391 1.00 7.98 237 PHE A O 1
ATOM 1366 N N . PHE A 1 184 ? 15.150 -10.687 13.905 1.00 7.12 238 PHE A N 1
ATOM 1367 C CA . PHE A 1 184 ? 13.900 -10.547 14.642 1.00 9.54 238 PHE A CA 1
ATOM 1368 C C . PHE A 1 184 ? 12.916 -9.621 13.927 1.00 7.62 238 PHE A C 1
ATOM 1369 O O . PHE A 1 184 ? 13.311 -8.726 13.178 1.00 9.43 238 PHE A O 1
ATOM 1377 N N . LYS A 1 185 ? 11.632 -9.847 14.150 1.00 6.95 239 LYS A N 1
ATOM 1378 C CA . LYS A 1 185 ? 10.641 -8.868 13.742 1.00 5.28 239 LYS A CA 1
ATOM 1379 C C . LYS A 1 185 ? 9.580 -8.814 14.806 1.00 6.48 239 LYS A C 1
ATOM 1380 O O . LYS A 1 185 ? 9.064 -9.850 15.228 1.00 9.50 239 LYS A O 1
ATOM 1386 N N . VAL A 1 186 ? 9.272 -7.608 15.259 1.00 8.11 240 VAL A N 1
ATOM 1387 C CA . VAL A 1 186 ? 8.219 -7.427 16.250 1.00 9.99 240 VAL A CA 1
ATOM 1388 C C . VAL A 1 186 ? 7.177 -6.489 15.667 1.00 11.32 240 VAL A C 1
ATOM 1389 O O . VAL A 1 186 ? 7.496 -5.352 15.306 1.00 10.94 240 VAL A O 1
ATOM 1393 N N . ALA A 1 187 ? 5.942 -6.975 15.549 1.00 8.46 241 ALA A N 1
ATOM 1394 C CA . ALA A 1 187 ? 4.857 -6.182 14.987 1.00 7.26 241 ALA A CA 1
ATOM 1395 C C . ALA A 1 187 ? 3.848 -5.820 16.061 1.00 13.10 241 ALA A C 1
ATOM 1396 O O . ALA A 1 187 ? 3.494 -6.651 16.887 1.00 11.34 241 ALA A O 1
ATOM 1398 N N . LEU A 1 188 ? 3.379 -4.576 16.023 1.00 10.72 242 LEU A N 1
ATOM 1399 C CA . LEU A 1 188 ? 2.362 -4.098 16.947 1.00 10.83 242 LEU A CA 1
ATOM 1400 C C . LEU A 1 188 ? 1.216 -3.539 16.106 1.00 14.94 242 LEU A C 1
ATOM 1401 O O . LEU A 1 188 ? 1.393 -2.579 15.355 1.00 12.76 242 LEU A O 1
ATOM 1406 N N . PHE A 1 189 ? 0.047 -4.163 16.216 1.00 13.24 243 PHE A N 1
ATOM 1407 C CA . PHE A 1 189 ? -1.101 -3.807 15.395 1.00 12.51 243 PHE A CA 1
ATOM 1408 C C . PHE A 1 189 ? -2.196 -3.164 16.231 1.00 12.24 243 PHE A C 1
ATOM 1409 O O . PHE A 1 189 ? -2.710 -3.781 17.160 1.00 15.17 243 PHE A O 1
ATOM 1417 N N . GLU A 1 190 ? -2.551 -1.925 15.905 1.00 13.14 244 GLU A N 1
ATOM 1418 C CA . GLU A 1 190 ? -3.622 -1.251 16.633 1.00 11.56 244 GLU A CA 1
ATOM 1419 C C . GLU A 1 190 ? -4.987 -1.674 16.072 1.00 11.29 244 GLU A C 1
ATOM 1420 O O . GLU A 1 190 ? -5.433 -1.173 15.050 1.00 11.44 244 GLU A O 1
ATOM 1426 N N . VAL A 1 191 ? -5.636 -2.613 16.758 1.00 16.40 245 VAL A N 1
ATOM 1427 C CA . VAL A 1 191 ? -6.877 -3.213 16.279 1.00 16.21 245 VAL A CA 1
ATOM 1428 C C . VAL A 1 191 ? -8.100 -2.344 16.550 1.00 17.30 245 VAL A C 1
ATOM 1429 O O . VAL A 1 191 ? -8.994 -2.254 15.723 1.00 15.03 245 VAL A O 1
ATOM 1433 N N . THR A 1 192 ? -8.137 -1.756 17.739 1.00 13.61 246 THR A N 1
ATOM 1434 C CA . THR A 1 192 ? -9.158 -0.805 18.141 1.00 17.23 246 THR A CA 1
ATOM 1435 C C . THR A 1 192 ? -8.366 0.358 18.706 1.00 13.38 246 THR A C 1
ATOM 1436 O O . THR A 1 192 ? -7.221 0.170 19.113 1.00 15.37 246 THR A O 1
ATOM 1440 N N . PRO A 1 193 ? -8.956 1.563 18.731 1.00 17.59 247 PRO A N 1
ATOM 1441 C CA . PRO A 1 193 ? -8.154 2.679 19.247 1.00 14.25 247 PRO A CA 1
ATOM 1442 C C . PRO A 1 193 ? -7.547 2.404 20.625 1.00 13.60 247 PRO A C 1
ATOM 1443 O O . PRO A 1 193 ? -8.271 2.112 21.574 1.00 17.24 247 PRO A O 1
ATOM 1447 N N . GLY A 1 194 ? -6.221 2.499 20.717 1.00 16.87 248 GLY A N 1
ATOM 1448 C CA . GLY A 1 194 ? -5.503 2.330 21.970 1.00 14.88 248 GLY A CA 1
ATOM 1449 C C . GLY A 1 194 ? -5.329 0.888 22.428 1.00 16.96 248 GLY A C 1
ATOM 1450 O O . GLY A 1 194 ? -4.809 0.636 23.515 1.00 19.36 248 GLY A O 1
ATOM 1451 N N . LYS A 1 195 ? -5.768 -0.065 21.609 1.00 20.30 249 LYS A N 1
ATOM 1452 C CA . LYS A 1 195 ? -5.595 -1.478 21.943 1.00 17.63 249 LYS A CA 1
ATOM 1453 C C . LYS A 1 195 ? -4.811 -2.212 20.856 1.00 15.24 249 LYS A C 1
ATOM 1454 O O . LYS A 1 195 ? -5.085 -2.051 19.673 1.00 15.46 249 LYS A O 1
ATOM 1460 N N . PHE A 1 196 ? -3.859 -3.043 21.263 1.00 10.31 250 PHE A N 1
ATOM 1461 C CA . PHE A 1 196 ? -2.879 -3.571 20.319 1.00 12.53 250 PHE A CA 1
ATOM 1462 C C . PHE A 1 196 ? -2.716 -5.084 20.341 1.00 17.19 250 PHE A C 1
ATOM 1463 O O . PHE A 1 196 ? -2.778 -5.703 21.395 1.00 13.98 250 PHE A O 1
ATOM 1471 N N . GLU A 1 197 ? -2.472 -5.658 19.163 1.00 13.38 251 GLU A N 1
ATOM 1472 C CA . GLU A 1 197 ? -2.031 -7.045 19.054 1.00 11.12 251 GLU A CA 1
ATOM 1473 C C . GLU A 1 197 ? -0.529 -7.047 18.819 1.00 16.00 251 GLU A C 1
ATOM 1474 O O . GLU A 1 197 ? -0.020 -6.300 17.982 1.00 12.53 251 GLU A O 1
ATOM 1480 N N . LEU A 1 198 ? 0.175 -7.872 19.583 1.00 8.53 252 LEU A N 1
ATOM 1481 C CA . LEU A 1 198 ? 1.628 -7.955 19.508 1.00 7.14 252 LEU A CA 1
ATOM 1482 C C . LEU A 1 198 ? 2.010 -9.299 18.890 1.00 9.41 252 LEU A C 1
ATOM 1483 O O . LEU A 1 198 ? 1.414 -10.318 19.225 1.00 10.53 252 LEU A O 1
ATOM 1488 N N . GLU A 1 199 ? 2.986 -9.295 17.983 1.00 7.81 253 GLU A N 1
ATOM 1489 C CA . GLU A 1 199 ? 3.520 -10.534 17.411 1.00 10.38 253 GLU A CA 1
ATOM 1490 C C . GLU A 1 199 ? 5.033 -10.428 17.351 1.00 11.82 253 GLU A C 1
ATOM 1491 O O . GLU A 1 199 ? 5.565 -9.465 16.788 1.00 9.93 253 GLU A O 1
ATOM 1497 N N . SER A 1 200 ? 5.722 -11.408 17.937 1.00 10.44 254 SER A N 1
ATOM 1498 C CA . SER A 1 200 ? 7.192 -11.412 17.955 1.00 6.83 254 SER A CA 1
ATOM 1499 C C . SER A 1 200 ? 7.740 -12.676 17.297 1.00 10.84 254 SER A C 1
ATOM 1500 O O . SER A 1 200 ? 7.302 -13.789 17.617 1.00 8.05 254 SER A O 1
ATOM 1503 N N . TYR A 1 201 ? 8.698 -12.486 16.391 1.00 9.33 255 TYR A N 1
ATOM 1504 C CA . TYR A 1 201 ? 9.294 -13.568 15.603 1.00 7.58 255 TYR A CA 1
ATOM 1505 C C . TYR A 1 201 ? 10.812 -13.516 15.657 1.00 11.76 255 TYR A C 1
ATOM 1506 O O . TYR A 1 201 ? 11.392 -12.440 15.648 1.00 7.89 255 TYR A O 1
ATOM 1515 N N . ILE A 1 202 ? 11.442 -14.685 15.684 1.00 9.04 256 ILE A N 1
ATOM 1516 C CA . ILE A 1 202 ? 12.870 -14.805 15.395 1.00 11.52 256 ILE A CA 1
ATOM 1517 C C . ILE A 1 202 ? 13.054 -15.911 14.365 1.00 11.09 256 ILE A C 1
ATOM 1518 O O . ILE A 1 202 ? 12.617 -17.043 14.577 1.00 9.17 256 ILE A O 1
ATOM 1523 N N . LEU A 1 203 ? 13.688 -15.575 13.243 1.00 9.94 257 LEU A N 1
ATOM 1524 C CA . LEU A 1 203 ? 13.936 -16.537 12.172 1.00 7.57 257 LEU A CA 1
ATOM 1525 C C . LEU A 1 203 ? 15.429 -16.696 11.948 1.00 7.70 257 LEU A C 1
ATOM 1526 O O . LEU A 1 203 ? 16.174 -15.718 12.008 1.00 11.23 257 LEU A O 1
ATOM 1531 N N . PRO A 1 204 ? 15.878 -17.929 11.691 1.00 5.43 258 PRO A N 1
ATOM 1532 C CA . PRO A 1 204 ? 17.291 -18.155 11.375 1.00 9.67 258 PRO A CA 1
ATOM 1533 C C . PRO A 1 204 ? 17.633 -17.582 10.000 1.00 10.42 258 PRO A C 1
ATOM 1534 O O . PRO A 1 204 ? 16.801 -17.646 9.101 1.00 13.44 258 PRO A O 1
ATOM 1538 N N . ASN A 1 205 ? 18.832 -17.019 9.854 1.00 5.69 259 ASN A N 1
ATOM 1539 C CA . ASN A 1 205 ? 19.355 -16.596 8.556 1.00 8.13 259 ASN A CA 1
ATOM 1540 C C . ASN A 1 205 ? 19.823 -17.838 7.815 1.00 11.98 259 ASN A C 1
ATOM 1541 O O . ASN A 1 205 ? 21.009 -18.160 7.819 1.00 11.18 259 ASN A O 1
ATOM 1546 N N . ALA A 1 206 ? 18.874 -18.546 7.205 1.00 10.96 260 ALA A N 1
ATOM 1547 C CA . ALA A 1 206 ? 19.127 -19.870 6.643 1.00 10.67 260 ALA A CA 1
ATOM 1548 C C . ALA A 1 206 ? 18.000 -20.234 5.696 1.00 12.74 260 ALA A C 1
ATOM 1549 O O . ALA A 1 206 ? 16.952 -19.590 5.697 1.00 11.65 260 ALA A O 1
ATOM 1551 N N . VAL A 1 207 ? 18.216 -21.261 4.880 1.00 15.90 261 VAL A N 1
ATOM 1552 C CA . VAL A 1 207 ? 17.144 -21.790 4.049 1.00 16.51 261 VAL A CA 1
ATOM 1553 C C . VAL A 1 207 ? 16.047 -22.364 4.935 1.00 13.75 261 VAL A C 1
ATOM 1554 O O . VAL A 1 207 ? 16.297 -2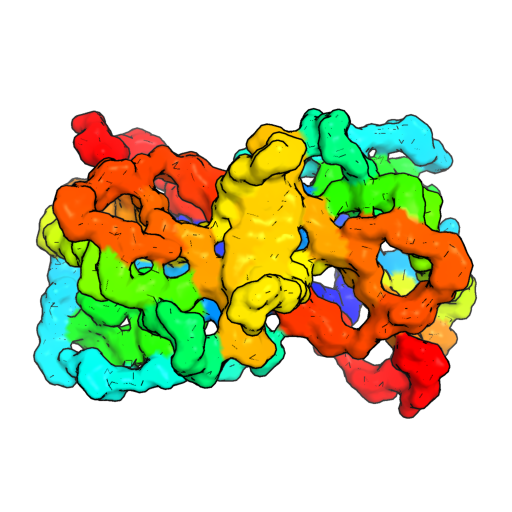3.269 5.739 1.00 16.25 261 VAL A O 1
ATOM 1558 N N . ILE A 1 208 ? 14.836 -21.829 4.788 1.00 10.26 262 ILE A N 1
ATOM 1559 C CA . ILE A 1 208 ? 13.669 -22.338 5.500 1.00 14.62 262 ILE A CA 1
ATOM 1560 C C . ILE A 1 208 ? 12.689 -22.945 4.496 1.00 13.44 262 ILE A C 1
ATOM 1561 O O . ILE A 1 208 ? 12.450 -22.378 3.426 1.00 19.10 262 ILE A O 1
ATOM 1566 N N . GLU A 1 209 ? 12.129 -24.106 4.830 1.00 18.99 263 GLU A N 1
ATOM 1567 C CA . GLU A 1 209 ? 11.133 -24.726 3.968 1.00 19.06 263 GLU A CA 1
ATOM 1568 C C . GLU A 1 209 ? 9.910 -23.822 3.790 1.00 21.50 263 GLU A C 1
ATOM 1569 O O . GLU A 1 209 ? 9.437 -23.211 4.746 1.00 23.86 263 GLU A O 1
ATOM 1575 N N . ASP A 1 210 ? 9.413 -23.731 2.562 1.00 27.46 264 ASP A N 1
ATOM 1576 C CA . ASP A 1 210 ? 8.224 -22.931 2.273 1.00 30.00 264 ASP A CA 1
ATOM 1577 C C . ASP A 1 210 ? 7.020 -23.368 3.104 1.00 29.82 264 ASP A C 1
ATOM 1578 O O . ASP A 1 210 ? 6.138 -22.567 3.395 1.00 31.75 264 ASP A O 1
ATOM 1583 N N . THR A 1 211 ? 6.997 -24.635 3.497 1.00 31.86 265 THR A N 1
ATOM 1584 C CA . THR A 1 211 ? 5.871 -25.189 4.244 1.00 31.84 265 THR A CA 1
ATOM 1585 C C . THR A 1 211 ? 5.838 -24.764 5.715 1.00 26.55 265 THR A C 1
ATOM 1586 O O . THR A 1 211 ? 4.840 -24.975 6.400 1.00 20.43 265 THR A O 1
ATOM 1590 N N . VAL A 1 212 ? 6.919 -24.169 6.211 1.00 21.39 266 VAL A N 1
ATOM 1591 C CA . VAL A 1 212 ? 6.940 -23.763 7.614 1.00 19.78 266 VAL A CA 1
ATOM 1592 C C . VAL A 1 212 ? 6.122 -22.493 7.850 1.00 17.16 266 VAL A C 1
ATOM 1593 O O . VAL A 1 212 ? 6.426 -21.435 7.305 1.00 21.67 266 VAL A O 1
ATOM 1597 N N . GLU A 1 213 ? 5.071 -22.605 8.653 1.00 17.46 267 GLU A N 1
ATOM 1598 C CA . GLU A 1 213 ? 4.239 -21.445 8.977 1.00 24.10 267 GLU A CA 1
ATOM 1599 C C . GLU A 1 213 ? 5.003 -20.484 9.882 1.00 19.31 267 GLU A C 1
ATOM 1600 O O . GLU A 1 213 ? 5.761 -20.907 10.758 1.00 14.36 267 GLU A O 1
ATOM 1606 N N . ILE A 1 214 ? 4.805 -19.187 9.674 1.00 16.39 268 ILE A N 1
ATOM 1607 C CA . ILE A 1 214 ? 5.580 -18.207 10.427 1.00 15.09 268 ILE A CA 1
ATOM 1608 C C . ILE A 1 214 ? 5.336 -18.284 11.928 1.00 18.71 268 ILE A C 1
ATOM 1609 O O . ILE A 1 214 ? 6.195 -17.877 12.704 1.00 15.65 268 ILE A O 1
ATOM 1614 N N . SER A 1 215 ? 4.188 -18.819 12.345 1.00 15.28 269 SER A N 1
ATOM 1615 C CA . SER A 1 215 ? 3.903 -18.930 13.779 1.00 15.44 269 SER A CA 1
ATOM 1616 C C . SER A 1 215 ? 4.879 -19.861 14.491 1.00 12.01 269 SER A C 1
ATOM 1617 O O . SER A 1 215 ? 4.990 -19.840 15.717 1.00 13.31 269 SER A O 1
ATOM 1620 N N . LYS A 1 216 ? 5.565 -20.704 13.728 1.00 16.44 270 LYS A N 1
ATOM 1621 C CA . LYS A 1 216 ? 6.573 -21.587 14.303 1.00 16.79 270 LYS A CA 1
ATOM 1622 C C . LYS A 1 216 ? 7.751 -20.769 14.826 1.00 10.28 270 LYS A C 1
ATOM 1623 O O . LYS A 1 216 ? 8.564 -21.257 15.616 1.00 13.08 270 LYS A O 1
ATOM 1629 N N . PHE A 1 217 ? 7.846 -19.524 14.378 1.00 10.66 271 PHE A N 1
ATOM 1630 C CA . PHE A 1 217 ? 8.958 -18.670 14.786 1.00 10.18 271 PHE A CA 1
ATOM 1631 C C . PHE A 1 217 ? 8.549 -17.652 15.836 1.00 12.86 271 PHE A C 1
ATOM 1632 O O . PHE A 1 217 ? 9.337 -16.764 16.187 1.00 10.78 271 PHE A O 1
ATOM 1640 N N . HIS A 1 218 ? 7.325 -17.783 16.344 1.00 12.43 272 HIS A N 1
ATOM 1641 C CA . HIS A 1 218 ? 6.901 -16.967 17.481 1.00 11.77 272 HIS A CA 1
ATOM 1642 C C . HIS A 1 218 ? 7.844 -17.166 18.662 1.00 14.64 272 HIS A C 1
ATOM 1643 O O . HIS A 1 218 ? 8.246 -18.296 18.963 1.00 13.50 272 HIS A O 1
ATOM 1650 N N . VAL A 1 219 ? 8.179 -16.065 19.331 1.00 10.38 273 VAL A N 1
ATOM 1651 C CA . VAL A 1 219 ? 8.967 -16.080 20.564 1.00 6.26 273 VAL A CA 1
ATOM 1652 C C . VAL A 1 219 ? 8.387 -15.036 21.520 1.00 7.32 273 VAL A C 1
ATOM 1653 O O . VAL A 1 219 ? 7.661 -14.140 21.089 1.00 8.83 273 VAL A O 1
ATOM 1657 N N . PRO A 1 220 ? 8.698 -15.139 22.819 1.00 12.73 274 PRO A N 1
ATOM 1658 C CA . PRO A 1 220 ? 8.278 -14.043 23.701 1.00 11.26 274 PRO A CA 1
ATOM 1659 C C . PRO A 1 220 ? 9.056 -12.785 23.331 1.00 13.56 274 PRO A C 1
ATOM 1660 O O . PRO A 1 220 ? 10.194 -12.887 22.874 1.00 11.91 274 PRO A O 1
ATOM 1664 N N . LEU A 1 221 ? 8.446 -11.614 23.479 1.00 9.78 275 LEU A N 1
ATOM 1665 C CA . LEU A 1 221 ? 9.172 -10.380 23.191 1.00 7.62 275 LEU A CA 1
ATOM 1666 C C . LEU A 1 221 ? 10.450 -10.308 24.021 1.00 10.59 275 LEU A C 1
ATOM 1667 O O . LEU A 1 221 ? 11.455 -9.742 23.598 1.00 12.15 275 LEU A O 1
ATOM 1672 N N . ASP A 1 222 ? 10.407 -10.875 25.218 1.00 12.94 276 ASP A N 1
ATOM 1673 C CA . ASP A 1 222 ? 11.571 -10.825 26.095 1.00 14.94 276 ASP A CA 1
ATOM 1674 C C . ASP A 1 222 ? 12.788 -11.411 25.395 1.00 10.53 276 ASP A C 1
ATOM 1675 O O . ASP A 1 222 ? 13.909 -10.924 25.562 1.00 14.50 276 ASP A O 1
ATOM 1680 N N . ALA A 1 223 ? 12.564 -12.451 24.600 1.00 11.79 277 ALA A N 1
ATOM 1681 C CA . ALA A 1 223 ? 13.651 -13.127 23.902 1.00 13.13 277 ALA A CA 1
ATOM 1682 C C . ALA A 1 223 ? 14.335 -12.176 22.918 1.00 10.53 277 ALA A C 1
ATOM 1683 O O . ALA A 1 223 ? 15.565 -12.138 22.820 1.00 10.47 277 ALA A O 1
ATOM 1685 N N . VAL A 1 224 ? 13.526 -11.431 22.175 1.00 8.42 278 VAL A N 1
ATOM 1686 C CA . VAL A 1 224 ? 14.056 -10.453 21.234 1.00 5.92 278 VAL A CA 1
ATOM 1687 C C . VAL A 1 224 ? 14.871 -9.400 21.964 1.00 6.43 278 VAL A C 1
ATOM 1688 O O . VAL A 1 224 ? 16.008 -9.115 21.593 1.00 8.91 278 VAL A O 1
ATOM 1692 N N . GLU A 1 225 ? 14.271 -8.804 22.994 1.00 8.95 279 GLU A N 1
ATOM 1693 C CA . GLU A 1 225 ? 14.932 -7.752 23.757 1.00 10.05 279 GLU A CA 1
ATOM 1694 C C . GLU A 1 225 ? 16.243 -8.219 24.365 1.00 9.00 279 GLU A C 1
ATOM 1695 O O . GLU A 1 225 ? 17.288 -7.557 24.255 1.00 8.69 279 GLU A O 1
ATOM 1701 N N . ARG A 1 226 ? 16.171 -9.352 25.044 1.00 7.49 280 ARG A N 1
ATOM 1702 C CA . ARG A 1 226 ? 17.328 -9.875 25.751 1.00 6.79 280 ARG A CA 1
ATOM 1703 C C . ARG A 1 226 ? 18.470 -10.190 24.774 1.00 10.74 280 ARG A C 1
ATOM 1704 O O . ARG A 1 226 ? 19.637 -9.923 25.075 1.00 15.20 280 ARG A O 1
ATOM 1712 N N . SER A 1 227 ? 18.132 -10.760 23.617 1.00 10.80 281 SER A N 1
ATOM 1713 C CA . SER A 1 227 ? 19.137 -11.136 22.616 1.00 8.44 281 SER A CA 1
ATOM 1714 C C . SER A 1 227 ? 19.719 -9.948 21.843 1.00 9.74 281 SER A C 1
ATOM 1715 O O . SER A 1 227 ? 20.905 -9.921 21.546 1.00 11.79 281 SER A O 1
ATOM 1718 N N . ALA A 1 228 ? 18.881 -8.976 21.511 1.00 13.54 282 ALA A N 1
ATOM 1719 C CA . ALA A 1 228 ? 19.303 -7.831 20.709 1.00 6.88 282 ALA A CA 1
ATOM 1720 C C . ALA A 1 228 ? 19.965 -6.736 21.557 1.00 8.02 282 ALA A C 1
ATOM 1721 O O . ALA A 1 228 ? 20.694 -5.893 21.043 1.00 11.53 282 ALA A O 1
ATOM 1723 N N . GLY A 1 229 ? 19.693 -6.744 22.855 1.00 9.77 283 GLY A N 1
ATOM 1724 C CA . GLY A 1 229 ? 20.105 -5.646 23.703 1.00 4.57 283 GLY A CA 1
ATOM 1725 C C . GLY A 1 229 ? 19.276 -4.402 23.444 1.00 12.46 283 GLY A C 1
ATOM 1726 O O . GLY A 1 229 ? 19.797 -3.283 23.430 1.00 8.79 283 GLY A O 1
ATOM 1727 N N . LEU A 1 230 ? 17.979 -4.594 23.234 1.00 8.80 284 LEU A N 1
ATOM 1728 C CA . LEU A 1 230 ? 17.080 -3.476 22.980 1.00 7.64 284 LEU A CA 1
ATOM 1729 C C . LEU A 1 230 ? 15.876 -3.518 23.910 1.00 10.90 284 LEU A C 1
ATOM 1730 O O . LEU A 1 230 ? 15.545 -4.559 24.464 1.00 12.70 284 LEU A O 1
ATOM 1735 N N . GLU A 1 231 ? 15.232 -2.370 24.082 1.00 11.73 285 GLU A N 1
ATOM 1736 C CA . GLU A 1 231 ? 13.993 -2.294 24.842 1.00 10.89 285 GLU A CA 1
ATOM 1737 C C . GLU A 1 231 ? 12.871 -1.864 23.913 1.00 12.61 285 GLU A C 1
ATOM 1738 O O . GLU A 1 231 ? 12.840 -0.733 23.445 1.00 11.32 285 GLU A O 1
ATOM 1744 N N . ILE A 1 232 ? 11.953 -2.788 23.640 1.00 11.57 286 ILE A N 1
ATOM 1745 C CA . ILE A 1 232 ? 11.003 -2.611 22.553 1.00 15.10 286 ILE A CA 1
ATOM 1746 C C . ILE A 1 232 ? 9.611 -2.209 23.030 1.00 18.00 286 ILE A C 1
ATOM 1747 O O . ILE A 1 232 ? 9.051 -2.834 23.932 1.00 16.14 286 ILE A O 1
ATOM 1752 N N . PHE A 1 233 ? 9.061 -1.175 22.397 1.00 13.74 287 PHE A N 1
ATOM 1753 C CA . PHE A 1 233 ? 7.751 -0.623 22.754 1.00 15.80 287 PHE A CA 1
ATOM 1754 C C . PHE A 1 233 ? 7.668 -0.326 24.243 1.00 17.81 287 PHE A C 1
ATOM 1755 O O . PHE A 1 233 ? 6.671 -0.629 24.895 1.00 20.20 287 PHE A O 1
ATOM 1763 N N . ALA A 1 234 ? 8.722 0.294 24.766 1.00 18.12 288 ALA A N 1
ATOM 1764 C CA . ALA A 1 234 ? 8.852 0.512 26.202 1.00 23.68 288 ALA A CA 1
ATOM 1765 C C . ALA A 1 234 ? 7.920 1.608 26.719 1.00 22.22 288 ALA A C 1
ATOM 1766 O O . ALA A 1 234 ? 7.674 1.707 27.919 1.00 24.49 288 ALA A O 1
ATOM 1768 N N . ARG A 1 235 ? 7.412 2.434 25.813 1.00 17.25 289 ARG A N 1
ATOM 1769 C CA . ARG A 1 235 ? 6.474 3.483 26.199 1.00 22.98 289 ARG A CA 1
ATOM 1770 C C . ARG A 1 235 ? 5.051 2.944 26.301 1.00 30.09 289 ARG A C 1
ATOM 1771 O O . ARG A 1 235 ? 4.137 3.644 26.742 1.00 25.94 289 ARG A O 1
ATOM 1779 N N . LEU A 1 236 ? 4.865 1.693 25.901 1.00 22.79 290 LEU A N 1
ATOM 1780 C CA . LEU A 1 236 ? 3.523 1.153 25.783 1.00 21.63 290 LEU A CA 1
ATOM 1781 C C . LEU A 1 236 ? 3.064 0.422 27.041 1.00 16.47 290 LEU A C 1
ATOM 1782 O O . LEU A 1 236 ? 3.767 -0.430 27.577 1.00 17.54 290 LEU A O 1
ATOM 1787 N N . ASP A 1 237 ? 1.867 0.765 27.504 1.00 21.58 291 ASP A N 1
ATOM 1788 C CA . ASP A 1 237 ? 1.281 0.124 28.677 1.00 25.44 291 ASP A CA 1
ATOM 1789 C C . ASP A 1 237 ? 0.921 -1.322 28.361 1.00 24.51 291 ASP A C 1
ATOM 1790 O O . ASP A 1 237 ? 0.106 -1.580 27.481 1.00 26.61 291 ASP A O 1
ATOM 1795 N N . PRO A 1 238 ? 1.533 -2.271 29.082 1.00 32.98 292 PRO A N 1
ATOM 1796 C CA . PRO A 1 238 ? 1.289 -3.707 28.878 1.00 33.44 292 PRO A CA 1
ATOM 1797 C C . PRO A 1 238 ? -0.192 -4.072 28.901 1.00 27.06 292 PRO A C 1
ATOM 1798 O O . PRO A 1 238 ? -0.593 -5.031 28.243 1.00 22.55 292 PRO A O 1
ATOM 1802 N N . LYS A 1 239 ? -0.995 -3.320 29.644 1.00 24.37 293 LYS A N 1
ATOM 1803 C CA . LYS A 1 239 ? -2.425 -3.589 29.713 1.00 20.67 293 LYS A CA 1
ATOM 1804 C C . LYS A 1 239 ? -3.156 -3.244 28.415 1.00 19.10 293 LYS A C 1
ATOM 1805 O O . LYS A 1 239 ? -4.307 -3.638 28.219 1.00 20.23 293 LYS A O 1
ATOM 1811 N N . SER A 1 240 ? -2.502 -2.500 27.532 1.00 20.84 294 SER A N 1
ATOM 1812 C CA . SER A 1 240 ? -3.129 -2.156 26.260 1.00 20.95 294 SER A CA 1
ATOM 1813 C C . SER A 1 240 ? -2.832 -3.203 25.180 1.00 18.13 294 SER A C 1
ATOM 1814 O O . SER A 1 240 ? -3.324 -3.107 24.052 1.00 18.32 294 SER A O 1
ATOM 1817 N N . ILE A 1 241 ? -2.016 -4.191 25.531 1.00 16.79 295 ILE A N 1
ATOM 1818 C CA . ILE A 1 241 ? -1.817 -5.358 24.676 1.00 16.66 295 ILE A CA 1
ATOM 1819 C C . ILE A 1 241 ? -2.955 -6.349 24.915 1.00 21.74 295 ILE A C 1
ATOM 1820 O O . ILE A 1 241 ? -3.063 -6.936 25.991 1.00 31.25 295 ILE A O 1
ATOM 1825 N N . VAL A 1 242 ? -3.801 -6.540 23.910 1.00 16.50 296 VAL A N 1
ATOM 1826 C CA . VAL A 1 242 ? -4.978 -7.389 24.068 1.00 13.42 296 VAL A CA 1
ATOM 1827 C C . VAL A 1 242 ? -4.812 -8.733 23.369 1.00 11.38 296 VAL A C 1
ATOM 1828 O O . VAL A 1 242 ? -5.682 -9.603 23.456 1.00 16.00 296 VAL A O 1
ATOM 1832 N N . LYS A 1 243 ? -3.695 -8.903 22.682 1.00 14.84 297 LYS A N 1
ATOM 1833 C CA . LYS A 1 243 ? -3.398 -10.175 22.032 1.00 19.18 297 LYS A CA 1
ATOM 1834 C C . LYS A 1 243 ? -1.893 -10.271 21.823 1.00 15.17 297 LYS A C 1
ATOM 1835 O O . LYS A 1 243 ? -1.239 -9.282 21.517 1.00 11.32 297 LYS A O 1
ATOM 1841 N N . GLU A 1 244 ? -1.343 -11.460 22.016 1.00 12.14 298 GLU A N 1
ATOM 1842 C CA . GLU A 1 244 ? 0.099 -11.637 21.988 1.00 9.68 298 GLU A CA 1
ATOM 1843 C C . GLU A 1 244 ? 0.416 -12.962 21.303 1.00 15.63 298 GLU A C 1
ATOM 1844 O O . GLU A 1 244 ? 0.049 -14.024 21.795 1.00 14.45 298 GLU A O 1
ATOM 1850 N N . ASN A 1 245 ? 1.074 -12.882 20.150 1.00 11.03 299 ASN A N 1
ATOM 1851 C CA . ASN A 1 245 ? 1.362 -14.061 19.342 1.00 11.92 299 ASN A CA 1
ATOM 1852 C C . ASN A 1 245 ? 0.116 -14.887 19.024 1.00 17.18 299 ASN A C 1
ATOM 1853 O O . ASN A 1 245 ? 0.173 -16.118 18.975 1.00 14.93 299 ASN A O 1
ATOM 1858 N N . GLY A 1 246 ? -1.009 -14.206 18.807 1.00 14.20 300 GLY A N 1
ATOM 1859 C CA . GLY A 1 246 ? -2.240 -14.883 18.434 1.00 13.50 300 GLY A CA 1
ATOM 1860 C C . GLY A 1 246 ? -3.075 -15.335 19.621 1.00 13.30 300 GLY A C 1
ATOM 1861 O O . GLY A 1 246 ? -4.145 -15.905 19.441 1.00 20.46 300 GLY A O 1
ATOM 1862 N N . ALA A 1 247 ? -2.603 -15.071 20.836 1.00 16.31 301 ALA A N 1
ATOM 1863 C CA . ALA A 1 247 ? -3.347 -15.462 22.036 1.00 18.81 301 ALA A CA 1
ATOM 1864 C C . ALA A 1 247 ? -3.971 -14.255 22.739 1.00 17.79 301 ALA A C 1
ATOM 1865 O O . ALA A 1 247 ? -3.307 -13.246 22.985 1.00 19.42 301 ALA A O 1
ATOM 1867 N N . LYS A 1 248 ? -5.250 -14.361 23.079 1.00 15.27 302 LYS A N 1
ATOM 1868 C CA . LYS A 1 248 ? -5.957 -13.234 23.686 1.00 21.54 302 LYS A CA 1
ATOM 1869 C C . LYS A 1 248 ? -5.474 -12.943 25.098 1.00 29.23 302 LYS A C 1
ATOM 1870 O O . LYS A 1 248 ? -5.175 -13.854 25.865 1.00 30.47 302 LYS A O 1
ATOM 1876 N N . LYS A 1 249 ? -5.393 -11.655 25.415 1.00 25.48 303 LYS A N 1
ATOM 1877 C CA . LYS A 1 249 ? -4.976 -11.179 26.727 1.00 27.08 303 LYS A CA 1
ATOM 1878 C C . LYS A 1 249 ? -6.021 -10.199 27.261 1.00 28.01 303 LYS A C 1
ATOM 1879 O O . LYS A 1 249 ? -6.125 -9.978 28.466 1.00 33.92 303 LYS A O 1
ATOM 1885 N N . HIS B 1 6 ? 38.126 27.816 41.514 1.00 28.70 60 HIS B N 1
ATOM 1886 C CA . HIS B 1 6 ? 36.704 27.971 41.213 1.00 20.88 60 HIS B CA 1
ATOM 1887 C C . HIS B 1 6 ? 36.382 27.391 39.841 1.00 21.19 60 HIS B C 1
ATOM 1888 O O . HIS B 1 6 ? 35.406 26.656 39.675 1.00 20.08 60 HIS B O 1
ATOM 1895 N N . GLY B 1 7 ? 37.210 27.717 38.853 1.00 17.73 61 GLY B N 1
ATOM 1896 C CA . GLY B 1 7 ? 36.977 27.252 37.499 1.00 20.42 61 GLY B CA 1
ATOM 1897 C C . GLY B 1 7 ? 37.475 25.839 37.225 1.00 20.65 61 GLY B C 1
ATOM 1898 O O . GLY B 1 7 ? 37.324 25.338 36.112 1.00 20.82 61 GLY B O 1
ATOM 1899 N N . SER B 1 8 ? 38.071 25.192 38.224 1.00 18.21 62 SER B N 1
ATOM 1900 C CA . SER B 1 8 ? 38.526 23.809 38.045 1.00 22.77 62 SER B CA 1
ATOM 1901 C C . SER B 1 8 ? 37.363 22.944 37.538 1.00 20.77 62 SER B C 1
ATOM 1902 O O . SER B 1 8 ? 36.284 22.961 38.121 1.00 23.73 62 SER B O 1
ATOM 1905 N N . PRO B 1 9 ? 37.578 22.185 36.447 1.00 16.56 63 PRO B N 1
ATOM 1906 C CA . PRO B 1 9 ? 36.457 21.536 35.756 1.00 16.82 63 PRO B CA 1
ATOM 1907 C C . PRO B 1 9 ? 35.764 20.463 36.596 1.00 17.37 63 PRO B C 1
ATOM 1908 O O . PRO B 1 9 ? 36.378 19.836 37.460 1.00 17.65 63 PRO B O 1
ATOM 1912 N N . SER B 1 10 ? 34.480 20.259 36.336 1.00 12.94 64 SER B N 1
ATOM 1913 C CA . SER B 1 10 ? 33.776 19.116 36.909 1.00 16.91 64 SER B CA 1
ATOM 1914 C C . SER B 1 10 ? 34.389 17.822 36.381 1.00 16.48 64 SER B C 1
ATOM 1915 O O . SER B 1 10 ? 34.933 17.786 35.274 1.00 14.18 64 SER B O 1
ATOM 1918 N N . ARG B 1 11 ? 34.278 16.748 37.162 1.00 14.66 65 ARG B N 1
ATOM 1919 C CA . ARG B 1 11 ? 35.095 15.564 36.916 1.00 13.96 65 ARG B CA 1
ATOM 1920 C C . ARG B 1 11 ? 34.822 14.880 35.577 1.00 14.26 65 ARG B C 1
ATOM 1921 O O . ARG B 1 11 ? 35.758 14.537 34.852 1.00 14.13 65 ARG B O 1
ATOM 1929 N N . SER B 1 12 ? 33.557 14.679 35.231 1.00 13.69 66 SER B N 1
ATOM 1930 C CA . SER B 1 12 ? 33.271 13.968 33.989 1.00 14.86 66 SER B CA 1
ATOM 1931 C C . SER B 1 12 ? 33.755 14.792 32.787 1.00 12.05 66 SER B C 1
ATOM 1932 O O . SER B 1 12 ? 34.313 14.251 31.831 1.00 12.09 66 SER B O 1
ATOM 1935 N N . ALA B 1 13 ? 33.570 16.106 32.851 1.00 10.26 67 ALA B N 1
ATOM 1936 C CA . ALA B 1 13 ? 34.055 16.983 31.777 1.00 7.27 67 ALA B CA 1
ATOM 1937 C C . ALA B 1 13 ? 35.569 16.890 31.645 1.00 14.22 67 ALA B C 1
ATOM 1938 O O . ALA B 1 13 ? 36.112 16.904 30.538 1.00 14.64 67 ALA B O 1
ATOM 1940 N N . GLU B 1 14 ? 36.246 16.805 32.786 1.00 10.18 68 GLU B N 1
ATOM 1941 C CA . GLU B 1 14 ? 37.701 16.715 32.816 1.00 7.34 68 GLU B CA 1
ATOM 1942 C C . GLU B 1 14 ? 38.153 15.393 32.211 1.00 12.09 68 GLU B C 1
ATOM 1943 O O . GLU B 1 14 ? 39.126 15.335 31.474 1.00 11.75 68 GLU B O 1
ATOM 1949 N N . ILE B 1 15 ? 37.430 14.328 32.527 1.00 8.47 69 ILE B N 1
ATOM 1950 C CA . ILE B 1 15 ? 37.777 13.008 31.994 1.00 4.28 69 ILE B CA 1
ATOM 1951 C C . ILE B 1 15 ? 37.550 12.954 30.480 1.00 8.18 69 ILE B C 1
ATOM 1952 O O . ILE B 1 15 ? 38.365 12.381 29.741 1.00 10.28 69 ILE B O 1
ATOM 1957 N N . MET B 1 16 ? 36.470 13.586 30.015 1.00 6.97 70 MET B N 1
ATOM 1958 C CA . MET B 1 16 ? 36.059 13.474 28.613 1.00 7.07 70 MET B CA 1
ATOM 1959 C C . MET B 1 16 ? 36.485 14.662 27.750 1.00 6.41 70 MET B C 1
ATOM 1960 O O . MET B 1 16 ? 35.908 14.896 26.700 1.00 11.52 70 MET B O 1
ATOM 1965 N N . LYS B 1 17 ? 37.517 15.386 28.186 1.00 6.69 71 LYS B N 1
ATOM 1966 C CA . LYS B 1 17 ? 37.966 16.593 27.498 1.00 7.12 71 LYS B CA 1
ATOM 1967 C C . LYS B 1 17 ? 38.182 16.350 26.013 1.00 6.15 71 LYS B C 1
ATOM 1968 O O . LYS B 1 17 ? 37.883 17.198 25.196 1.00 8.22 71 LYS B O 1
ATOM 1974 N N . HIS B 1 18 ? 38.709 15.180 25.674 1.00 9.36 72 HIS B N 1
ATOM 1975 C CA . HIS B 1 18 ? 39.065 14.885 24.298 1.00 12.10 72 HIS B CA 1
ATOM 1976 C C . HIS B 1 18 ? 38.032 14.040 23.550 1.00 13.26 72 HIS B C 1
ATOM 1977 O O . HIS B 1 18 ? 38.326 13.490 22.498 1.00 10.36 72 HIS B O 1
ATOM 1984 N N . GLY B 1 19 ? 36.819 13.966 24.084 1.00 8.69 73 GLY B N 1
ATOM 1985 C CA . GLY B 1 19 ? 35.705 13.452 23.311 1.00 10.68 73 GLY B CA 1
ATOM 1986 C C . GLY B 1 19 ? 35.168 12.095 23.730 1.00 7.71 73 GLY B C 1
ATOM 1987 O O . GLY B 1 19 ? 35.915 11.216 24.179 1.00 8.46 73 GLY B O 1
ATOM 1988 N N . TYR B 1 20 ? 33.854 11.933 23.584 1.00 9.87 74 TYR B N 1
ATOM 1989 C CA . TYR B 1 20 ? 33.207 10.631 23.777 1.00 11.33 74 TYR B CA 1
ATOM 1990 C C . TYR B 1 20 ? 33.415 9.749 22.548 1.00 8.96 74 TYR B C 1
ATOM 1991 O O . TYR B 1 20 ? 33.009 10.129 21.452 1.00 10.25 74 TYR B O 1
ATOM 2000 N N . PRO B 1 21 ? 34.007 8.554 22.730 1.00 6.48 75 PRO B N 1
ATOM 2001 C CA . PRO B 1 21 ? 34.226 7.616 21.616 1.00 8.51 75 PRO B CA 1
ATOM 2002 C C . PRO B 1 21 ? 32.902 7.103 21.057 1.00 8.93 75 PRO B C 1
ATOM 2003 O O . PRO B 1 21 ? 32.837 6.647 19.907 1.00 10.65 75 PRO B O 1
ATOM 2007 N N . GLY B 1 22 ? 31.863 7.188 21.883 1.00 9.69 76 GLY B N 1
ATOM 2008 C CA . GLY B 1 22 ? 30.520 6.754 21.541 1.00 9.34 76 GLY B CA 1
ATOM 2009 C C . GLY B 1 22 ? 29.581 7.243 22.629 1.00 9.74 76 GLY B C 1
ATOM 2010 O O . GLY B 1 22 ? 30.045 7.758 23.646 1.00 11.20 76 GLY B O 1
ATOM 2011 N N . PHE B 1 23 ? 28.272 7.095 22.440 1.00 9.10 77 PHE B N 1
ATOM 2012 C CA . PHE B 1 23 ? 27.323 7.703 23.383 1.00 6.69 77 PHE B CA 1
ATOM 2013 C C . PHE B 1 23 ? 26.287 6.718 23.921 1.00 13.02 77 PHE B C 1
ATOM 2014 O O . PHE B 1 23 ? 25.269 7.109 24.491 1.00 16.12 77 PHE B O 1
ATOM 2022 N N . THR B 1 24 ? 26.562 5.438 23.745 1.00 9.77 78 THR B N 1
ATOM 2023 C CA . THR B 1 24 ? 25.616 4.385 24.107 1.00 8.26 78 THR B CA 1
ATOM 2024 C C . THR B 1 24 ? 25.613 4.009 25.596 1.00 8.89 78 THR B C 1
ATOM 2025 O O . THR B 1 24 ? 26.647 3.624 26.141 1.00 11.58 78 THR B O 1
ATOM 2029 N N . ASN B 1 25 ? 24.455 4.094 26.254 1.00 6.98 79 ASN B N 1
ATOM 2030 C CA . ASN B 1 25 ? 24.357 3.615 27.631 1.00 10.06 79 ASN B CA 1
ATOM 2031 C C . ASN B 1 25 ? 25.532 4.086 28.512 1.00 8.65 79 ASN B C 1
ATOM 2032 O O . ASN B 1 25 ? 26.234 3.276 29.125 1.00 8.22 79 ASN B O 1
ATOM 2037 N N . VAL B 1 26 ? 25.720 5.401 28.578 1.00 8.54 80 VAL B N 1
ATOM 2038 C CA . VAL B 1 26 ? 26.826 6.004 29.310 1.00 6.49 80 VAL B CA 1
ATOM 2039 C C . VAL B 1 26 ? 26.542 6.078 30.802 1.00 10.69 80 VAL B C 1
ATOM 2040 O O . VAL B 1 26 ? 25.433 6.419 31.219 1.00 13.73 80 VAL B O 1
ATOM 2044 N N . ARG B 1 27 ? 27.543 5.719 31.595 1.00 6.06 81 ARG B N 1
ATOM 2045 C CA . ARG B 1 27 ? 27.503 5.876 33.044 1.00 10.25 81 ARG B CA 1
ATOM 2046 C C . ARG B 1 27 ? 28.702 6.699 33.452 1.00 10.29 81 ARG B C 1
ATOM 2047 O O . ARG B 1 27 ? 29.842 6.339 33.137 1.00 8.95 81 ARG B O 1
ATOM 2055 N N . THR B 1 28 ? 28.459 7.789 34.171 1.00 9.51 82 THR B N 1
ATOM 2056 C CA . THR B 1 28 ? 29.546 8.574 34.710 1.00 11.00 82 THR B CA 1
ATOM 2057 C C . THR B 1 28 ? 29.753 8.167 36.161 1.00 19.18 82 THR B C 1
ATOM 2058 O O . THR B 1 28 ? 28.940 8.473 37.030 1.00 26.29 82 THR B O 1
ATOM 2062 N N . TYR B 1 29 ? 30.838 7.453 36.417 1.00 9.93 83 TYR B N 1
ATOM 2063 C CA . TYR B 1 29 ? 31.185 7.084 37.783 1.00 8.74 83 TYR B CA 1
ATOM 2064 C C . TYR B 1 29 ? 32.008 8.197 38.454 1.00 11.93 83 TYR B C 1
ATOM 2065 O O . TYR B 1 29 ? 32.241 9.263 37.861 1.00 9.14 83 TYR B O 1
ATOM 2074 N N . GLU B 1 30 ? 32.426 7.980 39.695 1.00 10.69 84 GLU B N 1
ATOM 2075 C CA . GLU B 1 30 ? 33.131 9.026 40.425 1.00 12.83 84 GLU B CA 1
ATOM 2076 C C . GLU B 1 30 ? 34.421 9.445 39.725 1.00 15.72 84 GLU B C 1
ATOM 2077 O O . GLU B 1 30 ? 34.752 10.632 39.678 1.00 12.4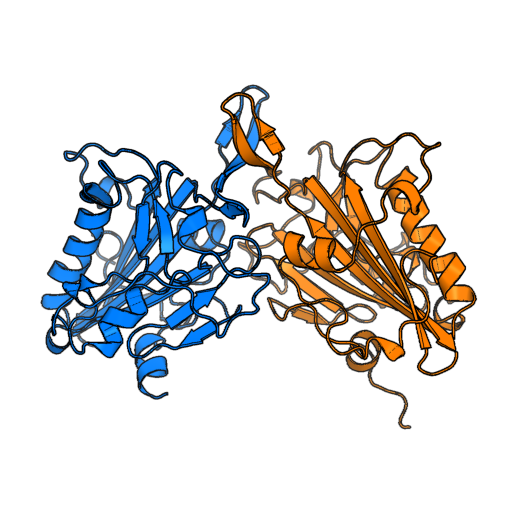9 84 GLU B O 1
ATOM 2083 N N . ASP B 1 31 ? 35.152 8.478 39.172 1.00 11.16 85 ASP B N 1
ATOM 2084 C CA . ASP B 1 31 ? 36.473 8.780 38.651 1.00 10.29 85 ASP B CA 1
ATOM 2085 C C . ASP B 1 31 ? 36.775 8.115 37.310 1.00 10.90 85 ASP B C 1
ATOM 2086 O O . ASP B 1 31 ? 37.933 8.035 36.896 1.00 13.37 85 ASP B O 1
ATOM 2091 N N . PHE B 1 32 ? 35.734 7.621 36.645 1.00 8.70 86 PHE B N 1
ATOM 2092 C CA . PHE B 1 32 ? 35.863 7.172 35.258 1.00 6.09 86 PHE B CA 1
ATOM 2093 C C . PHE B 1 32 ? 34.516 7.238 34.550 1.00 11.56 86 PHE B C 1
ATOM 2094 O O . PHE B 1 32 ? 33.488 7.418 35.194 1.00 10.17 86 PHE B O 1
ATOM 2102 N N . VAL B 1 33 ? 34.535 7.157 33.222 1.00 6.51 87 VAL B N 1
ATOM 2103 C CA . VAL B 1 33 ? 33.300 7.177 32.434 1.00 5.49 87 VAL B CA 1
ATOM 2104 C C . VAL B 1 33 ? 33.224 5.889 31.609 1.00 4.88 87 VAL B C 1
ATOM 2105 O O . VAL B 1 33 ? 34.239 5.389 31.115 1.00 7.95 87 VAL B O 1
ATOM 2109 N N . LEU B 1 34 ? 32.021 5.351 31.481 1.00 4.84 88 LEU B N 1
ATOM 2110 C CA . LEU B 1 34 ? 31.834 4.041 30.899 1.00 4.35 88 LEU B CA 1
ATOM 2111 C C . LEU B 1 34 ? 30.644 4.061 29.938 1.00 5.97 88 LEU B C 1
ATOM 2112 O O . LEU B 1 34 ? 29.637 4.725 30.200 1.00 6.70 88 LEU B O 1
ATOM 2117 N N . SER B 1 35 ? 30.780 3.333 28.833 1.00 4.46 89 SER B N 1
ATOM 2118 C CA . SER B 1 35 ? 29.684 3.070 27.896 1.00 2.85 89 SER B CA 1
ATOM 2119 C C . SER B 1 35 ? 29.396 1.572 27.939 1.00 5.34 89 SER B C 1
ATOM 2120 O O . SER B 1 35 ? 30.309 0.765 27.761 1.00 9.27 89 SER B O 1
ATOM 2123 N N . TYR B 1 36 ? 28.145 1.198 28.223 1.00 5.08 90 TYR B N 1
ATOM 2124 C CA . TYR B 1 36 ? 27.806 -0.210 28.468 1.00 4.04 90 TYR B CA 1
ATOM 2125 C C . TYR B 1 36 ? 27.079 -0.834 27.273 1.00 9.34 90 TYR B C 1
ATOM 2126 O O . TYR B 1 36 ? 26.195 -0.219 26.700 1.00 7.29 90 TYR B O 1
ATOM 2135 N N . ASP B 1 37 ? 27.461 -2.056 26.910 1.00 3.86 91 ASP B N 1
ATOM 2136 C CA . ASP B 1 37 ? 26.861 -2.753 25.771 1.00 7.50 91 ASP B CA 1
ATOM 2137 C C . ASP B 1 37 ? 25.832 -3.766 26.258 1.00 11.40 91 ASP B C 1
ATOM 2138 O O . ASP B 1 37 ? 26.198 -4.793 26.817 1.00 7.56 91 ASP B O 1
ATOM 2143 N N . TYR B 1 38 ? 24.549 -3.475 26.046 1.00 5.60 92 TYR B N 1
ATOM 2144 C CA . TYR B 1 38 ? 23.472 -4.399 26.433 1.00 4.02 92 TYR B CA 1
ATOM 2145 C C . TYR B 1 38 ? 23.555 -5.778 25.752 1.00 8.14 92 TYR B C 1
ATOM 2146 O O . TYR B 1 38 ? 23.016 -6.762 26.266 1.00 9.82 92 TYR B O 1
ATOM 2155 N N . LYS B 1 39 ? 24.185 -5.845 24.583 1.00 4.51 93 LYS B N 1
ATOM 2156 C CA . LYS B 1 39 ? 24.239 -7.102 23.832 1.00 9.99 93 LYS B CA 1
ATOM 2157 C C . LYS B 1 39 ? 25.296 -8.042 24.412 1.00 10.70 93 LYS B C 1
ATOM 2158 O O . LYS B 1 39 ? 25.064 -9.240 24.568 1.00 11.70 93 LYS B O 1
ATOM 2164 N N . THR B 1 40 ? 26.452 -7.486 24.756 1.00 9.13 94 THR B N 1
ATOM 2165 C CA . THR B 1 40 ? 27.579 -8.280 25.245 1.00 9.21 94 THR B CA 1
ATOM 2166 C C . THR B 1 40 ? 27.646 -8.410 26.775 1.00 7.19 94 THR B C 1
ATOM 2167 O O . THR B 1 40 ? 28.367 -9.262 27.303 1.00 9.74 94 THR B O 1
ATOM 2171 N N . ARG B 1 41 ? 26.885 -7.570 27.482 1.00 6.02 95 ARG B N 1
ATOM 2172 C CA . ARG B 1 41 ? 26.912 -7.528 28.939 1.00 2.22 95 ARG B CA 1
ATOM 2173 C C . ARG B 1 41 ? 28.302 -7.163 29.463 1.00 4.89 95 ARG B C 1
ATOM 2174 O O . ARG B 1 41 ? 28.730 -7.640 30.514 1.00 8.02 95 ARG B O 1
ATOM 2182 N N . THR B 1 42 ? 29.002 -6.317 28.711 1.00 7.11 96 THR B N 1
ATOM 2183 C CA . THR B 1 42 ? 30.256 -5.713 29.169 1.00 5.82 96 THR B CA 1
ATOM 2184 C C . THR B 1 42 ? 30.367 -4.350 28.487 1.00 7.31 96 THR B C 1
ATOM 2185 O O . THR B 1 42 ? 29.500 -3.983 27.686 1.00 8.50 96 THR B O 1
ATOM 2189 N N . ALA B 1 43 ? 31.407 -3.591 28.808 1.00 4.04 97 ALA B N 1
ATOM 2190 C CA . ALA B 1 43 ? 31.521 -2.228 28.277 1.00 6.32 97 ALA B CA 1
ATOM 2191 C C . ALA B 1 43 ? 31.808 -2.191 26.777 1.00 8.72 97 ALA B C 1
ATOM 2192 O O . ALA B 1 43 ? 32.432 -3.104 26.247 1.00 8.70 97 ALA B O 1
ATOM 2194 N N . HIS B 1 44 ? 31.330 -1.145 26.102 1.00 7.30 98 HIS B N 1
ATOM 2195 C CA . HIS B 1 44 ? 31.857 -0.745 24.796 1.00 6.60 98 HIS B CA 1
ATOM 2196 C C . HIS B 1 44 ? 33.259 -0.128 24.985 1.00 10.41 98 HIS B C 1
ATOM 2197 O O . HIS B 1 44 ? 34.206 -0.411 24.231 1.00 9.80 98 HIS B O 1
ATOM 2204 N N . TRP B 1 45 ? 33.365 0.761 25.969 1.00 4.45 99 TRP B N 1
ATOM 2205 C CA . TRP B 1 45 ? 34.620 1.476 26.270 1.00 3.96 99 TRP B CA 1
ATOM 2206 C C . TRP B 1 45 ? 34.564 2.083 27.661 1.00 6.84 99 TRP B C 1
ATOM 2207 O O . TRP B 1 45 ? 33.478 2.293 28.214 1.00 6.82 99 TRP B O 1
ATOM 2218 N N . VAL B 1 46 ? 35.734 2.368 28.228 1.00 3.55 100 VAL B N 1
ATOM 2219 C CA . VAL B 1 46 ? 35.835 3.233 29.409 1.00 2.10 100 VAL B CA 1
ATOM 2220 C C . VAL B 1 46 ? 36.893 4.291 29.127 1.00 2.97 100 VAL B C 1
ATOM 2221 O O . VAL B 1 46 ? 37.786 4.082 28.313 1.00 5.40 100 VAL B O 1
ATOM 2225 N N . CYS B 1 47 ? 36.761 5.438 29.775 1.00 4.96 101 CYS B N 1
ATOM 2226 C CA . CYS B 1 47 ? 37.729 6.518 29.635 1.00 7.01 101 CYS B CA 1
ATOM 2227 C C . CYS B 1 47 ? 38.158 6.978 31.027 1.00 8.53 101 CYS B C 1
ATOM 2228 O O . CYS B 1 47 ? 37.327 7.106 31.942 1.00 5.94 101 CYS B O 1
ATOM 2231 N N . GLU B 1 48 ? 39.460 7.200 31.182 1.00 5.02 102 GLU B N 1
ATOM 2232 C CA . GLU B 1 48 ? 40.045 7.627 32.443 1.00 5.83 102 GLU B CA 1
ATOM 2233 C C . GLU B 1 48 ? 40.973 8.792 32.200 1.00 8.63 102 GLU B C 1
ATOM 2234 O O . GLU B 1 48 ? 41.589 8.907 31.138 1.00 5.20 102 GLU B O 1
ATOM 2240 N N . HIS B 1 49 ? 41.090 9.653 33.200 1.00 6.15 103 HIS B N 1
ATOM 2241 C CA . HIS B 1 49 ? 42.049 10.741 33.127 1.00 11.26 103 HIS B CA 1
ATOM 2242 C C . HIS B 1 49 ? 42.961 10.675 34.333 1.00 12.01 103 HIS B C 1
ATOM 2243 O O . HIS B 1 49 ? 42.486 10.614 35.468 1.00 11.11 103 HIS B O 1
ATOM 2250 N N . LEU B 1 50 ? 44.270 10.665 34.086 1.00 12.52 104 LEU B N 1
ATOM 2251 C CA . LEU B 1 50 ? 45.250 10.608 35.165 1.00 12.28 104 LEU B CA 1
ATOM 2252 C C . LEU B 1 50 ? 46.135 11.853 35.145 1.00 17.32 104 LEU B C 1
ATOM 2253 O O . LEU B 1 50 ? 46.241 12.528 34.120 1.00 14.75 104 LEU B O 1
ATOM 2258 N N . THR B 1 51 ? 46.731 12.161 36.296 1.00 12.95 105 THR B N 1
ATOM 2259 C CA . THR B 1 51 ? 47.761 13.184 36.427 1.00 14.45 105 THR B CA 1
ATOM 2260 C C . THR B 1 51 ? 48.732 12.665 37.486 1.00 11.25 105 THR B C 1
ATOM 2261 O O . THR B 1 51 ? 48.379 11.778 38.260 1.00 13.51 105 THR B O 1
ATOM 2265 N N . PRO B 1 52 ? 49.952 13.217 37.538 1.00 16.89 106 PRO B N 1
ATOM 2266 C CA . PRO B 1 52 ? 50.870 12.702 38.563 1.00 13.58 106 PRO B CA 1
ATOM 2267 C C . PRO B 1 52 ? 50.255 12.792 39.954 1.00 14.18 106 PRO B C 1
ATOM 2268 O O . PRO B 1 52 ? 50.443 11.880 40.769 1.00 19.46 106 PRO B O 1
ATOM 2272 N N . GLU B 1 53 ? 49.508 13.863 40.220 1.00 14.10 107 GLU B N 1
ATOM 2273 C CA . GLU B 1 53 ? 48.910 14.028 41.539 1.00 20.57 107 GLU B CA 1
ATOM 2274 C C . GLU B 1 53 ? 47.857 12.964 41.803 1.00 17.93 107 GLU B C 1
ATOM 2275 O O . GLU B 1 53 ? 47.767 12.426 42.910 1.00 20.52 107 GLU B O 1
ATOM 2281 N N . ARG B 1 54 ? 47.055 12.658 40.788 1.00 15.20 108 ARG B N 1
ATOM 2282 C CA . ARG B 1 54 ? 46.011 11.653 40.961 1.00 14.73 108 ARG B CA 1
ATOM 2283 C C . ARG B 1 54 ? 46.580 10.249 41.153 1.00 20.49 108 ARG B C 1
ATOM 2284 O O . ARG B 1 54 ? 45.875 9.338 41.582 1.00 17.57 108 ARG B O 1
ATOM 2292 N N . LEU B 1 55 ? 47.855 10.068 40.835 1.00 18.48 109 LEU B N 1
ATOM 2293 C CA . LEU B 1 55 ? 48.479 8.760 41.019 1.00 20.10 109 LEU B CA 1
ATOM 2294 C C . LEU B 1 55 ? 49.186 8.668 42.361 1.00 21.50 109 LEU B C 1
ATOM 2295 O O . LEU B 1 55 ? 49.890 7.702 42.633 1.00 18.46 109 LEU B O 1
ATOM 2300 N N . LYS B 1 56 ? 48.981 9.681 43.197 1.00 23.69 110 LYS B N 1
ATOM 2301 C CA . LYS B 1 56 ? 49.455 9.661 44.575 1.00 23.67 110 LYS B CA 1
ATOM 2302 C C . LYS B 1 56 ? 48.344 9.142 45.485 1.00 25.18 110 LYS B C 1
ATOM 2303 O O . LYS B 1 56 ? 47.340 9.817 45.708 1.00 25.15 110 LYS B O 1
ATOM 2309 N N . HIS B 1 57 ? 48.550 7.937 46.005 1.00 20.91 111 HIS B N 1
ATOM 2310 C CA . HIS B 1 57 ? 47.573 7.217 46.817 1.00 25.06 111 HIS B CA 1
ATOM 2311 C C . HIS B 1 57 ? 47.112 7.991 48.056 1.00 22.74 111 HIS B C 1
ATOM 2312 O O . HIS B 1 57 ? 47.928 8.441 48.861 1.00 24.04 111 HIS B O 1
ATOM 2319 N N . ALA B 1 58 ? 45.799 8.153 48.201 1.00 17.72 112 ALA B N 1
ATOM 2320 C CA . ALA B 1 58 ? 45.242 8.687 49.436 1.00 13.01 112 ALA B CA 1
ATOM 2321 C C . ALA B 1 58 ? 45.277 7.583 50.485 1.00 20.35 112 ALA B C 1
ATOM 2322 O O . ALA B 1 58 ? 44.638 6.544 50.317 1.00 23.88 112 ALA B O 1
ATOM 2324 N N . GLU B 1 59 ? 46.037 7.802 51.554 1.00 16.71 113 GLU B N 1
ATOM 2325 C CA . GLU B 1 59 ? 46.213 6.790 52.591 1.00 15.44 113 GLU B CA 1
ATOM 2326 C C . GLU B 1 59 ? 44.892 6.419 53.217 1.00 20.27 113 GLU B C 1
ATOM 2327 O O . GLU B 1 59 ? 44.098 7.297 53.563 1.00 15.27 113 GLU B O 1
ATOM 2333 N N . GLY B 1 60 ? 44.671 5.117 53.376 1.00 15.85 114 GLY B N 1
ATOM 2334 C CA . GLY B 1 60 ? 43.428 4.617 53.940 1.00 15.44 114 GLY B CA 1
ATOM 2335 C C . GLY B 1 60 ? 42.482 4.047 52.902 1.00 11.58 114 GLY B C 1
ATOM 2336 O O . GLY B 1 60 ? 41.584 3.275 53.237 1.00 20.75 114 GLY B O 1
ATOM 2337 N N . VAL B 1 61 ? 42.661 4.450 51.646 1.00 11.41 115 VAL B N 1
ATOM 2338 C CA . VAL B 1 61 ? 41.911 3.869 50.527 1.00 17.73 115 VAL B CA 1
ATOM 2339 C C . VAL B 1 61 ? 42.447 2.470 50.254 1.00 27.85 115 VAL B C 1
ATOM 2340 O O . VAL B 1 61 ? 43.643 2.302 50.001 1.00 26.90 115 VAL B O 1
ATOM 2344 N N . ASP B 1 62 ? 41.568 1.472 50.299 1.00 24.59 116 ASP B N 1
ATOM 2345 C CA . ASP B 1 62 ? 42.007 0.081 50.243 1.00 26.08 116 ASP B CA 1
ATOM 2346 C C . ASP B 1 62 ? 41.179 -0.796 49.296 1.00 26.88 116 ASP B C 1
ATOM 2347 O O . ASP B 1 62 ? 40.001 -1.062 49.551 1.00 21.61 116 ASP B O 1
ATOM 2352 N N . ARG B 1 63 ? 41.809 -1.250 48.213 1.00 24.32 117 ARG B N 1
ATOM 2353 C CA . ARG B 1 63 ? 41.188 -2.199 47.285 1.00 25.76 117 ARG B CA 1
ATOM 2354 C C . ARG B 1 63 ? 40.643 -3.432 48.002 1.00 25.58 117 ARG B C 1
ATOM 2355 O O . ARG B 1 63 ? 39.699 -4.074 47.530 1.00 25.39 117 ARG B O 1
ATOM 2363 N N . LYS B 1 64 ? 41.248 -3.770 49.134 1.00 28.82 118 LYS B N 1
ATOM 2364 C CA . LYS B 1 64 ? 40.818 -4.931 49.906 1.00 36.28 118 LYS B CA 1
ATOM 2365 C C . LYS B 1 64 ? 39.387 -4.799 50.415 1.00 32.17 118 LYS B C 1
ATOM 2366 O O . LYS B 1 64 ? 38.771 -5.790 50.799 1.00 31.01 118 LYS B O 1
ATOM 2372 N N . LEU B 1 65 ? 38.859 -3.580 50.415 1.00 24.06 119 LEU B N 1
ATOM 2373 C CA . LEU B 1 65 ? 37.511 -3.332 50.916 1.00 21.80 119 LEU B CA 1
ATOM 2374 C C . LEU B 1 65 ? 36.449 -3.356 49.808 1.00 22.95 119 LEU B C 1
ATOM 2375 O O . LEU B 1 65 ? 35.256 -3.249 50.081 1.00 28.87 119 LEU B O 1
ATOM 2380 N N . CYS B 1 66 ? 36.884 -3.485 48.561 1.00 20.18 120 CYS B N 1
ATOM 2381 C CA . CYS B 1 66 ? 35.963 -3.468 47.426 1.00 15.04 120 CYS B CA 1
ATOM 2382 C C . CYS B 1 66 ? 35.321 -4.831 47.184 1.00 20.92 120 CYS B C 1
ATOM 2383 O O . CYS B 1 66 ? 35.908 -5.866 47.493 1.00 27.25 120 CYS B O 1
ATOM 2386 N N . GLU B 1 67 ? 34.124 -4.822 46.611 1.00 19.67 121 GLU B N 1
ATOM 2387 C CA . GLU B 1 67 ? 33.414 -6.057 46.275 1.00 22.13 121 GLU B CA 1
ATOM 2388 C C . GLU B 1 67 ? 32.996 -6.069 44.808 1.00 15.00 121 GLU B C 1
ATOM 2389 O O . GLU B 1 67 ? 32.474 -5.082 44.297 1.00 13.37 121 GLU B O 1
ATOM 2395 N N . PHE B 1 68 ? 33.218 -7.185 44.121 1.00 10.88 122 PHE B N 1
ATOM 2396 C CA . PHE B 1 68 ? 32.688 -7.314 42.769 1.00 5.28 122 PHE B CA 1
ATOM 2397 C C . PHE B 1 68 ? 31.168 -7.336 42.846 1.00 10.84 122 PHE B C 1
ATOM 2398 O O . PHE B 1 68 ? 30.597 -8.110 43.621 1.00 9.78 122 PHE B O 1
ATOM 2406 N N . LYS B 1 69 ? 30.500 -6.516 42.037 1.00 8.23 123 LYS B N 1
ATOM 2407 C CA . LYS B 1 69 ? 29.035 -6.470 42.089 1.00 11.03 123 LYS B CA 1
ATOM 2408 C C . LYS B 1 69 ? 28.454 -5.810 40.851 1.00 6.51 123 LYS B C 1
ATOM 2409 O O . LYS B 1 69 ? 29.093 -4.940 40.249 1.00 6.56 123 LYS B O 1
ATOM 2415 N N . PRO B 1 70 ? 27.235 -6.213 40.459 1.00 10.83 124 PRO B N 1
ATOM 2416 C CA . PRO B 1 70 ? 26.622 -5.584 39.289 1.00 8.67 124 PRO B CA 1
ATOM 2417 C C . PRO B 1 70 ? 26.234 -4.132 39.593 1.00 14.67 124 PRO B C 1
ATOM 2418 O O . PRO B 1 70 ? 25.965 -3.787 40.752 1.00 8.26 124 PRO B O 1
ATOM 2422 N N . ASP B 1 71 ? 26.262 -3.289 38.564 1.00 10.18 125 ASP B N 1
ATOM 2423 C CA . ASP B 1 71 ? 25.673 -1.958 38.633 1.00 6.56 125 ASP B CA 1
ATOM 2424 C C . ASP B 1 71 ? 24.211 -2.143 38.274 1.00 9.29 125 ASP B C 1
ATOM 2425 O O . ASP B 1 71 ? 23.871 -2.332 37.109 1.00 6.86 125 ASP B O 1
ATOM 2430 N N . ILE B 1 72 ? 23.347 -2.129 39.284 1.00 8.33 126 ILE B N 1
ATOM 2431 C CA . ILE B 1 72 ? 21.951 -2.491 39.061 1.00 14.17 126 ILE B CA 1
ATOM 2432 C C . ILE B 1 72 ? 21.102 -1.349 38.496 1.00 15.01 126 ILE B C 1
ATOM 2433 O O . ILE B 1 72 ? 19.872 -1.440 38.487 1.00 17.18 126 ILE B O 1
ATOM 2438 N N . THR B 1 73 ? 21.754 -0.297 38.000 1.00 10.59 127 THR B N 1
ATOM 2439 C CA . THR B 1 73 ? 21.024 0.799 37.372 1.00 11.58 127 THR B CA 1
ATOM 2440 C C . THR B 1 73 ? 20.746 0.550 35.883 1.00 18.44 127 THR B C 1
ATOM 2441 O O . THR B 1 73 ? 20.011 1.310 35.251 1.00 17.64 127 THR B O 1
ATOM 2445 N N . PHE B 1 74 ? 21.334 -0.512 35.329 1.00 12.00 128 PHE B N 1
ATOM 2446 C CA . PHE B 1 74 ? 20.969 -0.980 33.998 1.00 11.61 128 PHE B CA 1
ATOM 2447 C C . PHE B 1 74 ? 19.795 -1.962 34.088 1.00 14.38 128 PHE B C 1
ATOM 2448 O O . PHE B 1 74 ? 19.573 -2.600 35.129 1.00 9.51 128 PHE B O 1
ATOM 2456 N N . PRO B 1 75 ? 19.025 -2.086 32.999 1.00 13.53 129 PRO B N 1
ATOM 2457 C CA . PRO B 1 75 ? 17.896 -3.026 33.026 1.00 14.43 129 PRO B CA 1
ATOM 2458 C C . PRO B 1 75 ? 18.350 -4.429 33.393 1.00 14.62 129 PRO B C 1
ATOM 2459 O O . PRO B 1 75 ? 19.414 -4.866 32.961 1.00 11.01 129 PRO B O 1
ATOM 2463 N N . GLN B 1 76 ? 17.540 -5.137 34.170 1.00 13.41 130 GLN B N 1
ATOM 2464 C CA . GLN B 1 76 ? 17.951 -6.433 34.693 1.00 12.20 130 GLN B CA 1
ATOM 2465 C C . GLN B 1 76 ? 18.354 -7.416 33.601 1.00 7.78 130 GLN B C 1
ATOM 2466 O O . GLN B 1 76 ? 19.331 -8.158 33.743 1.00 9.91 130 GLN B O 1
ATOM 2472 N N . LYS B 1 77 ? 17.603 -7.425 32.508 1.00 8.56 131 LYS B N 1
ATOM 2473 C CA . LYS B 1 77 ? 17.839 -8.411 31.470 1.00 10.54 131 LYS B CA 1
ATOM 2474 C C . LYS B 1 77 ? 19.160 -8.198 30.730 1.00 7.75 131 LYS B C 1
ATOM 2475 O O . LYS B 1 77 ? 19.616 -9.082 29.990 1.00 11.03 131 LYS B O 1
ATOM 2481 N N . PHE B 1 78 ? 19.793 -7.049 30.945 1.00 10.48 132 PHE B N 1
ATOM 2482 C CA . PHE B 1 78 ? 21.102 -6.794 30.332 1.00 11.21 132 PHE B CA 1
ATOM 2483 C C . PHE B 1 78 ? 22.254 -6.790 31.336 1.00 9.36 132 PHE B C 1
ATOM 2484 O O . PHE B 1 78 ? 23.359 -6.374 30.998 1.00 7.89 132 PHE B O 1
ATOM 2492 N N . LEU B 1 79 ? 21.998 -7.244 32.561 1.00 8.94 133 LEU B N 1
ATOM 2493 C CA . LEU B 1 79 ? 23.034 -7.258 33.599 1.00 5.86 133 LEU B CA 1
ATOM 2494 C C . LEU B 1 79 ? 23.869 -8.528 33.527 1.00 11.37 133 LEU B C 1
ATOM 2495 O O . LEU B 1 79 ? 23.364 -9.590 33.181 1.00 12.35 133 LEU B O 1
ATOM 2500 N N . SER B 1 80 ? 25.148 -8.404 33.853 1.00 7.71 134 SER B N 1
ATOM 2501 C CA . SER B 1 80 ? 25.950 -9.572 34.161 1.00 7.98 134 SER B CA 1
ATOM 2502 C C . SER B 1 80 ? 25.971 -9.731 35.685 1.00 14.21 134 SER B C 1
ATOM 2503 O O . SER B 1 80 ? 25.622 -8.797 36.424 1.00 10.81 134 SER B O 1
ATOM 2506 N N . GLN B 1 81 ? 26.344 -10.919 36.150 1.00 4.98 135 GLN B N 1
ATOM 2507 C CA . GLN B 1 81 ? 26.386 -11.216 37.585 1.00 6.41 135 GLN B CA 1
ATOM 2508 C C . GLN B 1 81 ? 27.665 -11.972 37.896 1.00 7.38 135 GLN B C 1
ATOM 2509 O O . GLN B 1 81 ? 28.284 -12.555 37.001 1.00 7.18 135 GLN B O 1
ATOM 2515 N N . ASN B 1 82 ? 28.052 -11.983 39.165 1.00 5.97 136 ASN B N 1
ATOM 2516 C CA . ASN B 1 82 ? 29.248 -12.700 39.569 1.00 12.38 136 ASN B CA 1
ATOM 2517 C C . ASN B 1 82 ? 29.132 -14.156 39.184 1.00 9.11 136 ASN B C 1
ATOM 2518 O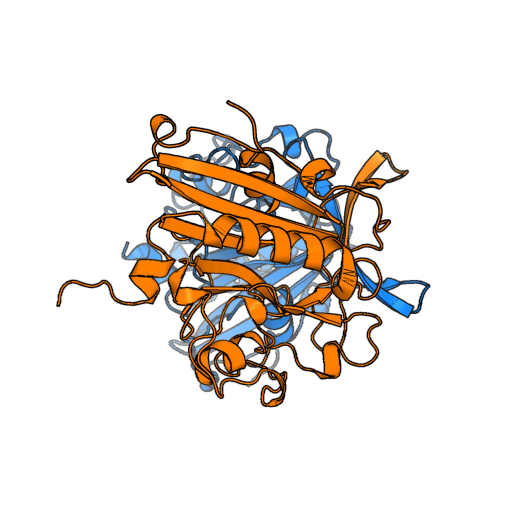 O . ASN B 1 82 ? 30.117 -14.782 38.817 1.00 7.20 136 ASN B O 1
ATOM 2523 N N . THR B 1 83 ? 27.915 -14.694 39.254 1.00 8.89 137 THR B N 1
ATOM 2524 C CA . THR B 1 83 ? 27.689 -16.094 38.871 1.00 8.54 137 THR B CA 1
ATOM 2525 C C . THR B 1 83 ? 27.961 -16.398 37.399 1.00 9.77 137 THR B C 1
ATOM 2526 O O . THR B 1 83 ? 28.244 -17.542 37.045 1.00 8.48 137 THR B O 1
ATOM 2530 N N . ASP B 1 84 ? 27.888 -15.392 36.532 1.00 6.78 138 ASP B N 1
ATOM 2531 C CA . ASP B 1 84 ? 28.260 -15.610 35.130 1.00 6.40 138 ASP B CA 1
ATOM 2532 C C . ASP B 1 84 ? 29.752 -15.934 35.021 1.00 7.04 138 ASP B C 1
ATOM 2533 O O . ASP B 1 84 ? 30.170 -16.825 34.276 1.00 8.85 138 ASP B O 1
ATOM 2538 N N . TYR B 1 85 ? 30.549 -15.196 35.778 1.00 5.56 139 TYR B N 1
ATOM 2539 C CA . TYR B 1 85 ? 31.996 -15.358 35.787 1.00 7.87 139 TYR B CA 1
ATOM 2540 C C . TYR B 1 85 ? 32.459 -16.547 36.635 1.00 10.52 139 TYR B C 1
ATOM 2541 O O . TYR B 1 85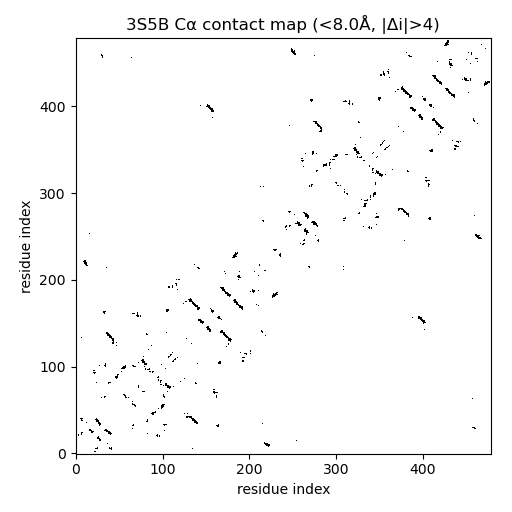 ? 33.468 -17.180 36.330 1.00 8.67 139 TYR B O 1
ATOM 2550 N N . LYS B 1 86 ? 31.720 -16.845 37.698 1.00 9.62 140 LYS B N 1
ATOM 2551 C CA . LYS B 1 86 ? 32.090 -17.932 38.603 1.00 10.50 140 LYS B CA 1
ATOM 2552 C C . LYS B 1 86 ? 32.208 -19.254 37.862 1.00 10.38 140 LYS B C 1
ATOM 2553 O O . LYS B 1 86 ? 31.278 -19.674 37.188 1.00 9.00 140 LYS B O 1
ATOM 2559 N N . CYS B 1 87 ? 33.353 -19.915 38.008 1.00 11.23 141 CYS B N 1
ATOM 2560 C CA . CYS B 1 87 ? 33.582 -21.217 37.376 1.00 10.69 141 CYS B CA 1
ATOM 2561 C C . CYS B 1 87 ? 33.540 -21.172 35.854 1.00 9.20 141 CYS B C 1
ATOM 2562 O O . CYS B 1 87 ? 33.344 -22.199 35.214 1.00 14.06 141 CYS B O 1
ATOM 2565 N N . SER B 1 88 ? 33.728 -19.991 35.273 1.00 7.79 142 SER B N 1
ATOM 2566 C CA . SER B 1 88 ? 33.629 -19.837 33.822 1.00 5.34 142 SER B CA 1
ATOM 2567 C C . SER B 1 88 ? 34.936 -20.157 33.109 1.00 14.59 142 SER B C 1
ATOM 2568 O O . SER B 1 88 ? 34.950 -20.338 31.896 1.00 18.28 142 SER B O 1
ATOM 2571 N N . GLY B 1 89 ? 36.026 -20.197 33.866 1.00 6.46 143 GLY B N 1
ATOM 2572 C CA . GLY B 1 89 ? 37.363 -20.296 33.300 1.00 8.84 143 GLY B CA 1
ATOM 2573 C C . GLY B 1 89 ? 38.015 -18.929 33.104 1.00 11.88 143 GLY B C 1
ATOM 2574 O O . GLY B 1 89 ? 39.147 -18.840 32.636 1.00 13.56 143 GLY B O 1
ATOM 2575 N N . PHE B 1 90 ? 37.302 -17.858 33.444 1.00 11.03 144 PHE B N 1
ATOM 2576 C CA . PHE B 1 90 ? 37.815 -16.504 33.206 1.00 7.09 144 PHE B CA 1
ATOM 2577 C C . PHE B 1 90 ? 37.801 -15.642 34.452 1.00 8.47 144 PHE B C 1
ATOM 2578 O O . PHE B 1 90 ? 36.974 -15.830 35.335 1.00 10.10 144 PHE B O 1
ATOM 2586 N N . ASP B 1 91 ? 38.720 -14.681 34.490 1.00 6.76 145 ASP B N 1
ATOM 2587 C CA . ASP B 1 91 ? 38.751 -13.657 35.525 1.00 7.38 145 ASP B CA 1
ATOM 2588 C C . ASP B 1 91 ? 37.729 -12.579 35.200 1.00 6.41 145 ASP B C 1
ATOM 2589 O O . ASP B 1 91 ? 37.357 -12.380 34.041 1.00 6.69 145 ASP B O 1
ATOM 2594 N N . ARG B 1 92 ? 37.270 -11.888 36.231 1.00 5.99 146 ARG B N 1
ATOM 2595 C CA . ARG B 1 92 ? 36.574 -10.630 36.034 1.00 5.00 146 ARG B CA 1
ATOM 2596 C C . ARG B 1 92 ? 37.694 -9.604 35.838 1.00 5.76 146 ARG B C 1
ATOM 2597 O O . ARG B 1 92 ? 38.377 -9.245 36.789 1.00 9.43 146 ARG B O 1
ATOM 2605 N N . GLY B 1 93 ? 37.922 -9.194 34.594 1.00 6.42 147 GLY B N 1
ATOM 2606 C CA . GLY B 1 93 ? 38.988 -8.257 34.279 1.00 5.75 147 GLY B CA 1
ATOM 2607 C C . GLY B 1 93 ? 38.479 -6.831 34.158 1.00 3.05 147 GLY B C 1
ATOM 2608 O O . GLY B 1 93 ? 37.645 -6.530 33.298 1.00 4.98 147 GLY B O 1
ATOM 2609 N N . HIS B 1 94 ? 38.979 -5.954 35.028 1.00 7.10 148 HIS B N 1
ATOM 2610 C CA . HIS B 1 94 ? 38.536 -4.562 35.060 1.00 4.91 148 HIS B CA 1
ATOM 2611 C C . HIS B 1 94 ? 39.133 -3.793 33.884 1.00 8.16 148 HIS B C 1
ATOM 2612 O O . HIS B 1 94 ? 40.344 -3.857 33.635 1.00 7.25 148 HIS B O 1
ATOM 2614 N N . LEU B 1 95 ? 38.277 -3.073 33.160 1.00 2.62 149 LEU B N 1
ATOM 2615 C CA . LEU B 1 95 ? 38.732 -2.276 32.025 1.00 3.89 149 LEU B CA 1
ATOM 2616 C C . LEU B 1 95 ? 39.378 -0.992 32.537 1.00 5.91 149 LEU B C 1
ATOM 2617 O O . LEU B 1 95 ? 40.516 -0.684 32.190 1.00 6.11 149 LEU B O 1
ATOM 2622 N N . ALA B 1 96 ? 38.649 -0.263 33.377 1.00 8.68 150 ALA B N 1
ATOM 2623 C CA . ALA B 1 96 ? 39.210 0.848 34.135 1.00 7.63 150 ALA B CA 1
ATOM 2624 C C . ALA B 1 96 ? 39.868 0.278 35.386 1.00 9.82 150 ALA B C 1
ATOM 2625 O O . ALA B 1 96 ? 39.176 -0.102 36.330 1.00 8.04 150 ALA B O 1
ATOM 2627 N N . ALA B 1 97 ? 41.203 0.217 35.401 1.00 7.68 151 ALA B N 1
ATOM 2628 C CA . ALA B 1 97 ? 41.917 -0.529 36.452 1.00 7.05 151 ALA B CA 1
ATOM 2629 C C . ALA B 1 97 ? 41.808 0.057 37.853 1.00 10.10 151 ALA B C 1
ATOM 2630 O O . ALA B 1 97 ? 41.964 1.263 38.033 1.00 8.19 151 ALA B O 1
ATOM 2632 N N . ALA B 1 98 ? 41.595 -0.805 38.848 1.00 5.90 152 ALA B N 1
ATOM 2633 C CA . ALA B 1 98 ? 41.559 -0.355 40.245 1.00 11.12 152 ALA B CA 1
ATOM 2634 C C . ALA B 1 98 ? 42.751 0.525 40.584 1.00 13.35 152 ALA B C 1
ATOM 2635 O O . ALA B 1 98 ? 42.626 1.499 41.334 1.00 11.28 152 ALA B O 1
ATOM 2637 N N . GLY B 1 99 ? 43.911 0.168 40.035 1.00 9.91 153 GLY B N 1
ATOM 2638 C CA . GLY B 1 99 ? 45.159 0.817 40.381 1.00 12.97 153 GLY B CA 1
ATOM 2639 C C . GLY B 1 99 ? 45.256 2.245 39.880 1.00 14.81 153 GLY B C 1
ATOM 2640 O O . GLY B 1 99 ? 46.153 2.973 40.276 1.00 12.70 153 GLY B O 1
ATOM 2641 N N . ASN B 1 100 ? 44.340 2.627 38.995 1.00 8.74 154 ASN B N 1
ATOM 2642 C CA . ASN B 1 100 ? 44.319 3.972 38.427 1.00 11.81 154 ASN B CA 1
ATOM 2643 C C . ASN B 1 100 ? 43.516 4.930 39.290 1.00 14.09 154 ASN B C 1
ATOM 2644 O O . ASN B 1 100 ? 43.520 6.131 39.053 1.00 12.22 154 ASN B O 1
ATOM 2649 N N . HIS B 1 101 ? 42.820 4.396 40.285 1.00 11.44 155 HIS B N 1
ATOM 2650 C CA . HIS B 1 101 ? 41.882 5.201 41.062 1.00 7.96 155 HIS B CA 1
ATOM 2651 C C . HIS B 1 101 ? 42.152 5.099 42.550 1.00 12.16 155 HIS B C 1
ATOM 2652 O O . HIS B 1 101 ? 41.680 4.192 43.233 1.00 16.81 155 HIS B O 1
ATOM 2659 N N . ARG B 1 102 ? 42.925 6.066 43.025 1.00 8.78 156 ARG B N 1
ATOM 2660 C CA . ARG B 1 102 ? 43.590 5.978 44.309 1.00 20.54 156 ARG B CA 1
ATOM 2661 C C . ARG B 1 102 ? 43.177 7.071 45.283 1.00 13.36 156 ARG B C 1
ATOM 2662 O O . ARG B 1 102 ? 43.727 7.140 46.379 1.00 17.00 156 ARG B O 1
ATOM 2670 N N . LYS B 1 103 ? 42.239 7.932 44.893 1.00 9.60 157 LYS B N 1
ATOM 2671 C CA . LYS B 1 103 ? 41.982 9.136 45.695 1.00 11.69 157 LYS B CA 1
ATOM 2672 C C . LYS B 1 103 ? 40.770 9.060 46.620 1.00 13.88 157 LYS B C 1
ATOM 2673 O O . LYS B 1 103 ? 40.595 9.922 47.473 1.00 16.77 157 LYS B O 1
ATOM 2679 N N . SER B 1 104 ? 39.932 8.048 46.445 1.00 13.75 158 SER B N 1
ATOM 2680 C CA . SER B 1 104 ? 38.803 7.843 47.351 1.00 9.55 158 SER B CA 1
ATOM 2681 C C . SER B 1 104 ? 38.357 6.387 47.322 1.00 12.27 158 SER B C 1
ATOM 2682 O O . SER B 1 104 ? 38.564 5.681 46.333 1.00 11.28 158 SER B O 1
ATOM 2685 N N . GLN B 1 105 ? 37.730 5.944 48.405 1.00 11.93 159 GLN B N 1
ATOM 2686 C CA . GLN B 1 105 ? 37.228 4.580 48.466 1.00 11.89 159 GLN B CA 1
ATOM 2687 C C . GLN B 1 105 ? 36.114 4.375 47.442 1.00 12.75 159 GLN B C 1
ATOM 2688 O O . GLN B 1 105 ? 36.082 3.355 46.749 1.00 11.59 159 GLN B O 1
ATOM 2694 N N . LEU B 1 106 ? 35.198 5.338 47.340 1.00 11.08 160 LEU B N 1
ATOM 2695 C CA . LEU B 1 106 ? 34.127 5.225 46.355 1.00 8.79 160 LEU B CA 1
ATOM 2696 C C . LEU B 1 106 ? 34.740 5.039 44.976 1.00 8.40 160 LEU B C 1
ATOM 2697 O O . LEU B 1 106 ? 34.339 4.148 44.231 1.00 12.59 160 LEU B O 1
ATOM 2702 N N . ALA B 1 107 ? 35.730 5.867 44.645 1.00 7.23 161 ALA B N 1
ATOM 2703 C CA . ALA B 1 107 ? 36.285 5.836 43.304 1.00 7.63 161 ALA B CA 1
ATOM 2704 C C . ALA B 1 107 ? 36.808 4.444 42.961 1.00 11.37 161 ALA B C 1
ATOM 2705 O O . ALA B 1 107 ? 36.553 3.929 41.872 1.00 8.79 161 ALA B O 1
ATOM 2707 N N . VAL B 1 108 ? 37.535 3.824 43.882 1.00 5.17 162 VAL B N 1
ATOM 2708 C CA . VAL B 1 108 ? 38.054 2.486 43.594 1.00 9.74 162 VAL B CA 1
ATOM 2709 C C . VAL B 1 108 ? 36.969 1.404 43.705 1.00 11.75 162 VAL B C 1
ATOM 2710 O O . VAL B 1 108 ? 36.945 0.458 42.912 1.00 8.51 162 VAL B O 1
ATOM 2714 N N . ASP B 1 109 ? 36.058 1.551 44.666 1.00 10.15 163 ASP B N 1
ATOM 2715 C CA . ASP B 1 109 ? 34.924 0.632 44.780 1.00 12.15 163 ASP B CA 1
ATOM 2716 C C . ASP B 1 109 ? 34.215 0.453 43.439 1.00 9.15 163 ASP B C 1
ATOM 2717 O O . ASP B 1 109 ? 33.839 -0.656 43.058 1.00 9.30 163 ASP B O 1
ATOM 2722 N N . GLN B 1 110 ? 34.030 1.555 42.720 1.00 8.15 164 GLN B N 1
ATOM 2723 C CA . GLN B 1 110 ? 33.259 1.526 41.484 1.00 4.05 164 GLN B CA 1
ATOM 2724 C C . GLN B 1 110 ? 33.970 0.821 40.331 1.00 10.51 164 GLN B C 1
ATOM 2725 O O . GLN B 1 110 ? 33.319 0.396 39.370 1.00 6.92 164 GLN B O 1
ATOM 2731 N N . THR B 1 111 ? 35.292 0.681 40.416 1.00 7.34 165 THR B N 1
ATOM 2732 C CA . THR B 1 111 ? 36.006 -0.055 39.367 1.00 7.24 165 THR B CA 1
ATOM 2733 C C . THR B 1 111 ? 35.655 -1.532 39.448 1.00 6.27 165 THR B C 1
ATOM 2734 O O . THR B 1 111 ? 35.938 -2.306 38.523 1.00 7.73 165 THR B O 1
ATOM 2738 N N . PHE B 1 112 ? 35.029 -1.926 40.555 1.00 7.12 166 PHE B N 1
ATOM 2739 C CA . PHE B 1 112 ? 34.651 -3.330 40.728 1.00 9.41 166 PHE B CA 1
ATOM 2740 C C . PHE B 1 112 ? 33.208 -3.609 40.295 1.00 10.36 166 PHE B C 1
ATOM 2741 O O . PHE B 1 112 ? 32.691 -4.705 40.503 1.00 7.17 166 PHE B O 1
ATOM 2749 N N . TYR B 1 113 ? 32.558 -2.622 39.682 1.00 8.08 167 TYR B N 1
ATOM 2750 C CA . TYR B 1 113 ? 31.265 -2.879 39.052 1.00 6.30 167 TYR B CA 1
ATOM 2751 C C . TYR B 1 113 ? 31.454 -3.800 37.856 1.00 8.18 167 TYR B C 1
ATOM 2752 O O . TYR B 1 113 ? 32.395 -3.639 37.066 1.00 4.33 167 TYR B O 1
ATOM 2761 N N . LEU B 1 114 ? 30.549 -4.762 37.711 1.00 7.38 168 LEU B N 1
ATOM 2762 C CA . LEU B 1 114 ? 30.634 -5.720 36.605 1.00 6.88 168 LEU B CA 1
ATOM 2763 C C . LEU B 1 114 ? 30.456 -5.078 35.223 1.00 8.45 168 LEU B C 1
ATOM 2764 O O . LEU B 1 114 ? 30.869 -5.635 34.205 1.00 7.88 168 LEU B O 1
ATOM 2769 N N . SER B 1 115 ? 29.826 -3.910 35.188 1.00 6.39 169 SER B N 1
ATOM 2770 C CA . SER B 1 115 ? 29.754 -3.126 33.960 1.00 3.56 169 SER B CA 1
ATOM 2771 C C . SER B 1 115 ? 31.158 -2.817 33.439 1.00 5.65 169 SER B C 1
ATOM 2772 O O . SER B 1 115 ? 31.370 -2.695 32.236 1.00 6.07 169 SER B O 1
ATOM 2775 N N . ASN B 1 116 ? 32.103 -2.682 34.363 1.00 7.78 170 ASN B N 1
ATOM 2776 C CA . ASN B 1 116 ? 33.491 -2.365 34.025 1.00 8.42 170 ASN B CA 1
ATOM 2777 C C . ASN B 1 116 ? 34.339 -3.631 33.890 1.00 7.28 170 ASN B C 1
ATOM 2778 O O . ASN B 1 116 ? 35.563 -3.548 33.865 1.00 6.61 170 ASN B O 1
ATOM 2783 N N . MET B 1 117 ? 33.686 -4.797 33.865 1.00 2.30 171 MET B N 1
ATOM 2784 C CA . MET B 1 117 ? 34.407 -6.076 33.785 1.00 3.69 171 MET B CA 1
ATOM 2785 C C . MET B 1 117 ? 34.150 -6.751 32.450 1.00 7.10 171 MET B C 1
ATOM 2786 O O . MET B 1 117 ? 33.040 -6.680 31.909 1.00 6.31 171 MET B O 1
ATOM 2791 N N . SER B 1 118 ? 35.195 -7.392 31.931 1.00 6.29 172 SER B N 1
ATOM 2792 C CA . SER B 1 118 ? 35.093 -8.316 30.799 1.00 5.33 172 SER B CA 1
ATOM 2793 C C . SER B 1 118 ? 35.724 -9.643 31.229 1.00 1.70 172 SER B C 1
ATOM 2794 O O . SER B 1 118 ? 36.682 -9.652 32.002 1.00 7.31 172 SER B O 1
ATOM 2797 N N . PRO B 1 119 ? 35.207 -10.768 30.712 1.00 6.56 173 PRO B N 1
ATOM 2798 C CA . PRO B 1 119 ? 35.862 -12.069 30.932 1.00 4.93 173 PRO B CA 1
ATOM 2799 C C . PRO B 1 119 ? 37.252 -12.042 30.314 1.00 6.16 173 PRO B C 1
ATOM 2800 O O . PRO B 1 119 ? 37.367 -11.819 29.104 1.00 7.09 173 PRO B O 1
ATOM 2804 N N . GLN B 1 120 ? 38.279 -12.224 31.143 1.00 5.37 174 GLN B N 1
ATOM 2805 C CA . GLN B 1 120 ? 39.662 -12.191 30.694 1.00 6.88 174 GLN B CA 1
ATOM 2806 C C . GLN B 1 120 ? 40.411 -13.442 31.125 1.00 5.73 174 GLN B C 1
ATOM 2807 O O . GLN B 1 120 ? 40.252 -13.932 32.245 1.00 7.65 174 GLN B O 1
ATOM 2813 N N . VAL B 1 121 ? 41.224 -13.962 30.215 1.00 6.91 175 VAL B N 1
ATOM 2814 C CA . VAL B 1 121 ? 42.195 -14.972 30.576 1.00 7.08 175 VAL B CA 1
ATOM 2815 C C . VAL B 1 121 ? 42.996 -14.442 31.765 1.00 8.46 175 VAL B C 1
ATOM 2816 O O . VAL B 1 121 ? 43.377 -13.268 31.796 1.00 6.97 175 VAL B O 1
ATOM 2820 N N . GLY B 1 122 ? 43.221 -15.300 32.759 1.00 9.33 176 GLY B N 1
ATOM 2821 C CA . GLY B 1 122 ? 43.843 -14.880 34.005 1.00 14.00 176 GLY B CA 1
ATOM 2822 C C . GLY B 1 122 ? 45.360 -14.921 33.945 1.00 13.78 176 GLY B C 1
ATOM 2823 O O . GLY B 1 122 ? 46.019 -13.908 33.677 1.00 9.79 176 GLY B O 1
ATOM 2824 N N . ARG B 1 123 ? 45.920 -16.097 34.196 1.00 11.17 177 ARG B N 1
ATOM 2825 C CA . ARG B 1 123 ? 47.366 -16.280 34.093 1.00 10.89 177 ARG B CA 1
ATOM 2826 C C . ARG B 1 123 ? 47.821 -16.051 32.652 1.00 13.14 177 ARG B C 1
ATOM 2827 O O . ARG B 1 123 ? 47.274 -16.630 31.714 1.00 11.93 177 ARG B O 1
ATOM 2835 N N . GLY B 1 124 ? 48.810 -15.183 32.478 1.00 15.14 178 GLY B N 1
ATOM 2836 C CA . GLY B 1 124 ? 49.327 -14.871 31.158 1.00 8.17 178 GLY B CA 1
ATOM 2837 C C . GLY B 1 124 ? 48.583 -13.756 30.456 1.00 13.52 178 GLY B C 1
ATOM 2838 O O . GLY B 1 124 ? 48.917 -13.403 29.330 1.00 12.31 178 GLY B O 1
ATOM 2839 N N . PHE B 1 125 ? 47.561 -13.198 31.103 1.00 7.91 179 PHE B N 1
ATOM 2840 C CA . PHE B 1 125 ? 46.881 -12.056 30.506 1.00 7.03 179 PHE B CA 1
ATOM 2841 C C . PHE B 1 125 ? 46.475 -11.014 31.547 1.00 8.64 179 PHE B C 1
ATOM 2842 O O . PHE B 1 125 ? 47.270 -10.134 31.883 1.00 9.44 179 PHE B O 1
ATOM 2850 N N . ASN B 1 126 ? 45.253 -11.112 32.065 1.00 6.25 180 ASN B N 1
ATOM 2851 C CA . ASN B 1 126 ? 44.820 -10.198 33.128 1.00 7.44 180 ASN B CA 1
ATOM 2852 C C . ASN B 1 126 ? 45.900 -10.012 34.196 1.00 13.22 180 ASN B C 1
ATOM 2853 O O . ASN B 1 126 ? 46.225 -8.897 34.585 1.00 12.49 180 ASN B O 1
ATOM 2858 N N . ARG B 1 127 ? 46.462 -11.122 34.662 1.00 11.98 181 ARG B N 1
ATOM 2859 C CA . ARG B 1 127 ? 47.350 -11.089 35.815 1.00 11.55 181 ARG B CA 1
ATOM 2860 C C . ARG B 1 127 ? 48.783 -10.786 35.415 1.00 12.91 181 ARG B C 1
ATOM 2861 O O . ARG B 1 127 ? 49.637 -10.586 36.266 1.00 14.23 181 ARG B O 1
ATOM 2869 N N . ASP B 1 128 ? 49.040 -10.736 34.113 1.00 10.53 182 ASP B N 1
ATOM 2870 C CA . ASP B 1 128 ? 50.409 -10.656 33.628 1.00 7.95 182 ASP B CA 1
ATOM 2871 C C . ASP B 1 128 ? 50.556 -9.627 32.507 1.00 8.67 182 ASP B C 1
ATOM 2872 O O . ASP B 1 128 ? 50.576 -8.443 32.795 1.00 10.11 182 ASP B O 1
ATOM 2877 N N . LYS B 1 129 ? 50.642 -10.048 31.251 1.00 11.66 183 LYS B N 1
ATOM 2878 C CA . LYS B 1 129 ? 50.939 -9.076 30.183 1.00 10.81 183 LYS B CA 1
ATOM 2879 C C . LYS B 1 129 ? 49.963 -7.884 30.153 1.00 14.34 183 LYS B C 1
ATOM 2880 O O . LYS B 1 129 ? 50.370 -6.745 29.898 1.00 9.55 183 LYS B O 1
ATOM 2886 N N . TRP B 1 130 ? 48.684 -8.131 30.422 1.00 6.38 184 TRP B N 1
ATOM 2887 C CA . TRP B 1 130 ? 47.710 -7.031 30.373 1.00 9.40 184 TRP B CA 1
ATOM 2888 C C . TRP B 1 130 ? 48.006 -6.051 31.505 1.00 11.75 184 TRP B C 1
ATOM 2889 O O . TRP B 1 130 ? 47.948 -4.823 31.338 1.00 9.49 184 TRP B O 1
ATOM 2900 N N . ASN B 1 131 ? 48.347 -6.596 32.664 1.00 9.72 185 ASN B N 1
ATOM 2901 C CA . ASN B 1 131 ? 48.751 -5.770 33.795 1.00 9.88 185 ASN B CA 1
ATOM 2902 C C . ASN B 1 131 ? 50.052 -4.983 33.509 1.00 7.50 185 ASN B C 1
ATOM 2903 O O . ASN B 1 131 ? 50.221 -3.855 33.961 1.00 11.47 185 ASN B O 1
ATOM 2908 N N . ASP B 1 132 ? 50.966 -5.588 32.753 1.00 11.46 186 ASP B N 1
ATOM 2909 C CA . ASP B 1 132 ? 52.197 -4.907 32.347 1.00 8.60 186 ASP B CA 1
ATOM 2910 C C . ASP B 1 132 ? 51.878 -3.636 31.569 1.00 11.50 186 ASP B C 1
ATOM 2911 O O . ASP B 1 132 ? 52.535 -2.607 31.751 1.00 13.18 186 ASP B O 1
ATOM 2916 N N . LEU B 1 133 ? 50.884 -3.726 30.683 1.00 9.51 187 LEU B N 1
ATOM 2917 C CA . LEU B 1 133 ? 50.433 -2.590 29.885 1.00 9.81 187 LEU B CA 1
ATOM 2918 C C . LEU B 1 133 ? 49.839 -1.495 30.772 1.00 7.73 187 LEU B C 1
ATOM 2919 O O . LEU B 1 133 ? 50.184 -0.329 30.622 1.00 9.86 187 LEU B O 1
ATOM 2924 N N . GLU B 1 134 ? 48.952 -1.878 31.692 1.00 7.67 188 GLU B N 1
ATOM 2925 C CA . GLU B 1 134 ? 48.407 -0.947 32.684 1.00 7.63 188 GLU B CA 1
ATOM 2926 C C . GLU B 1 134 ? 49.515 -0.284 33.501 1.00 7.45 188 GLU B C 1
ATOM 2927 O O . GLU B 1 134 ? 49.478 0.917 33.751 1.00 9.71 188 GLU B O 1
ATOM 2933 N N . MET B 1 135 ? 50.506 -1.062 33.924 1.00 9.35 189 MET B N 1
ATOM 2934 C CA . MET B 1 135 ? 51.588 -0.481 34.717 1.00 11.97 189 MET B CA 1
ATOM 2935 C C . MET B 1 135 ? 52.378 0.509 33.881 1.00 10.02 189 MET B C 1
ATOM 2936 O O . MET B 1 135 ? 52.764 1.590 34.356 1.00 7.69 189 MET B O 1
ATOM 2941 N N . HIS B 1 136 ? 52.592 0.154 32.621 1.00 6.23 190 HIS B N 1
ATOM 2942 C CA . HIS B 1 136 ? 53.307 1.041 31.711 1.00 10.17 190 HIS B CA 1
ATOM 2943 C C . HIS B 1 136 ? 52.587 2.385 31.633 1.00 9.45 190 HIS B C 1
ATOM 2944 O O . HIS B 1 136 ? 53.210 3.454 31.707 1.00 8.15 190 HIS B O 1
ATOM 2951 N N . CYS B 1 137 ? 51.266 2.344 31.480 1.00 8.82 191 CYS B N 1
ATOM 2952 C CA . CYS B 1 137 ? 50.518 3.585 31.356 1.00 13.74 191 CYS B CA 1
ATOM 2953 C C . CYS B 1 137 ? 50.655 4.451 32.607 1.00 10.69 191 CYS B C 1
ATOM 2954 O O . CYS B 1 137 ? 50.776 5.662 32.496 1.00 12.74 191 CYS B O 1
ATOM 2957 N N . ARG B 1 138 ? 50.646 3.849 33.789 1.00 10.11 192 ARG B N 1
ATOM 2958 C CA . ARG B 1 138 ? 50.824 4.650 35.009 1.00 9.63 192 ARG B CA 1
ATOM 2959 C C . ARG B 1 138 ? 52.230 5.250 35.094 1.00 11.22 192 ARG B C 1
ATOM 2960 O O . ARG B 1 138 ? 52.410 6.394 35.513 1.00 11.96 192 ARG B O 1
ATOM 2968 N N . ARG B 1 139 ? 53.227 4.476 34.688 1.00 11.66 193 ARG B N 1
ATOM 2969 C CA . ARG B 1 139 ? 54.610 4.929 34.747 1.00 10.46 193 ARG B CA 1
ATOM 2970 C C . ARG B 1 139 ? 54.793 6.168 33.889 1.00 18.31 193 ARG B C 1
ATOM 2971 O O . ARG B 1 139 ? 55.447 7.132 34.298 1.00 15.45 193 ARG B O 1
ATOM 2979 N N . VAL B 1 140 ? 54.200 6.134 32.701 1.00 13.06 194 VAL B N 1
ATOM 2980 C CA . VAL B 1 140 ? 54.270 7.246 31.765 1.00 11.87 194 VAL B CA 1
ATOM 2981 C C . VAL B 1 140 ? 53.429 8.424 32.249 1.00 14.76 194 VAL B C 1
ATOM 2982 O O . VAL B 1 140 ? 53.865 9.582 32.172 1.00 15.67 194 VAL B O 1
ATOM 2986 N N . ALA B 1 141 ? 52.241 8.129 32.772 1.00 9.72 195 ALA B N 1
ATOM 2987 C CA . ALA B 1 141 ? 51.369 9.185 33.310 1.00 14.49 195 ALA B CA 1
ATOM 2988 C C . ALA B 1 141 ? 52.032 9.966 34.444 1.00 13.91 195 ALA B C 1
ATOM 2989 O O . ALA B 1 141 ? 51.736 11.139 34.657 1.00 15.81 195 ALA B O 1
ATOM 2991 N N . LYS B 1 142 ? 52.931 9.323 35.175 1.00 13.95 196 LYS B N 1
ATOM 2992 C CA . LYS B 1 142 ? 53.607 10.006 36.279 1.00 18.25 196 LYS B CA 1
ATOM 2993 C C . LYS B 1 142 ? 54.541 11.119 35.793 1.00 25.41 196 LYS B C 1
ATOM 2994 O O . LYS B 1 142 ? 54.969 11.973 36.577 1.00 26.24 196 LYS B O 1
ATOM 3000 N N . LYS B 1 143 ? 54.829 11.124 34.496 1.00 14.74 197 LYS B N 1
ATOM 3001 C CA . LYS B 1 143 ? 55.794 12.061 33.925 1.00 19.73 197 LYS B CA 1
ATOM 3002 C C . LYS B 1 143 ? 55.128 13.030 32.946 1.00 21.72 197 LYS B C 1
ATOM 3003 O O . LYS B 1 143 ? 55.804 13.792 32.254 1.00 20.06 197 LYS B O 1
ATOM 3009 N N . MET B 1 144 ? 53.803 12.998 32.886 1.00 14.57 198 MET B N 1
ATOM 3010 C CA . MET B 1 144 ? 53.062 13.814 31.922 1.00 14.73 198 MET B CA 1
ATOM 3011 C C . MET B 1 144 ? 52.186 14.795 32.668 1.00 15.92 198 MET B C 1
ATOM 3012 O O . MET B 1 144 ? 51.917 14.603 33.850 1.00 17.02 198 MET B O 1
ATOM 3017 N N . ILE B 1 145 ? 51.743 15.841 31.978 1.00 10.18 199 ILE B N 1
ATOM 3018 C CA . ILE B 1 145 ? 50.843 16.827 32.573 1.00 13.64 199 ILE B CA 1
ATOM 3019 C C . ILE B 1 145 ? 49.447 16.241 32.761 1.00 18.06 199 ILE B C 1
ATOM 3020 O O . ILE B 1 145 ? 48.822 16.416 33.806 1.00 14.04 199 ILE B O 1
ATOM 3025 N N . ASN B 1 146 ? 48.960 15.572 31.721 1.00 12.51 200 ASN B N 1
ATOM 3026 C CA . ASN B 1 146 ? 47.677 14.867 31.749 1.00 10.78 200 ASN B CA 1
ATOM 3027 C C . ASN B 1 146 ? 47.787 13.597 30.914 1.00 11.20 200 ASN B C 1
ATOM 3028 O O . ASN B 1 146 ? 48.463 13.587 29.889 1.00 11.42 200 ASN B O 1
ATOM 3033 N N . SER B 1 147 ? 47.117 12.531 31.338 1.00 10.04 201 SER B N 1
ATOM 3034 C CA . SER B 1 147 ? 47.040 11.326 30.514 1.00 8.10 201 SER B CA 1
ATOM 3035 C C . SER B 1 147 ? 45.602 10.863 30.389 1.00 8.13 201 SER B C 1
ATOM 3036 O O . SER B 1 147 ? 44.839 10.913 31.363 1.00 10.29 201 SER B O 1
ATOM 3039 N N . TYR B 1 148 ? 45.222 10.439 29.185 1.00 7.90 202 TYR B N 1
ATOM 3040 C CA . TYR B 1 148 ? 43.874 9.934 28.960 1.00 11.84 202 TYR B CA 1
ATOM 3041 C C . TYR B 1 148 ? 43.974 8.536 28.385 1.00 7.11 202 TYR B C 1
ATOM 3042 O O . TYR B 1 148 ? 44.770 8.294 27.487 1.00 8.17 202 TYR B O 1
ATOM 3051 N N . ILE B 1 149 ? 43.192 7.614 28.935 1.00 8.14 203 ILE B N 1
ATOM 3052 C CA . ILE B 1 149 ? 43.235 6.224 28.495 1.00 5.06 203 ILE B CA 1
ATOM 3053 C C . ILE B 1 149 ? 41.821 5.750 28.167 1.00 6.10 203 ILE B C 1
ATOM 3054 O O . ILE B 1 149 ? 40.894 5.930 28.968 1.00 7.37 203 ILE B O 1
ATOM 3059 N N . ILE B 1 150 ? 41.663 5.180 26.973 1.00 7.35 204 ILE B N 1
ATOM 3060 C CA . ILE B 1 150 ? 40.411 4.570 26.545 1.00 7.45 204 ILE B CA 1
ATOM 3061 C C . ILE B 1 150 ? 40.692 3.088 26.392 1.00 8.31 204 ILE B C 1
ATOM 3062 O O . ILE B 1 150 ? 41.627 2.693 25.689 1.00 7.73 204 ILE B O 1
ATOM 3067 N N . THR B 1 151 ? 39.866 2.271 27.039 1.00 4.18 205 THR B N 1
ATOM 3068 C CA . THR B 1 151 ? 40.058 0.835 27.043 1.00 6.48 205 THR B CA 1
ATOM 3069 C C . THR B 1 151 ? 38.747 0.162 26.663 1.00 5.05 205 THR B C 1
ATOM 3070 O O . THR B 1 151 ? 37.673 0.646 27.012 1.00 4.95 205 THR B O 1
ATOM 3074 N N . GLY B 1 152 ? 38.826 -0.966 25.970 1.00 4.88 206 GLY B N 1
ATOM 3075 C CA . GLY B 1 152 ? 37.605 -1.675 25.615 1.00 4.86 206 GLY B CA 1
ATOM 3076 C C . GLY B 1 152 ? 37.853 -3.025 24.978 1.00 7.66 206 GLY B C 1
ATOM 3077 O O . GLY B 1 152 ? 38.984 -3.346 24.573 1.00 6.61 206 GLY B O 1
ATOM 3078 N N . PRO B 1 153 ? 36.795 -3.835 24.882 1.00 5.37 207 PRO B N 1
ATOM 3079 C CA . PRO B 1 153 ? 36.872 -5.165 24.266 1.00 6.54 207 PRO B CA 1
ATOM 3080 C C . PRO B 1 153 ? 36.730 -5.135 22.751 1.00 9.60 207 PRO B C 1
ATOM 3081 O O . PRO B 1 153 ? 36.135 -4.215 22.201 1.00 5.70 207 PRO B O 1
ATOM 3085 N N . LEU B 1 154 ? 37.256 -6.162 22.085 1.00 4.88 208 LEU B N 1
ATOM 3086 C CA . LEU B 1 154 ? 37.112 -6.282 20.641 1.00 6.27 208 LEU B CA 1
ATOM 3087 C C . LEU B 1 154 ? 36.648 -7.689 20.312 1.00 4.78 208 LEU B C 1
ATOM 3088 O O . LEU B 1 154 ? 36.906 -8.623 21.069 1.00 5.34 208 LEU B O 1
ATOM 3093 N N . TYR B 1 155 ? 35.950 -7.829 19.193 1.00 5.08 209 TYR B N 1
ATOM 3094 C CA . TYR B 1 155 ? 35.502 -9.142 18.730 1.00 6.86 209 TYR B CA 1
ATOM 3095 C C . TYR B 1 155 ? 35.941 -9.265 17.264 1.00 7.81 209 TYR B C 1
ATOM 3096 O O . TYR B 1 155 ? 35.274 -8.737 16.365 1.00 6.67 209 TYR B O 1
ATOM 3105 N N . LEU B 1 156 ? 37.088 -9.915 17.034 1.00 5.95 210 LEU B N 1
ATOM 3106 C CA . LEU B 1 156 ? 37.747 -9.818 15.723 1.00 8.73 210 LEU B CA 1
ATOM 3107 C C . LEU B 1 156 ? 37.681 -11.093 14.903 1.00 7.93 210 LEU B C 1
ATOM 3108 O O . LEU B 1 156 ? 37.737 -12.200 15.448 1.00 9.01 210 LEU B O 1
ATOM 3113 N N . PRO B 1 157 ? 37.605 -10.943 13.577 1.00 7.52 211 PRO B N 1
ATOM 3114 C CA . PRO B 1 157 ? 37.406 -12.129 12.733 1.00 12.94 211 PRO B CA 1
ATOM 3115 C C . PRO B 1 157 ? 38.692 -12.879 12.451 1.00 12.21 211 PRO B C 1
ATOM 3116 O O . PRO B 1 157 ? 39.782 -12.298 12.514 1.00 12.12 211 PRO B O 1
ATOM 3120 N N . LYS B 1 158 ? 38.543 -14.165 12.134 1.00 10.15 212 LYS B N 1
ATOM 3121 C CA . LYS B 1 158 ? 39.642 -15.021 11.700 1.00 8.77 212 LYS B CA 1
ATOM 3122 C C . LYS B 1 158 ? 39.211 -15.745 10.443 1.00 11.49 212 LYS B C 1
ATOM 3123 O O . LYS B 1 158 ? 38.044 -16.089 10.287 1.00 10.21 212 LYS B O 1
ATOM 3129 N N . LEU B 1 159 ? 40.168 -15.993 9.556 1.00 13.23 213 LEU B N 1
ATOM 3130 C CA . LEU B 1 159 ? 39.908 -16.767 8.354 1.00 17.40 213 LEU B CA 1
ATOM 3131 C C . LEU B 1 159 ? 39.859 -18.237 8.731 1.00 17.50 213 LEU B C 1
ATOM 3132 O O . LEU B 1 159 ? 40.739 -18.711 9.440 1.00 15.48 213 LEU B O 1
ATOM 3137 N N . GLU B 1 160 ? 38.829 -18.950 8.279 1.00 9.57 214 GLU B N 1
ATOM 3138 C CA . GLU B 1 160 ? 38.722 -20.382 8.550 1.00 7.39 214 GLU B CA 1
ATOM 3139 C C . GLU B 1 160 ? 38.931 -21.183 7.275 1.00 12.23 214 GLU B C 1
ATOM 3140 O O . GLU B 1 160 ? 39.166 -20.606 6.221 1.00 16.03 214 GLU B O 1
ATOM 3146 N N . GLY B 1 161 ? 38.844 -22.505 7.386 1.00 12.67 215 GLY B N 1
ATOM 3147 C CA . GLY B 1 161 ? 39.247 -23.405 6.310 1.00 13.49 215 GLY B CA 1
ATOM 3148 C C . GLY B 1 161 ? 38.340 -23.405 5.093 1.00 11.64 215 GLY B C 1
ATOM 3149 O O . GLY B 1 161 ? 38.736 -23.873 4.026 1.00 15.46 215 GLY B O 1
ATOM 3150 N N . ASP B 1 162 ? 37.124 -22.892 5.238 1.00 9.06 216 ASP B N 1
ATOM 3151 C CA . ASP B 1 162 ? 36.231 -22.755 4.095 1.00 11.55 216 ASP B CA 1
ATOM 3152 C C . ASP B 1 162 ? 36.524 -21.495 3.292 1.00 14.13 216 ASP B C 1
ATOM 3153 O O . ASP B 1 162 ? 35.832 -21.199 2.324 1.00 15.71 216 ASP B O 1
ATOM 3158 N N . GLY B 1 163 ? 37.567 -20.771 3.694 1.00 7.24 217 GLY B N 1
ATOM 3159 C CA . GLY B 1 163 ? 37.959 -19.543 3.027 1.00 8.92 217 GLY B CA 1
ATOM 3160 C C . GLY B 1 163 ? 37.084 -18.362 3.415 1.00 16.48 217 GLY B C 1
ATOM 3161 O O . GLY B 1 163 ? 37.176 -17.293 2.811 1.00 20.27 217 GLY B O 1
ATOM 3162 N N . LYS B 1 164 ? 36.232 -18.556 4.420 1.00 11.04 218 LYS B N 1
ATOM 3163 C CA . LYS B 1 164 ? 35.353 -17.493 4.923 1.00 9.48 218 LYS B CA 1
ATOM 3164 C C . LYS B 1 164 ? 35.886 -16.962 6.249 1.00 9.37 218 LYS B C 1
ATOM 3165 O O . LYS B 1 164 ? 36.564 -17.689 6.968 1.00 9.19 218 LYS B O 1
ATOM 3171 N N . LYS B 1 165 ? 35.555 -15.709 6.578 1.00 6.07 219 LYS B N 1
ATOM 3172 C CA . LYS B 1 165 ? 35.980 -15.113 7.838 1.00 10.40 219 LYS B CA 1
ATOM 3173 C C . LYS B 1 165 ? 34.851 -15.154 8.858 1.00 10.65 219 LYS B C 1
ATOM 3174 O O . LYS B 1 165 ? 33.694 -14.871 8.533 1.00 9.36 219 LYS B O 1
ATOM 3180 N N . TYR B 1 166 ? 35.183 -15.481 10.100 1.00 7.51 220 TYR B N 1
ATOM 3181 C CA . TYR B 1 166 ? 34.157 -15.555 11.134 1.00 6.11 220 TYR B CA 1
ATOM 3182 C C . TYR B 1 166 ? 34.604 -14.828 12.377 1.00 5.20 220 TYR B C 1
ATOM 3183 O O . TYR B 1 166 ? 35.780 -14.877 12.748 1.00 9.14 220 TYR B O 1
ATOM 3192 N N . ILE B 1 167 ? 33.653 -14.172 13.029 1.00 5.95 221 ILE B N 1
ATOM 3193 C CA . ILE B 1 167 ? 33.862 -13.707 14.397 1.00 4.46 221 ILE B CA 1
ATOM 3194 C C . ILE B 1 167 ? 33.267 -14.785 15.292 1.00 7.22 221 ILE B C 1
ATOM 3195 O O . ILE B 1 167 ? 32.121 -15.175 15.112 1.00 7.69 221 ILE B O 1
ATOM 3200 N N . LYS B 1 168 ? 34.065 -15.298 16.226 1.00 5.58 222 LYS B N 1
ATOM 3201 C CA . LYS B 1 168 ? 33.606 -16.345 17.119 1.00 3.73 222 LYS B CA 1
ATOM 3202 C C . LYS B 1 168 ? 34.117 -16.055 18.514 1.00 5.56 222 LYS B C 1
ATOM 3203 O O . LYS B 1 168 ? 35.301 -15.803 18.704 1.00 3.73 222 LYS B O 1
ATOM 3209 N N . TYR B 1 169 ? 33.219 -16.066 19.485 1.00 8.66 223 TYR B N 1
ATOM 3210 C CA . TYR B 1 169 ? 33.621 -15.892 20.872 1.00 6.72 223 TYR B CA 1
ATOM 3211 C C . TYR B 1 169 ? 32.661 -16.631 21.794 1.00 7.91 223 TYR B C 1
ATOM 3212 O O . TYR B 1 169 ? 31.483 -16.798 21.485 1.00 7.11 223 TYR B O 1
ATOM 3221 N N . GLN B 1 170 ? 33.205 -17.114 22.899 1.00 4.63 224 GLN B N 1
ATOM 3222 C CA . GLN B 1 170 ? 32.417 -17.805 23.914 1.00 2.30 224 GLN B CA 1
ATOM 3223 C C . GLN B 1 170 ? 31.515 -16.768 24.582 1.00 6.38 224 GLN B C 1
ATOM 3224 O O . GLN B 1 170 ? 31.858 -15.579 24.640 1.00 4.52 224 GLN B O 1
ATOM 3230 N N . VAL B 1 171 ? 30.351 -17.215 25.054 1.00 2.29 225 VAL B N 1
ATOM 3231 C CA . VAL B 1 171 ? 29.538 -16.432 25.978 1.00 6.82 225 VAL B CA 1
ATOM 3232 C C . VAL B 1 171 ? 29.397 -17.279 27.230 1.00 7.11 225 VAL B C 1
ATOM 3233 O O . VAL B 1 171 ? 29.209 -18.495 27.134 1.00 9.95 225 VAL B O 1
ATOM 3237 N N . ILE B 1 172 ? 29.467 -16.639 28.400 1.00 7.34 226 ILE B N 1
ATOM 3238 C CA . ILE B 1 172 ? 29.483 -17.365 29.667 1.00 5.37 226 ILE B CA 1
ATOM 3239 C C . ILE B 1 172 ? 28.303 -17.033 30.574 1.00 6.53 226 ILE B C 1
ATOM 3240 O O . ILE B 1 172 ? 27.805 -15.912 30.560 1.00 4.15 226 ILE B O 1
ATOM 3245 N N . GLY B 1 173 ? 27.863 -18.030 31.347 1.00 7.28 227 GLY B N 1
ATOM 3246 C CA . GLY B 1 173 ? 26.823 -17.838 32.352 1.00 4.65 227 GLY B CA 1
ATOM 3247 C C . GLY B 1 173 ? 25.406 -17.725 31.810 1.00 7.50 227 GLY B C 1
ATOM 3248 O O . GLY B 1 173 ? 25.193 -17.729 30.611 1.00 5.98 227 GLY B O 1
ATOM 3249 N N . ASP B 1 174 ? 24.431 -17.619 32.708 1.00 7.15 228 ASP B N 1
ATOM 3250 C CA . ASP B 1 174 ? 23.036 -17.534 32.299 1.00 8.88 228 ASP B CA 1
ATOM 3251 C C . ASP B 1 174 ? 22.801 -16.307 31.438 1.00 9.96 228 ASP B C 1
ATOM 3252 O O . ASP B 1 174 ? 21.911 -16.292 30.580 1.00 8.57 228 ASP B O 1
ATOM 3257 N N . ASN B 1 175 ? 23.602 -15.272 31.664 1.00 6.30 229 ASN B N 1
ATOM 3258 C CA . ASN B 1 175 ? 23.384 -14.007 30.980 1.00 4.09 229 ASN B CA 1
ATOM 3259 C C . ASN B 1 175 ? 24.148 -13.884 29.678 1.00 5.97 229 ASN B C 1
ATOM 3260 O O . ASN B 1 175 ? 24.077 -12.863 29.012 1.00 8.99 229 ASN B O 1
ATOM 3265 N N . ASN B 1 176 ? 24.879 -14.937 29.330 1.00 6.49 230 ASN B N 1
ATOM 3266 C CA . ASN B 1 176 ? 25.630 -14.974 28.074 1.00 4.74 230 ASN B CA 1
ATOM 3267 C C . ASN B 1 176 ? 26.546 -13.764 27.898 1.00 6.99 230 ASN B C 1
ATOM 3268 O O . ASN B 1 176 ? 26.516 -13.078 26.866 1.00 5.72 230 ASN B O 1
ATOM 3273 N N . VAL B 1 177 ? 27.385 -13.542 28.904 1.00 5.47 231 VAL B N 1
ATOM 3274 C CA . VAL B 1 177 ? 28.373 -12.472 28.862 1.00 6.40 231 VAL B CA 1
ATOM 3275 C C . VAL B 1 177 ? 29.436 -12.803 27.814 1.00 9.14 231 VAL B C 1
ATOM 3276 O O . VAL B 1 177 ? 30.009 -13.891 27.841 1.00 4.94 231 VAL B O 1
ATOM 3280 N N . ALA B 1 178 ? 29.702 -11.870 26.903 1.00 4.29 232 ALA B N 1
ATOM 3281 C CA . ALA B 1 178 ? 30.683 -12.117 25.837 1.00 2.78 232 ALA B CA 1
ATOM 3282 C C . ALA B 1 178 ? 32.097 -12.193 26.369 1.00 8.02 232 ALA B C 1
ATOM 3283 O O . ALA B 1 178 ? 32.476 -11.399 27.225 1.00 8.38 232 ALA B O 1
ATOM 3285 N N . VAL B 1 179 ? 32.873 -13.144 25.845 1.00 6.62 233 VAL B N 1
ATOM 3286 C CA . VAL B 1 179 ? 34.313 -13.212 26.098 1.00 4.57 233 VAL B CA 1
ATOM 3287 C C . VAL B 1 179 ? 35.025 -12.608 24.888 1.00 5.46 233 VAL B C 1
ATOM 3288 O O . VAL B 1 179 ? 35.167 -13.265 23.867 1.00 5.57 233 VAL B O 1
ATOM 3292 N N . PRO B 1 180 ? 35.487 -11.356 25.002 1.00 7.22 234 PRO B N 1
ATOM 3293 C CA . PRO B 1 180 ? 36.128 -10.676 23.869 1.00 2.06 234 PRO B CA 1
ATOM 3294 C C . PRO B 1 180 ? 37.310 -11.465 23.307 1.00 4.93 234 PRO B C 1
ATOM 3295 O O . PRO B 1 180 ? 38.021 -12.154 24.041 1.00 6.43 234 PRO B O 1
ATOM 3299 N N . THR B 1 181 ? 37.509 -11.365 21.999 1.00 6.53 235 THR B N 1
ATOM 3300 C CA . THR B 1 181 ? 38.657 -12.011 21.369 1.00 6.20 235 THR B CA 1
ATOM 3301 C C . THR B 1 181 ? 39.951 -11.257 21.669 1.00 5.31 235 THR B C 1
ATOM 3302 O O . THR B 1 181 ? 41.017 -11.862 21.777 1.00 5.29 235 THR B O 1
ATOM 3306 N N . HIS B 1 182 ? 39.832 -9.943 21.833 1.00 8.16 236 HIS B N 1
ATOM 3307 C CA . HIS B 1 182 ? 40.971 -9.056 22.069 1.00 8.45 236 HIS B CA 1
ATOM 3308 C C . HIS B 1 182 ? 40.508 -7.872 22.908 1.00 4.36 236 HIS B C 1
ATOM 3309 O O . HIS B 1 182 ? 39.304 -7.668 23.098 1.00 5.74 236 HIS B O 1
ATOM 3316 N N . PHE B 1 183 ? 41.460 -7.084 23.403 1.00 6.90 237 PHE B N 1
ATOM 3317 C CA . PHE B 1 183 ? 41.143 -5.786 24.007 1.00 6.15 237 PHE B CA 1
ATOM 3318 C C . PHE B 1 183 ? 42.013 -4.710 23.396 1.00 9.02 237 PHE B C 1
ATOM 3319 O O . PHE B 1 183 ? 43.125 -4.993 22.956 1.00 8.74 237 PHE B O 1
ATOM 3327 N N . PHE B 1 184 ? 41.504 -3.479 23.366 1.00 5.70 238 PHE B N 1
ATOM 3328 C CA . PHE B 1 184 ? 42.304 -2.364 22.887 1.00 4.66 238 PHE B CA 1
ATOM 3329 C C . PHE B 1 184 ? 42.568 -1.437 24.060 1.00 7.78 238 PHE B C 1
ATOM 3330 O O . PHE B 1 184 ? 41.809 -1.428 25.042 1.00 7.08 238 PHE B O 1
ATOM 3338 N N . LYS B 1 185 ? 43.657 -0.687 23.966 1.00 4.92 239 LYS B N 1
ATOM 3339 C CA . LYS B 1 185 ? 43.912 0.415 24.879 1.00 8.26 239 LYS B CA 1
ATOM 3340 C C . LYS B 1 185 ? 44.571 1.502 24.065 1.00 8.45 239 LYS B C 1
ATOM 3341 O O . LYS B 1 185 ? 45.520 1.243 23.313 1.00 6.32 239 LYS B O 1
ATOM 3347 N N . VAL B 1 186 ? 44.046 2.717 24.190 1.00 6.70 240 VAL B N 1
ATOM 3348 C CA . VAL B 1 186 ? 44.668 3.882 23.569 1.00 8.29 240 VAL B CA 1
ATOM 3349 C C . VAL B 1 186 ? 44.982 4.906 24.648 1.00 10.66 240 VAL B C 1
ATOM 3350 O O . VAL B 1 186 ? 44.100 5.310 25.405 1.00 9.32 240 VAL B O 1
ATOM 3354 N N . ALA B 1 187 ? 46.240 5.319 24.724 1.00 11.67 241 ALA B N 1
ATOM 3355 C CA . ALA B 1 187 ? 46.651 6.300 25.723 1.00 10.48 241 ALA B CA 1
ATOM 3356 C C . ALA B 1 187 ? 47.074 7.576 25.030 1.00 10.57 241 ALA B C 1
ATOM 3357 O O . ALA B 1 187 ? 47.785 7.528 24.042 1.00 8.82 241 ALA B O 1
ATOM 3359 N N . LEU B 1 188 ? 46.615 8.710 25.555 1.00 8.71 242 LEU B N 1
ATOM 3360 C CA . LEU B 1 188 ? 47.015 10.029 25.080 1.00 6.26 242 LEU B CA 1
ATOM 3361 C C . LEU B 1 188 ? 47.749 10.753 26.213 1.00 9.82 242 LEU B C 1
ATOM 3362 O O . LEU B 1 188 ? 47.171 11.009 27.267 1.00 13.74 242 LEU B O 1
ATOM 3367 N N . PHE B 1 189 ? 49.015 11.087 25.981 1.00 8.93 243 PHE B N 1
ATOM 3368 C CA . PHE B 1 189 ? 49.897 11.626 27.021 1.00 11.55 243 PHE B CA 1
ATOM 3369 C C . PHE B 1 189 ? 50.261 13.067 26.706 1.00 15.03 243 PHE B C 1
ATOM 3370 O O . PHE B 1 189 ? 50.914 13.332 25.697 1.00 14.52 243 PHE B O 1
ATOM 3378 N N . GLU B 1 190 ? 49.842 14.002 27.559 1.00 10.75 244 GLU B N 1
ATOM 3379 C CA . GLU B 1 190 ? 50.157 15.405 27.328 1.00 8.90 244 GLU B CA 1
ATOM 3380 C C . GLU B 1 190 ? 51.535 15.704 27.892 1.00 15.69 244 GLU B C 1
ATOM 3381 O O . GLU B 1 190 ? 51.723 15.796 29.115 1.00 14.02 244 GLU B O 1
ATOM 3387 N N . VAL B 1 191 ? 52.497 15.843 26.990 1.00 15.71 245 VAL B N 1
ATOM 3388 C CA . VAL B 1 191 ? 53.899 15.950 27.377 1.00 15.79 245 VAL B CA 1
ATOM 3389 C C . VAL B 1 191 ? 54.295 17.409 27.638 1.00 26.14 245 VAL B C 1
ATOM 3390 O O . VAL B 1 191 ? 55.053 17.693 28.567 1.00 23.79 245 VAL B O 1
ATOM 3394 N N . THR B 1 192 ? 53.755 18.323 26.826 1.00 28.64 246 THR B N 1
ATOM 3395 C CA . THR B 1 192 ? 53.812 19.761 27.090 1.00 25.34 246 THR B CA 1
ATOM 3396 C C . THR B 1 192 ? 52.431 20.332 26.789 1.00 21.30 246 THR B C 1
ATOM 3397 O O . THR B 1 192 ? 51.628 19.667 26.144 1.00 17.96 246 THR B O 1
ATOM 3401 N N . PRO B 1 193 ? 52.132 21.553 27.268 1.00 22.50 247 PRO B N 1
ATOM 3402 C CA . PRO B 1 193 ? 50.758 22.046 27.106 1.00 21.67 247 PRO B CA 1
ATOM 3403 C C . PRO B 1 193 ? 50.270 21.970 25.662 1.00 22.14 247 PRO B C 1
ATOM 3404 O O . PRO B 1 193 ? 50.857 22.600 24.781 1.00 24.64 247 PRO B O 1
ATOM 3408 N N . GLY B 1 194 ? 49.214 21.201 25.423 1.00 16.72 248 GLY B N 1
ATOM 3409 C CA . GLY B 1 194 ? 48.621 21.121 24.104 1.00 17.70 248 GLY B CA 1
ATOM 3410 C C . GLY B 1 194 ? 49.346 20.211 23.119 1.00 21.52 248 GLY B C 1
ATOM 3411 O O . GLY B 1 194 ? 48.976 20.143 21.950 1.00 17.01 248 GLY B O 1
ATOM 3412 N N . LYS B 1 195 ? 50.378 19.512 23.578 1.00 15.75 249 LYS B N 1
ATOM 3413 C CA . LYS B 1 195 ? 51.086 18.567 22.712 1.00 14.27 249 LYS B CA 1
ATOM 3414 C C . LYS B 1 195 ? 51.100 17.164 23.316 1.00 15.55 249 LYS B C 1
ATOM 3415 O O . LYS B 1 195 ? 51.334 17.000 24.520 1.00 13.44 249 LYS B O 1
ATOM 3421 N N . PHE B 1 196 ? 50.858 16.158 22.474 1.00 11.44 250 PHE B N 1
ATOM 3422 C CA . PHE B 1 196 ? 50.531 14.826 22.972 1.00 12.44 250 PHE B CA 1
ATOM 3423 C C . PHE B 1 196 ? 51.325 13.693 22.313 1.00 15.24 250 PHE B C 1
ATOM 3424 O O . PHE B 1 196 ? 51.661 13.757 21.124 1.00 13.90 250 PHE B O 1
ATOM 3432 N N . GLU B 1 197 ? 51.612 12.662 23.107 1.00 11.86 251 GLU B N 1
ATOM 3433 C CA . GLU B 1 197 ? 52.106 11.388 22.589 1.00 11.52 251 GLU B CA 1
ATOM 3434 C C . GLU B 1 197 ? 50.952 10.412 22.611 1.00 13.04 251 GLU B C 1
ATOM 3435 O O . GLU B 1 197 ? 50.278 10.290 23.625 1.00 12.85 251 GLU B O 1
ATOM 3441 N N . LEU B 1 198 ? 50.738 9.722 21.495 1.00 8.33 252 LEU B N 1
ATOM 3442 C CA . LEU B 1 198 ? 49.666 8.739 21.369 1.00 9.31 252 LEU B CA 1
ATOM 3443 C C . LEU B 1 198 ? 50.243 7.325 21.323 1.00 7.96 252 LEU B C 1
ATOM 3444 O O . LEU B 1 198 ? 51.195 7.061 20.580 1.00 11.02 252 LEU B O 1
ATOM 3449 N N . GLU B 1 199 ? 49.671 6.423 22.120 1.00 7.77 253 GLU B N 1
ATOM 3450 C CA . GLU B 1 199 ? 50.045 5.006 22.092 1.00 11.72 253 GLU B CA 1
ATOM 3451 C C . GLU B 1 199 ? 48.782 4.139 21.931 1.00 13.23 253 GLU B C 1
ATOM 3452 O O . GLU B 1 199 ? 47.842 4.275 22.706 1.00 8.96 253 GLU B O 1
ATOM 3458 N N . SER B 1 200 ? 48.756 3.266 20.921 1.00 9.81 254 SER B N 1
ATOM 3459 C CA . SER B 1 200 ? 47.598 2.403 20.670 1.00 10.40 254 SER B CA 1
ATOM 3460 C C . SER B 1 200 ? 47.986 0.923 20.626 1.00 9.69 254 SER B C 1
ATOM 3461 O O . SER B 1 200 ? 48.973 0.558 20.002 1.00 8.26 254 SER B O 1
ATOM 3464 N N . TYR B 1 201 ? 47.188 0.086 21.275 1.00 4.27 255 TYR B N 1
ATOM 3465 C CA . TYR B 1 201 ? 47.492 -1.340 21.411 1.00 4.15 255 TYR B CA 1
ATOM 3466 C C . TYR B 1 201 ? 46.259 -2.187 21.186 1.00 6.59 255 TYR B C 1
ATOM 3467 O O . TYR B 1 201 ? 45.147 -1.804 21.566 1.00 5.95 255 TYR B O 1
ATOM 3476 N N . ILE B 1 202 ? 46.472 -3.355 20.590 1.00 9.99 256 ILE B N 1
ATOM 3477 C CA . ILE B 1 202 ? 45.474 -4.420 20.627 1.00 6.68 256 ILE B CA 1
ATOM 3478 C C . ILE B 1 202 ? 46.174 -5.703 21.093 1.00 4.99 256 ILE B C 1
ATOM 3479 O O . ILE B 1 202 ? 47.168 -6.133 20.492 1.00 6.93 256 ILE B O 1
ATOM 3484 N N . LEU B 1 203 ? 45.691 -6.278 22.194 1.00 6.72 257 LEU B N 1
ATOM 3485 C CA . LEU B 1 203 ? 46.218 -7.563 22.691 1.00 6.57 257 LEU B CA 1
ATOM 3486 C C . LEU B 1 203 ? 45.141 -8.643 22.621 1.00 6.67 257 LEU B C 1
ATOM 3487 O O . LEU B 1 203 ? 43.968 -8.377 22.849 1.00 3.81 257 LEU B O 1
ATOM 3492 N N . PRO B 1 204 ? 45.544 -9.874 22.301 1.00 7.31 258 PRO B N 1
ATOM 3493 C CA . PRO B 1 204 ? 44.596 -10.993 22.301 1.00 5.80 258 PRO B CA 1
ATOM 3494 C C . PRO B 1 204 ? 44.200 -11.385 23.715 1.00 9.04 258 PRO B C 1
ATOM 3495 O O . PRO B 1 204 ? 45.027 -11.340 24.626 1.00 7.70 258 PRO B O 1
ATOM 3499 N N . ASN B 1 205 ? 42.939 -11.770 23.897 1.00 4.00 259 ASN B N 1
ATOM 3500 C CA . ASN B 1 205 ? 42.490 -12.276 25.190 1.00 4.58 259 ASN B CA 1
ATOM 3501 C C . ASN B 1 205 ? 42.979 -13.709 25.265 1.00 10.50 259 ASN B C 1
ATOM 3502 O O . ASN B 1 205 ? 42.237 -14.644 24.989 1.00 8.67 259 ASN B O 1
ATOM 3507 N N . ALA B 1 206 ? 44.260 -13.865 25.593 1.00 9.18 260 ALA B N 1
ATOM 3508 C CA . ALA B 1 206 ? 44.934 -15.150 25.497 1.00 10.45 260 ALA B CA 1
ATOM 3509 C C . ALA B 1 206 ? 46.181 -15.167 26.369 1.00 9.58 260 ALA B C 1
ATOM 3510 O O . ALA B 1 206 ? 46.654 -14.130 26.809 1.00 7.45 260 ALA B O 1
ATOM 3512 N N . VAL B 1 207 ? 46.704 -16.355 26.625 1.00 13.45 261 VAL B N 1
ATOM 3513 C CA . VAL B 1 207 ? 47.988 -16.445 27.297 1.00 11.41 261 VAL B CA 1
ATOM 3514 C C . VAL B 1 207 ? 49.044 -15.827 26.396 1.00 13.46 261 VAL B C 1
ATOM 3515 O O . VAL B 1 207 ? 49.174 -16.207 25.232 1.00 9.43 261 VAL B O 1
ATOM 3519 N N . ILE B 1 208 ? 49.774 -14.859 26.939 1.00 11.65 262 ILE B N 1
ATOM 3520 C CA . ILE B 1 208 ? 50.891 -14.231 26.247 1.00 7.72 262 ILE B CA 1
ATOM 3521 C C . ILE B 1 208 ? 52.150 -14.493 27.056 1.00 13.71 262 ILE B C 1
ATOM 3522 O O . ILE B 1 208 ? 52.166 -14.329 28.283 1.00 10.60 262 ILE B O 1
ATOM 3527 N N . GLU B 1 209 ? 53.206 -14.903 26.360 1.00 15.40 263 GLU B N 1
ATOM 3528 C CA . GLU B 1 209 ? 54.496 -15.136 26.983 1.00 16.63 263 GLU B CA 1
ATOM 3529 C C . GLU B 1 209 ? 54.969 -13.864 27.695 1.00 16.10 263 GLU B C 1
ATOM 3530 O O . GLU B 1 209 ? 54.923 -12.762 27.125 1.00 13.58 263 GLU B O 1
ATOM 3536 N N . ASP B 1 210 ? 55.431 -14.021 28.933 1.00 11.48 264 ASP B N 1
ATOM 3537 C CA . ASP B 1 210 ? 55.875 -12.895 29.757 1.00 12.12 264 ASP B CA 1
ATOM 3538 C C . ASP B 1 210 ? 56.957 -12.060 29.074 1.00 16.86 264 ASP B C 1
ATOM 3539 O O . ASP B 1 210 ? 57.016 -10.849 29.253 1.00 20.33 264 ASP B O 1
ATOM 3544 N N . THR B 1 211 ? 57.827 -12.722 28.317 1.00 15.47 265 THR B N 1
ATOM 3545 C CA . THR B 1 211 ? 58.939 -12.043 27.660 1.00 17.82 265 THR B CA 1
ATOM 3546 C C . THR B 1 211 ? 58.517 -11.112 26.525 1.00 21.06 265 THR B C 1
ATOM 3547 O O . THR B 1 211 ? 59.303 -10.271 26.087 1.00 25.30 265 THR B O 1
ATOM 3551 N N . VAL B 1 212 ? 57.283 -11.254 26.051 1.00 11.21 266 VAL B N 1
ATOM 3552 C CA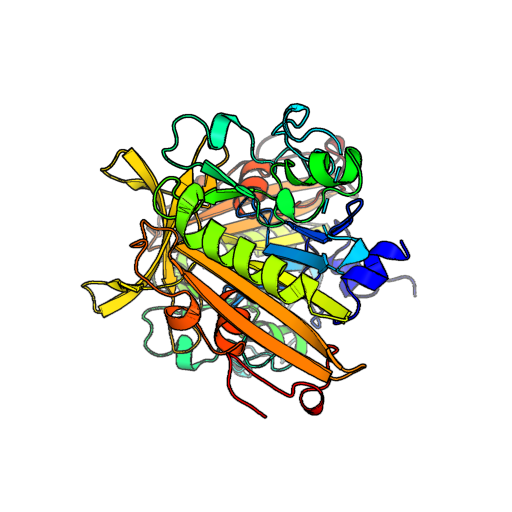 . VAL B 1 212 ? 56.801 -10.428 24.944 1.00 10.63 266 VAL B CA 1
ATOM 3553 C C . VAL B 1 212 ? 56.608 -8.983 25.371 1.00 13.42 266 VAL B C 1
ATOM 3554 O O . VAL B 1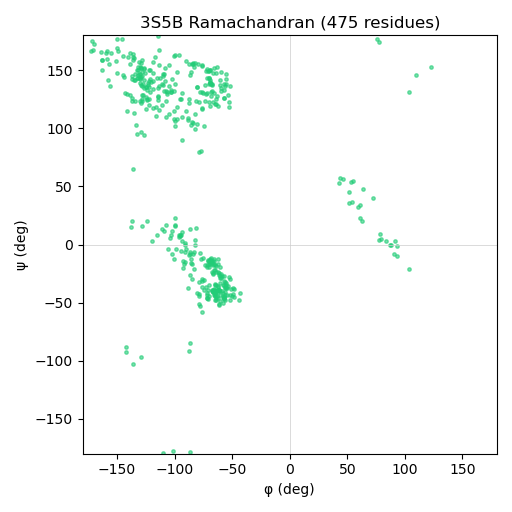 212 ? 55.867 -8.708 26.307 1.00 17.18 266 VAL B O 1
ATOM 3558 N N . GLU B 1 213 ? 57.285 -8.065 24.681 1.00 13.99 267 GLU B N 1
ATOM 3559 C CA . GLU B 1 213 ? 57.164 -6.634 24.953 1.00 11.93 267 GLU B CA 1
ATOM 3560 C C . GLU B 1 213 ? 55.803 -6.095 24.552 1.00 10.55 267 GLU B C 1
ATOM 3561 O O . GLU B 1 213 ? 55.286 -6.461 23.501 1.00 14.07 267 GLU B O 1
ATOM 3567 N N . ILE B 1 214 ? 55.229 -5.206 25.364 1.00 12.70 268 ILE B N 1
ATOM 3568 C CA . ILE B 1 214 ? 53.900 -4.678 25.067 1.00 9.02 268 ILE B CA 1
ATOM 3569 C C . ILE B 1 214 ? 53.888 -3.930 23.741 1.00 11.04 268 ILE B C 1
ATOM 3570 O O . ILE B 1 214 ? 52.862 -3.862 23.060 1.00 10.48 268 ILE B O 1
ATOM 3575 N N . SER B 1 215 ? 55.048 -3.406 23.354 1.00 11.28 269 SER B N 1
ATOM 3576 C CA . SER B 1 215 ? 55.158 -2.624 22.131 1.00 13.78 269 SER B CA 1
ATOM 3577 C C . SER B 1 215 ? 54.993 -3.503 20.886 1.00 13.64 269 SER B C 1
ATOM 3578 O O . SER B 1 215 ? 54.779 -3.005 19.779 1.00 10.60 269 SER B O 1
ATOM 3581 N N . LYS B 1 216 ? 55.076 -4.818 21.070 1.00 12.01 270 LYS B N 1
ATOM 3582 C CA . LYS B 1 216 ? 54.776 -5.728 19.970 1.00 10.78 270 LYS B CA 1
ATOM 3583 C C . LYS B 1 216 ? 53.304 -5.643 19.548 1.00 12.28 270 LYS B C 1
ATOM 3584 O O . LYS B 1 216 ? 52.940 -6.073 18.454 1.00 11.26 270 LYS B O 1
ATOM 3590 N N . PHE B 1 217 ? 52.464 -5.087 20.419 1.00 10.29 271 PHE B N 1
ATOM 3591 C CA . PHE B 1 217 ? 51.028 -5.027 20.1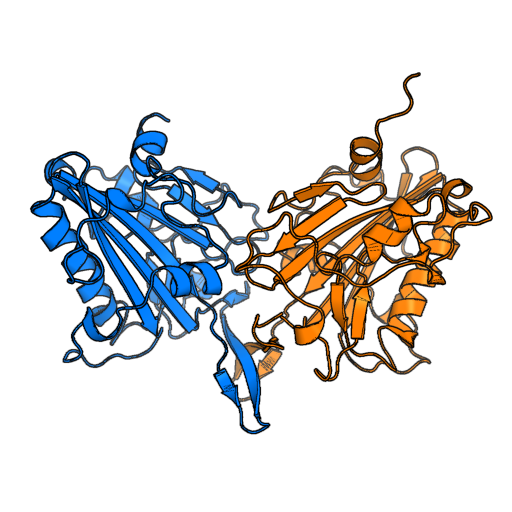58 1.00 11.52 271 PHE B CA 1
ATOM 3592 C C . PHE B 1 217 ? 50.527 -3.658 19.697 1.00 13.18 271 PHE B C 1
ATOM 3593 O O . PHE B 1 217 ? 49.315 -3.411 19.644 1.00 10.43 271 PHE B O 1
ATOM 3601 N N . HIS B 1 218 ? 51.462 -2.775 19.367 1.00 10.62 272 HIS B N 1
ATOM 3602 C CA . HIS B 1 218 ? 51.119 -1.508 18.753 1.00 10.72 272 HIS B CA 1
ATOM 3603 C C . HIS B 1 218 ? 50.302 -1.699 17.472 1.00 11.50 272 HIS B C 1
ATOM 3604 O O . HIS B 1 218 ? 50.621 -2.540 16.628 1.00 11.21 272 HIS B O 1
ATOM 3611 N N . VAL B 1 219 ? 49.260 -0.892 17.323 1.00 14.46 273 VAL B N 1
ATOM 3612 C CA . VAL B 1 219 ? 48.513 -0.813 16.070 1.00 13.10 273 VAL B CA 1
ATOM 3613 C C . VAL B 1 219 ? 48.228 0.651 15.748 1.00 8.85 273 VAL B C 1
ATOM 3614 O O . VAL B 1 219 ? 48.284 1.501 16.627 1.00 9.92 273 VAL B O 1
ATOM 3618 N N . PRO B 1 220 ? 47.950 0.968 14.474 1.00 9.78 274 PRO B N 1
ATOM 3619 C CA . PRO B 1 220 ? 47.533 2.356 14.202 1.00 11.74 274 PRO B CA 1
ATOM 3620 C C . PRO B 1 220 ? 46.206 2.662 14.898 1.00 8.38 274 PRO B C 1
ATOM 3621 O O . PRO B 1 220 ? 45.379 1.748 15.002 1.00 9.64 274 PRO B O 1
ATOM 3625 N N . LEU B 1 221 ? 45.989 3.910 15.329 1.00 12.73 275 LEU B N 1
ATOM 3626 C CA . LEU B 1 221 ? 44.713 4.283 15.965 1.00 13.63 275 LEU B CA 1
ATOM 3627 C C . LEU B 1 221 ? 43.531 3.926 15.075 1.00 14.29 275 LEU B C 1
ATOM 3628 O O . LEU B 1 221 ? 42.519 3.406 15.537 1.00 12.40 275 LEU B O 1
ATOM 3633 N N . ASP B 1 222 ? 43.675 4.226 13.791 1.00 17.93 276 ASP B N 1
ATOM 3634 C CA . ASP B 1 222 ? 42.670 3.898 12.793 1.00 19.50 276 ASP B CA 1
ATOM 3635 C C . ASP B 1 222 ? 42.229 2.438 12.905 1.00 15.64 276 ASP B C 1
ATOM 3636 O O . ASP B 1 222 ? 41.049 2.117 12.727 1.00 12.93 276 ASP B O 1
ATOM 3641 N N . ALA B 1 223 ? 43.176 1.554 13.211 1.00 10.53 277 ALA B N 1
ATOM 3642 C CA . ALA B 1 223 ? 42.877 0.136 13.357 1.00 14.43 277 ALA B CA 1
ATOM 3643 C C . ALA B 1 223 ? 41.971 -0.139 14.549 1.00 15.14 277 ALA B C 1
ATOM 3644 O O . ALA B 1 223 ? 41.041 -0.944 14.464 1.00 12.31 277 ALA B O 1
ATOM 3646 N N . VAL B 1 224 ? 42.258 0.512 15.669 1.00 10.20 278 VAL B N 1
ATOM 3647 C CA . VAL B 1 224 ? 41.410 0.370 16.840 1.00 10.50 278 VAL B CA 1
ATOM 3648 C C . VAL B 1 224 ? 40.011 0.895 16.526 1.00 12.37 278 VAL B C 1
ATOM 3649 O O . VAL B 1 224 ? 39.009 0.258 16.843 1.00 11.69 278 VAL B O 1
ATOM 3653 N N . GLU B 1 225 ? 39.938 2.063 15.900 1.00 13.58 279 GLU B N 1
ATOM 3654 C CA . GLU B 1 225 ? 38.629 2.643 15.604 1.00 10.84 279 GLU B CA 1
ATOM 3655 C C . GLU B 1 225 ? 37.802 1.730 14.687 1.00 8.63 279 GLU B C 1
ATOM 3656 O O . GLU B 1 225 ? 36.630 1.458 14.962 1.00 10.22 279 GLU B O 1
ATOM 3662 N N . ARG B 1 226 ? 38.406 1.251 13.602 1.00 11.83 280 ARG B N 1
ATOM 3663 C CA . ARG B 1 226 ? 37.680 0.372 12.689 1.00 12.76 280 ARG B CA 1
ATOM 3664 C C . ARG B 1 226 ? 37.176 -0.884 13.404 1.00 14.87 280 ARG B C 1
ATOM 3665 O O . ARG B 1 226 ? 36.052 -1.325 13.168 1.00 15.60 280 ARG B O 1
ATOM 3673 N N . SER B 1 227 ? 38.003 -1.442 14.284 1.00 9.35 281 SER B N 1
ATOM 3674 C CA . SER B 1 227 ? 37.658 -2.693 14.965 1.00 7.95 281 SER B CA 1
ATOM 3675 C C . SER B 1 227 ? 36.584 -2.519 16.030 1.00 7.83 281 SER B C 1
ATOM 3676 O O . SER B 1 227 ? 35.749 -3.400 16.238 1.00 11.90 281 SER B O 1
ATOM 3679 N N . ALA B 1 228 ? 36.629 -1.389 16.721 1.00 10.75 282 ALA B N 1
ATOM 3680 C CA . ALA B 1 228 ? 35.772 -1.172 17.880 1.00 11.51 282 ALA B CA 1
ATOM 3681 C C . ALA B 1 228 ? 34.470 -0.502 17.477 1.00 14.10 282 ALA B C 1
ATOM 3682 O O . ALA B 1 228 ? 33.519 -0.470 18.257 1.00 12.04 282 ALA B O 1
ATOM 3684 N N . GLY B 1 229 ? 34.449 0.073 16.278 1.00 9.25 283 GLY B N 1
ATOM 3685 C CA . GLY B 1 229 ? 33.317 0.874 15.853 1.00 8.27 283 GLY B CA 1
ATOM 3686 C C . GLY B 1 229 ? 33.183 2.099 16.745 1.00 7.53 283 GLY B C 1
ATOM 3687 O O . GLY B 1 229 ? 32.105 2.395 17.253 1.00 12.41 283 GLY B O 1
ATOM 3688 N N . LEU B 1 230 ? 34.295 2.796 16.963 1.00 5.24 284 LEU B N 1
ATOM 3689 C CA . LEU B 1 230 ? 34.290 3.983 17.824 1.00 9.00 284 LEU B CA 1
ATOM 3690 C C . LEU B 1 230 ? 35.143 5.060 17.203 1.00 11.34 284 LEU B C 1
ATOM 3691 O O . LEU B 1 230 ? 36.035 4.756 16.434 1.00 10.34 284 LEU B O 1
ATOM 3696 N N . GLU B 1 231 ? 34.877 6.322 17.546 1.00 9.41 285 GLU B N 1
ATOM 3697 C CA . GLU B 1 231 ? 35.731 7.419 17.109 1.00 8.01 285 GLU B CA 1
ATOM 3698 C C . GLU B 1 231 ? 36.536 7.926 18.303 1.00 10.86 285 GLU B C 1
ATOM 3699 O O . GLU B 1 231 ? 35.993 8.534 19.228 1.00 13.58 285 GLU B O 1
ATOM 3705 N N . ILE B 1 232 ? 37.834 7.660 18.277 1.00 8.00 286 ILE B N 1
ATOM 3706 C CA . ILE B 1 232 ? 38.679 7.819 19.462 1.00 12.19 286 ILE B CA 1
ATOM 3707 C C . ILE B 1 232 ? 39.592 9.050 19.368 1.00 13.55 286 ILE B C 1
ATOM 3708 O O . ILE B 1 232 ? 40.290 9.245 18.369 1.00 12.76 286 ILE B O 1
ATOM 3713 N N . PHE B 1 233 ? 39.582 9.884 20.406 1.00 9.54 287 PHE B N 1
ATOM 3714 C CA . PHE B 1 233 ? 40.309 11.155 20.385 1.00 10.38 287 PHE B CA 1
ATOM 3715 C C . PHE B 1 233 ? 40.114 11.836 19.039 1.00 17.61 287 PHE B C 1
ATOM 3716 O O . PHE B 1 233 ? 41.071 12.222 18.374 1.00 20.09 287 PHE B O 1
ATOM 3724 N N . ALA B 1 234 ? 38.849 11.995 18.660 1.00 15.64 288 ALA B N 1
ATOM 3725 C CA . ALA B 1 234 ? 38.496 12.427 17.313 1.00 18.72 288 ALA B CA 1
ATOM 3726 C C . ALA B 1 234 ? 38.530 13.938 17.132 1.00 24.31 288 ALA B C 1
ATOM 3727 O O . ALA B 1 234 ? 38.407 14.432 16.012 1.00 23.20 288 ALA B O 1
ATOM 3729 N N . ARG B 1 235 ? 38.696 14.668 18.230 1.00 19.63 289 ARG B N 1
ATOM 3730 C CA . ARG B 1 235 ? 38.693 16.130 18.177 1.00 21.02 289 ARG B CA 1
ATOM 3731 C C . ARG B 1 235 ? 40.100 16.731 18.163 1.00 17.87 289 ARG B C 1
ATOM 3732 O O . ARG B 1 235 ? 40.263 17.951 18.052 1.00 21.14 289 ARG B O 1
ATOM 3740 N N . LEU B 1 236 ? 41.112 15.874 18.277 1.00 14.45 290 LEU B N 1
ATOM 3741 C CA . LEU B 1 236 ? 42.503 16.318 18.280 1.00 19.06 290 LEU B CA 1
ATOM 3742 C C . LEU B 1 236 ? 42.972 16.783 16.910 1.00 25.57 290 LEU B C 1
ATOM 3743 O O . LEU B 1 236 ? 42.794 16.079 15.917 1.00 30.04 290 LEU B O 1
ATOM 3748 N N . ASP B 1 237 ? 43.580 17.963 16.859 1.00 23.23 291 ASP B N 1
ATOM 3749 C CA . ASP B 1 237 ? 44.295 18.381 15.660 1.00 25.42 291 ASP B CA 1
ATOM 3750 C C . ASP B 1 237 ? 45.525 17.495 15.528 1.00 25.56 291 ASP B C 1
ATOM 3751 O O . ASP B 1 237 ? 46.261 17.314 16.496 1.00 22.07 291 ASP B O 1
ATOM 3756 N N . PRO B 1 238 ? 45.747 16.927 14.334 1.00 36.74 292 PRO B N 1
ATOM 3757 C CA . PRO B 1 238 ? 46.916 16.069 14.109 1.00 34.38 292 PRO B CA 1
ATOM 3758 C C . PRO B 1 238 ? 48.236 16.764 14.454 1.00 22.56 292 PRO B C 1
ATOM 3759 O O . PRO B 1 238 ? 49.167 16.108 14.924 1.00 25.01 292 PRO B O 1
ATOM 3763 N N . LYS B 1 239 ? 48.317 18.072 14.242 1.00 24.37 293 LYS B N 1
ATOM 3764 C CA . LYS B 1 239 ? 49.547 18.798 14.555 1.00 28.58 293 LYS B CA 1
ATOM 3765 C C . LYS B 1 239 ? 49.858 18.826 16.058 1.00 21.27 293 LYS B C 1
ATOM 3766 O O . LYS B 1 239 ? 50.958 19.188 16.462 1.00 30.14 293 LYS B O 1
ATOM 3772 N N . SER B 1 240 ? 48.887 18.445 16.881 1.00 20.44 294 SER B N 1
ATOM 3773 C CA . SER B 1 240 ? 49.075 18.439 18.327 1.00 22.13 294 SER B CA 1
ATOM 3774 C C . SER B 1 240 ? 49.727 17.142 18.766 1.00 24.30 294 SER B C 1
ATOM 3775 O O . SER B 1 240 ? 50.246 17.043 19.878 1.00 25.43 294 SER B O 1
ATOM 3778 N N . ILE B 1 241 ? 49.691 16.144 17.888 1.00 16.88 295 ILE B N 1
ATOM 3779 C CA . ILE B 1 241 ? 50.295 14.845 18.171 1.00 15.62 295 ILE B CA 1
ATOM 3780 C C . ILE B 1 241 ? 51.748 14.839 17.704 1.00 17.98 295 ILE B C 1
ATOM 3781 O O . ILE B 1 241 ? 52.019 14.974 16.512 1.00 21.16 295 ILE B O 1
ATOM 3786 N N . VAL B 1 242 ? 52.677 14.714 18.647 1.00 12.82 296 VAL B N 1
ATOM 3787 C CA . VAL B 1 242 ? 54.101 14.816 18.334 1.00 17.37 296 VAL B CA 1
ATOM 3788 C C . VAL B 1 242 ? 54.789 13.458 18.277 1.00 19.07 296 VAL B C 1
ATOM 3789 O O . VAL B 1 242 ? 55.942 13.355 17.857 1.00 17.98 296 VAL B O 1
ATOM 3793 N N . LYS B 1 243 ? 54.076 12.411 18.681 1.00 15.78 297 LYS B N 1
ATOM 3794 C CA . LYS B 1 243 ? 54.634 11.066 18.657 1.00 20.05 297 LYS B CA 1
ATOM 3795 C C . LYS B 1 243 ? 53.490 10.070 18.583 1.00 13.40 297 LYS B C 1
ATOM 3796 O O . LYS B 1 243 ? 52.479 10.246 19.259 1.00 11.49 297 LYS B O 1
ATOM 3802 N N . GLU B 1 244 ? 53.625 9.048 17.743 1.00 13.91 298 GLU B N 1
ATOM 3803 C CA . GLU B 1 244 ? 52.624 7.977 17.689 1.00 12.89 298 GLU B CA 1
ATOM 3804 C C . GLU B 1 244 ? 53.281 6.611 17.826 1.00 10.56 298 GLU B C 1
ATOM 3805 O O . GLU B 1 244 ? 54.155 6.262 17.031 1.00 10.82 298 GLU B O 1
ATOM 3811 N N . ASN B 1 245 ? 52.846 5.835 18.815 1.00 10.83 299 ASN B N 1
ATOM 3812 C CA . ASN B 1 245 ? 53.453 4.543 19.092 1.00 10.56 299 ASN B CA 1
ATOM 3813 C C . ASN B 1 245 ? 54.975 4.633 19.225 1.00 15.00 299 ASN B C 1
ATOM 3814 O O . ASN B 1 245 ? 55.709 3.721 18.831 1.00 15.47 299 ASN B O 1
ATOM 3819 N N . GLY B 1 246 ? 55.431 5.746 19.793 1.00 15.79 300 GLY B N 1
ATOM 3820 C CA . GLY B 1 246 ? 56.838 5.955 20.090 1.00 16.18 300 GLY B CA 1
ATOM 3821 C C . GLY B 1 246 ? 57.610 6.625 18.969 1.00 15.30 300 GLY B C 1
ATOM 3822 O O . GLY B 1 246 ? 58.767 7.013 19.151 1.00 17.12 300 GLY B O 1
ATOM 3823 N N . ALA B 1 247 ? 56.967 6.777 17.813 1.00 17.64 301 ALA B N 1
ATOM 3824 C CA . ALA B 1 247 ? 57.628 7.323 16.621 1.00 18.07 301 ALA B CA 1
ATOM 3825 C C . ALA B 1 247 ? 57.377 8.816 16.394 1.00 25.53 301 ALA B C 1
ATOM 3826 O O . ALA B 1 247 ? 56.307 9.330 16.707 1.00 19.95 301 ALA B O 1
ATOM 3828 N N . LYS B 1 248 ? 58.371 9.478 15.804 1.00 34.32 302 LYS B N 1
ATOM 3829 C CA . LYS B 1 248 ? 58.351 10.912 15.525 1.00 29.58 302 LYS B CA 1
ATOM 3830 C C . LYS B 1 248 ? 58.711 11.695 16.778 1.00 30.70 302 LYS B C 1
ATOM 3831 O O . LYS B 1 248 ? 59.892 11.884 17.073 1.00 26.15 302 LYS B O 1
#

Nearest PDB structures (foldseek):
  3s5b-assembly1_B  TM=1.004E+00  e=2.274E-56  Caenorhabditis elegans
  5gkc-assembly1_B  TM=1.003E+00  e=1.267E-53  Caenorhabditis elegans
  4qn0-assembly2_B  TM=9.995E-01  e=2.759E-51  Caenorhabditis elegans
  5gkp-assembly1_B  TM=9.973E-01  e=4.552E-51  Caenorhabditis elegans
  3ism-assembly1_A  TM=9.825E-01  e=1.553E-38  Drosophila melanogaster

InterPro domains:
  IPR001604 DNA/RNA non-specific endonuclease/pyrophosphatase/phosphodiesterase domain [PF01223] (66-291)
  IPR001604 DNA/RNA non-specific endonuclease/pyrophosphatase/phosphodiesterase domain [SM00892] (82-293)
  IPR018524 DNA/RNA non-specific endonuclease, active site [PS01070] (145-153)
  IPR020821 ENPP1-3/EXOG-like, endonuclease/phosphodiesterase domain [SM00477] (83-293)
  IPR040255 Non-specific endonuclease [PTHR13966] (33-298)
  IPR044925 His-Me finger superfamily [SSF54060] (68-292)
  IPR044929 DNA/RNA non-specific endonuclease superfamily [G3DSA:3.40.570.10] (58-303)

Foldseek 3Di:
DVQACVQQVLHDQDDACWDDFPFKIFHFDLVQQETLKIKGKAALVQQADLVVADQAADPVDPPLRHDGVQQQPPFQFDFAFFPDLSRGRPDNRRSNVSNHSNRTATFRDAQDSPADVVVVVVVLSVLNNQFGMKMKMKRAFFDWDQDPVRDIDGDFFFTDPSRNTHGQKMKMWMWGHHDVLATEIWIFIGGRDRHDNPDDRLVRTDPVVVVCVGSVTDPSVNRDPVSYQHYSRRGD/DVDDDQVCVQQVLHDQDDACWDDFPFKIFHFDLVQQETLKIKGKAALVQLDADPPQDLVPADQAAPPPDDPLSHDGVQQQVVFQFDFAFQPDLSSGHYDNRRSNVSNHSNRTAGFRDAQDSPAPVVVVVVVQSVLNNQFGMKMKMKRAFFDWDQDPVRDIDGDFFFTDPSRNTHGQKMKMWMWGHHDVLATEIWIFIGGRDRHDRPDDRLVGTDPPVVVCVGSVTQPSVRRDPVRYPHYSRHD

Sequence (479 aa):
PSRSAEIMKHGYPGFTNVRTYEDFVLSYDYKTRTAHWVCEHLTPERLVDRKLCEFKPDITFPQKFLSQNTDYKCSGFDRGHLAAAGNHRKSQLAVDQTFYLSNMSPQVGRGFNRDKWNDLEMHCRRVAKKMINSYIITGPLYLPKLEGDGKKYIKYQVIGDNNVAVPTHFFKVALFEVTPGKFELESYILPNAVIEDTVEISKFHVPLDAVERSAGLEIFARLDPKSIVKENGAKKHGSPSRSAEIMKHGYPGFTNVRTYEDFVLSYDYKTRTAHWVCEHLTPERLKHAEGVDRKLCEFKPDITFPQKFLSQNTDYKCSGFDRGHLAAAGNHRKSQLAVDQTFYLSNMSPQVGRGFNRDKWNDLEMHCRRVAKKMINSYIITGPLYLPKLEGDGKKYIKYQVIGDNNVAVPTHFFKVALFEVTPGKFELESYILPNAVIEDTVEISKFHVPLDAVERSAGLEIFARLDPKSIVKENGAK

CATH classification: 3.40.570.10

Radius of gyration: 23.67 Å; Cα contacts (8 Å, |Δi|>4): 1081; chains: 2; bounding box: 68×58×64 Å

Secondary structure (DSSP, 8-state):
-HHHHHHTTT--S--TTEEE-SS-EEEEETTTTEEEEEEEEE-TTT---GGG---B--TTS-GGG---HHHHTTTT-EEEESS-GGG--S-HHHHHHTTBGGGEEEE-IIIIITTHHHHHHHHHHHHHTTSS-EEEEEEEE--EEE-TTS-EEEEEEEETTTTEE--SEEEEEEEEEEETTEEEEEEEEEESS---TT--GGGGB--HHHHHHHHT--TTTTS-GGGEEEETTEE-/--PPPHHHHHTTT--S--TTEEE-SS-EEEEETTTTEEEEEEEEE-TGGGSPPTT--GGG---B--TTS-GGG---HHHHTTTT-EEEESS-GGG--S-HHHHHGGGBGGGEEEE-IIIIITTHHHHHHHHHHHHHTTSSEEEEEEEEE---EE-TTS-EEEEEEEETTTTEE--SEEEEEEEEEEETTEEEEEEEEEESS---TTS-GGGGB--HHHHHHHHT---STT--GGGEEEETTB-

Solvent-accessible surface area: 20903 Å² total; per-residue (Å²): 138,83,26,18,66,85,2,6,104,13,6,71,6,18,160,28,37,41,66,74,22,84,9,0,0,0,1,2,14,30,49,7,13,0,1,38,0,0,3,0,12,1,21,65,100,56,50,112,70,60,88,127,23,107,57,85,30,8,125,90,4,34,125,38,0,7,2,53,45,98,3,7,133,132,28,72,38,29,82,0,23,0,0,7,26,41,7,0,56,136,36,51,94,2,4,52,28,0,34,46,2,4,0,2,0,0,0,29,9,176,9,0,36,133,36,9,1,46,42,0,19,73,30,2,44,141,25,0,116,169,22,72,30,0,5,2,0,0,0,5,0,11,36,40,154,121,61,93,82,59,98,83,37,14,74,13,24,3,7,24,144,36,50,0,1,11,2,32,42,0,0,3,0,0,0,0,12,59,73,102,38,92,7,28,12,22,1,4,21,0,40,19,40,106,13,114,100,122,41,115,28,51,147,30,53,30,86,34,51,27,0,20,92,33,6,9,10,67,5,15,73,184,27,72,105,170,14,22,54,66,66,40,54,49,178,152,236,72,97,71,82,47,44,55,46,2,14,119,17,16,71,6,14,158,27,43,44,64,78,23,94,7,0,0,0,1,2,15,32,44,8,13,0,1,40,0,0,2,0,2,1,23,43,96,65,6,114,85,33,155,68,24,52,140,185,119,20,130,57,86,37,8,134,94,6,36,156,47,0,18,2,84,50,100,4,6,148,119,21,73,41,30,82,0,21,0,0,8,8,12,7,1,55,74,40,51,91,3,1,35,27,0,24,43,2,4,0,1,0,0,0,31,8,179,6,0,36,132,44,11,1,48,48,0,19,89,31,2,30,135,14,0,113,146,19,80,29,0,5,2,1,0,0,4,0,11,35,42,151,128,61,88,81,58,95,63,34,12,76,14,25,4,7,32,142,17,36,0,1,12,2,28,40,0,0,4,0,1,0,0,10,52,57,110,38,106,8,22,4,22,1,5,20,0,38,17,38,101,7,106,100,128,38,104,24,56,150,34,53,30,94,30,62,32,0,19,109,31,5,8,12,66,2,14,68,195,28,77,104,187,28,23,53,65,78,41,54,63,170

Organism: Caenorhabditis elegans (NCBI:txid6239)

B-factor: mean 16.76, std 10.86, range [0.89, 77.92]

GO terms:
  GO:0005758 mitochondrial intermembrane space (C, IDA)
  GO:0005739 mitochondrion (C, IDA)
  GO:0043565 sequence-specific DNA binding (F, IDA)
  GO:0004519 endonuclease activity (F, IDA)
  GO:0004520 DNA endonuclease activity (F, IDA)
  GO:0004521 RNA endonuclease activity (F, IDA)
  GO:0006308 DNA catabolic process (P, IDA)
  GO:0006309 apoptotic DNA fragmentation (P, IDA)
  GO:0006401 RNA catabolic process (P, IDA)
  GO:1990238 double-stranded DNA endonuclease activity (F, IDA)
  GO:0006309 apoptotic DNA fragmentation (P, IGI)
  GO:0006309 apoptotic DNA fragmentation (P, IMP)
  GO:0042803 protein homodimerization activity (F, IPI)